Protein AF-0000000068156287 (afdb_homodimer)

Nearest PDB structures (foldseek):
  1msv-assembly1_A  TM=9.168E-01  e=2.913E-38  Homo sapiens
  1msv-assembly1_B  TM=9.126E-01  e=2.913E-38  Homo sapiens
  3epa-assembly1_A  TM=9.261E-01  e=5.631E-27  Homo sapiens
  3epb-assembly1_A  TM=9.148E-01  e=2.536E-26  Homo sapiens
  5tvo-assembly1_A  TM=7.642E-01  e=1.338E-17  Trypanosoma brucei brucei

Secondary structure (DSSP, 8-state):
----------TT---PPPSPPEEEEEEEEPP--TTS--------SS------S--GGGGS-HHHHHHHHHTTT--EEEEEE-SS-EEEEETTEEEEE-SSEEEEEE-TT--TTHHHHHHHHHHHHTT--EEEEEEEEEEPPS-GGGSPTTTTSHHHHHHHHHTT-TTEEEEEEE-TTSSEEEEEEE--GGGSTTPPP-EEEEEEEES--HHHHGGGBGGG-SSHHHHHHHHTGGGTSTTSEEEEEE-SSB-EEEEEEETTEEEEEEEE--GGG-EEEEEE----S-SHHHHHHHHHHH--SEEEEEEEE--SSTHHHHHHHT---TTEEEEEEEEEE-SS-EEEEEEEEE--SHHHHHHHHTS----/----------TT------SPPEEEEEEEEPP--TTS--------SS------S--GGGGS-HHHHHHHHHTTT--EEEEEE-SS-EEEEETTEEEEE-SSEEEEEE-TT--TTHHHHHHHHHHHHTT--EEEEEEEEEEPPS-GGGSPTTTTSHHHHHHHHHTT-TTEEEEEEE-TTSSEEEEEEE--GGGSTTPPP-EEEEEEEES--HHHHGGGBGGG-SSHHHHHHHHTGGGTSTTSEEEEEE-SSB-EEEEEEETTEEEEEEEE--GGG-EEEEEE----S-SHHHHHHHHHHH--SEEEEEEEE--SSTHHHHHHHT---TTEEEEEEEEEE-SS-EEEEEEEEE--HHHHHHHHHTS----

Radius of gyration: 28.73 Å; Cα contacts (8 Å, |Δi|>4): 1532; chains: 2; bounding box: 98×78×65 Å

pLDDT: mean 79.3, std 20.82, range [19.16, 98.31]

Organism: Acanthamoeba castellanii (strain ATCC 30010 / Neff) (NCBI:txid1257118)

Sequence (734 aa):
MGDSFDCVTDDDGHPYFEGPEKLLEVWFKPAASLDGSSSSVTTRGPDATKPDSRWGLRTVDRKVWEEMLDLVHCQILNSVSNDYLDSFVLSESSMFVWNTKLILKTCGTTTLLLALDRLIEIAKSVGLPEIENLFFSRRNFSQPERQLGPHKNFADEVKVLDQHCDDGSAYVLGKLNGEHWYLYMTEKPEKKEGLAPDATLEILMSDLDQEAMKPFYKQHSTDSRAASVNSGIANLFPEAQLDDFLFDPLGYSVNGILDGGYFTIHVTPQSSCSYASFETNILLPSYTELIEKVVNVFKPGRATISVFSNDPVTSIHSRMEGWDLEGYEKQEKTFYQFEVYNLSFMSQVKSDRKAAQKQLTSKPTELMGDSFDCVTDDDGHPYFEGPEKLLEVWFKPAASLDGSSSSVTTRGPDATKPDSRWGLRTVDRKVWEEMLDLVHCQILNSVSNDYLDSFVLSESSMFVWNTKLILKTCGTTTLLLALDRLIEIAKSVGLPEIENLFFSRRNFSQPERQLGPHKNFADEVKVLDQHCDDGSAYVLGKLNGEHWYLYMTEKPEKKEGLAPDATLEILMSDLDQEAMKPFYKQHSTDSRAASVNSGIANLFPEAQLDDFLFDPLGYSVNGILDGGYFTIHVTPQSSCSYASFETNILLPSYTELIEKVVNVFKPGRATISVFSNDPVTSIHSRMEGWDLEGYEKQEKTFYQFEVYNLSFMSQVKSDRKAAQKQLTSKPTEL

InterPro domains:
  IPR001985 S-adenosylmethionine decarboxylase, eukaryotes [PIRSF001355] (14-352)
  IPR001985 S-adenosylmethionine decarboxylase, eukaryotes [TIGR00535] (17-350)
  IPR016067 S-adenosylmethionine decarboxylase, core [SSF56276] (16-347)
  IPR018166 S-adenosylmethionine decarboxylase, conserved site [PS01336] (87-97)
  IPR048283 S-adenosylmethionine decarboxylase-like [PF01536] (16-346)
  IPR048283 S-adenosylmethionine decarboxylase-like [PTHR11570] (16-347)

Foldseek 3Di:
DPQFLPQPQDPVRDRDDFWWKKKKKWFFDFDQPPPPPPVCCLVQALPPPLPVDQAQPSVDDPVLVQVLVVQFPKHFDDWDDDSAWIKTDIPFFIWIGGRGMIMDMGTHQTPVLSSVVSVLVSRVVRRGNAIPKMKMKIKDGSCLVSHDPPSSDVVSVVVSVCVRAVAKDWDWADDPVDIIMIIIIRDDLVPLPPGYKWKKKKKKFKQWDLVLQQLFAVVRHVFFVRSCVVLCVCVLDVPWDKDKHRDPGGWIKIWTDDRNKIKIKTWDNDNVNTIMMIMITDDDLECLVSVQSVCVSTVGQKMKMKMKILPPPCRHVVCVVPDDHPQWDWDDWDWDDDSRMIMIITMIGGDDPPPVVVVVPPPPPPD/DCLDFPQDQDVVGDRGQGWKKKKKKWFFDFDCPPPPPPVCCLVQALPPPLPVDQAQPSVDDPVLVQVLVVQFPKHFDDWDDDSAWIKTDIPAFIWIGGRGMIMDMGGGQTPVLSSVVSVLVSRVVRRGNAIPKMKMKIKDTSCLVSHDPPSSDVVSVVVSVCVRAVAKDWDWADDPVDIIMIIIIRDDLVPLPPGYKWKKKKKKFKQWDLVLQQLFAVVRHVFFVRSCVVLCVCVLDVPWDKDKHRDPGGWIKIWTDDRNKIKIKTWDNDNRRTIMMIMITDDDQECLVSVQSVCVSGVGQKMKMKMKILPPPCRHVVCVVPDDHPQWDWDDWDWDDDSRMIMIITMIGGDDPPPVVVVVPPPPPPD

Solvent-accessible surface area (backbone atoms only — not comparable to full-atom values): 39082 Å² total; per-residue (Å²): 136,87,83,50,74,65,41,58,59,44,97,85,63,55,78,45,52,69,44,43,51,36,39,40,36,42,30,40,35,68,56,74,56,85,85,72,66,67,77,74,69,69,68,54,34,66,67,57,62,80,48,88,66,85,39,42,55,54,63,58,54,68,68,60,54,47,56,46,34,48,75,41,76,37,46,78,74,46,72,51,72,61,82,47,36,40,37,36,36,34,77,52,46,37,37,39,33,25,46,48,35,40,38,41,36,32,38,30,73,45,47,64,73,68,35,48,61,53,49,51,52,53,32,38,74,46,49,26,71,39,76,67,37,42,37,37,37,30,47,58,56,63,55,42,84,73,34,51,80,54,61,50,40,69,68,48,44,47,55,59,50,46,74,77,36,93,59,58,43,30,37,54,44,59,30,70,86,54,75,31,32,41,38,35,33,48,67,67,73,89,46,59,75,86,56,37,63,45,40,38,42,37,38,41,32,29,57,43,35,64,80,51,30,40,38,35,26,45,91,65,22,93,43,34,66,51,20,33,54,74,41,44,59,50,62,75,52,69,84,35,52,75,50,60,42,59,37,88,66,52,18,33,38,34,39,29,40,44,77,66,23,39,34,39,38,43,38,35,53,50,83,94,63,15,34,36,40,40,38,33,44,56,84,60,84,57,59,66,64,56,50,51,53,54,42,65,38,42,48,38,41,30,38,38,40,38,40,37,30,46,50,84,62,63,52,51,57,53,52,54,69,79,53,78,58,87,69,42,38,79,76,43,52,37,38,40,36,49,84,59,40,33,35,40,38,36,33,34,32,50,53,73,66,69,62,64,56,52,64,64,63,63,62,72,79,79,122,128,94,68,76,66,64,28,57,57,46,98,85,63,53,83,36,72,30,49,40,51,36,37,40,35,43,30,40,34,67,58,75,55,85,84,71,67,66,75,75,70,70,66,56,34,66,68,54,61,80,50,89,65,84,39,42,54,54,62,56,54,68,67,58,53,47,56,43,33,46,74,43,76,36,45,80,74,46,72,53,70,64,80,46,35,41,38,32,37,34,76,50,45,39,38,38,32,25,46,47,35,38,37,41,36,32,42,34,72,45,45,62,71,67,34,48,61,53,49,52,52,54,32,37,75,48,49,25,70,38,77,66,35,43,38,35,37,29,47,57,56,82,56,43,83,72,32,52,80,54,62,52,38,69,68,48,43,48,53,59,51,45,74,76,34,93,59,58,42,30,37,52,45,58,30,70,85,56,74,31,31,41,38,35,36,47,67,66,73,89,47,60,75,86,56,36,64,45,41,38,43,38,38,42,32,29,58,44,34,64,80,53,30,40,38,34,26,44,91,64,24,93,43,35,67,50,20,33,54,75,39,44,58,51,63,76,52,68,84,36,52,73,51,61,43,57,36,87,68,52,19,35,38,35,38,30,40,45,77,65,22,40,34,38,37,42,38,38,54,50,83,94,63,15,35,36,38,39,37,32,46,57,81,61,84,57,59,67,64,57,50,51,53,55,43,65,38,42,48,38,41,30,39,37,40,38,39,38,30,46,52,83,64,64,52,49,58,53,52,53,68,80,55,77,58,87,70,42,37,79,75,44,53,37,36,39,36,49,85,57,41,34,35,39,38,37,32,36,31,51,53,74,66,68,62,66,56,50,65,63,64,64,62,72,79,79,125

Structure (mmCIF, N/CA/C/O backbone):
data_AF-0000000068156287-model_v1
#
loop_
_entity.id
_entity.type
_entity.pdbx_description
1 polymer 'S-adenosylmethionine decarboxylase proenzyme'
#
loop_
_atom_site.group_PDB
_atom_site.id
_atom_site.type_symbol
_atom_site.label_atom_id
_atom_site.label_alt_id
_atom_site.label_comp_id
_atom_site.label_asym_id
_atom_site.label_entity_id
_atom_site.label_seq_id
_atom_site.pdbx_PDB_ins_code
_atom_site.Cartn_x
_atom_site.Cartn_y
_atom_site.Cartn_z
_atom_site.occupancy
_atom_site.B_iso_or_equiv
_atom_site.auth_seq_id
_atom_site.auth_comp_id
_atom_site.auth_asym_id
_atom_site.auth_atom_id
_atom_site.pdbx_PDB_model_num
ATOM 1 N N . MET A 1 1 ? -21.688 4.113 -5.934 1 19.16 1 MET A N 1
ATOM 2 C CA . MET A 1 1 ? -21.672 5.414 -6.598 1 19.16 1 MET A CA 1
ATOM 3 C C . MET A 1 1 ? -21 6.465 -5.711 1 19.16 1 MET A C 1
ATOM 5 O O . MET A 1 1 ? -21.688 7.137 -4.926 1 19.16 1 MET A O 1
ATOM 9 N N . GLY A 1 2 ? -19.984 6.199 -4.957 1 22.83 2 GLY A N 1
ATOM 10 C CA . GLY A 1 2 ? -19.406 6.852 -3.791 1 22.83 2 GLY A CA 1
ATOM 11 C C . GLY A 1 2 ? -18.781 8.195 -4.109 1 22.83 2 GLY A C 1
ATOM 12 O O . GLY A 1 2 ? -17.859 8.281 -4.91 1 22.83 2 GLY A O 1
ATOM 13 N N . ASP A 1 3 ? -19.609 9.266 -4.035 1 26.64 3 ASP A N 1
ATOM 14 C CA . ASP A 1 3 ? -19.625 10.688 -4.383 1 26.64 3 ASP A CA 1
ATOM 15 C C . ASP A 1 3 ? -18.422 11.414 -3.773 1 26.64 3 ASP A C 1
ATOM 17 O O . ASP A 1 3 ? -18.141 11.273 -2.58 1 26.64 3 ASP A O 1
ATOM 21 N N . SER A 1 4 ? -17.438 11.664 -4.477 1 30.23 4 SER A N 1
ATOM 22 C CA . SER A 1 4 ? -16.172 12.406 -4.496 1 30.23 4 SER A CA 1
ATOM 23 C C . SER A 1 4 ? -16.375 13.836 -3.99 1 30.23 4 SER A C 1
ATOM 25 O O . SER A 1 4 ? -17.375 14.477 -4.297 1 30.23 4 SER A O 1
ATOM 27 N N . PHE A 1 5 ? -15.727 14.297 -3.012 1 33.28 5 PHE A N 1
ATOM 28 C CA . PHE A 1 5 ? -15.766 15.516 -2.221 1 33.28 5 PHE A CA 1
ATOM 29 C C . PHE A 1 5 ? -15.539 16.734 -3.102 1 33.28 5 PHE A C 1
ATOM 31 O O . PHE A 1 5 ? -14.406 17.078 -3.432 1 33.28 5 PHE A O 1
ATOM 38 N N . ASP A 1 6 ? -16.125 16.938 -4.332 1 35.56 6 ASP A N 1
ATOM 39 C CA . ASP A 1 6 ? -15.93 18.109 -5.188 1 35.56 6 ASP A CA 1
ATOM 40 C C . ASP A 1 6 ? -16.469 19.375 -4.52 1 35.56 6 ASP A C 1
ATOM 42 O O . ASP A 1 6 ? -17.641 19.438 -4.133 1 35.56 6 ASP A O 1
ATOM 46 N N . CYS A 1 7 ? -15.914 20.094 -3.723 1 37.38 7 CYS A N 1
ATOM 47 C CA . CYS A 1 7 ? -16.594 21.344 -3.436 1 37.38 7 CYS A CA 1
ATOM 48 C C . CYS A 1 7 ? -16.812 22.141 -4.711 1 37.38 7 CYS A C 1
ATOM 50 O O . CYS A 1 7 ? -15.875 22.703 -5.285 1 37.38 7 CYS A O 1
ATOM 52 N N . VAL A 1 8 ? -17.562 21.812 -5.844 1 40.88 8 VAL A N 1
ATOM 53 C CA . VAL A 1 8 ? -18.078 22.641 -6.926 1 40.88 8 VAL A CA 1
ATOM 54 C C . VAL A 1 8 ? -18.984 23.719 -6.355 1 40.88 8 VAL A C 1
ATOM 56 O O . VAL A 1 8 ? -19.5 23.578 -5.246 1 40.88 8 VAL A O 1
ATOM 59 N N . THR A 1 9 ? -18.844 25.047 -6.988 1 39.75 9 THR A N 1
ATOM 60 C CA . THR A 1 9 ? -19.766 26.141 -6.699 1 39.75 9 THR A CA 1
ATOM 61 C C . THR A 1 9 ? -21.188 25.625 -6.52 1 39.75 9 THR A C 1
ATOM 63 O O . THR A 1 9 ? -21.625 24.719 -7.23 1 39.75 9 THR A O 1
ATOM 66 N N . ASP A 1 10 ? -21.672 25.75 -5.34 1 37.72 10 ASP A N 1
ATOM 67 C CA . ASP A 1 10 ? -23.094 25.422 -5.215 1 37.72 10 ASP A CA 1
ATOM 68 C C . ASP A 1 10 ? -23.938 26.25 -6.18 1 37.72 10 ASP A C 1
ATOM 70 O O . ASP A 1 10 ? -23.422 27.156 -6.844 1 37.72 10 ASP A O 1
ATOM 74 N N . ASP A 1 11 ? -25.047 25.812 -6.441 1 38.94 11 ASP A N 1
ATOM 75 C CA . ASP A 1 11 ? -25.969 26.531 -7.316 1 38.94 11 ASP A CA 1
ATOM 76 C C . ASP A 1 11 ? -25.922 28.031 -7.047 1 38.94 11 ASP A C 1
ATOM 78 O O . ASP A 1 11 ? -26.266 28.828 -7.918 1 38.94 11 ASP A O 1
ATOM 82 N N . ASP A 1 12 ? -25.672 28.484 -5.734 1 41.41 12 ASP A N 1
ATOM 83 C CA . ASP A 1 12 ? -25.781 29.906 -5.461 1 41.41 12 ASP A CA 1
ATOM 84 C C . ASP A 1 12 ? -24.422 30.594 -5.57 1 41.41 12 ASP A C 1
ATOM 86 O O . ASP A 1 12 ? -24.266 31.766 -5.203 1 41.41 12 ASP A O 1
ATOM 90 N N . GLY A 1 13 ? -23.297 30.109 -6.035 1 42.47 13 GLY A N 1
ATOM 91 C CA . GLY A 1 13 ? -22.031 30.766 -6.34 1 42.47 13 GLY A CA 1
ATOM 92 C C . GLY A 1 13 ? -21 30.594 -5.246 1 42.47 13 GLY A C 1
ATOM 93 O O . GLY A 1 13 ? -19.922 31.219 -5.301 1 42.47 13 GLY A O 1
ATOM 94 N N . HIS A 1 14 ? -21.344 30.312 -4.059 1 40.78 14 HIS A N 1
ATOM 95 C CA . HIS A 1 14 ? -20.344 30.328 -3 1 40.78 14 HIS A CA 1
ATOM 96 C C . HIS A 1 14 ? -19.344 29.203 -3.18 1 40.78 14 HIS A C 1
ATOM 98 O O . HIS A 1 14 ? -19.719 28.078 -3.502 1 40.78 14 HIS A O 1
ATOM 104 N N . PRO A 1 15 ? -18.016 29.672 -3.314 1 41.03 15 PRO A N 1
ATOM 105 C CA . PRO A 1 15 ? -16.891 28.766 -3.531 1 41.03 15 PRO A CA 1
ATOM 106 C C . PRO A 1 15 ? -16.781 27.688 -2.447 1 41.03 15 PRO A C 1
ATOM 108 O O . PRO A 1 15 ? -16.953 27.984 -1.263 1 41.03 15 PRO A O 1
ATOM 111 N N . TYR A 1 16 ? -17.422 26.719 -2.461 1 40.16 16 TYR A N 1
ATOM 112 C CA . TYR A 1 16 ? -17.25 25.625 -1.511 1 40.16 16 TYR A CA 1
ATOM 113 C C . TYR A 1 16 ? -15.844 25.031 -1.591 1 40.16 16 TYR A C 1
ATOM 115 O O . TYR A 1 16 ? -15.141 25.234 -2.582 1 40.16 16 TYR A O 1
ATOM 123 N N . PHE A 1 17 ? -15.609 24.219 -0.481 1 42.94 17 PHE A N 1
ATOM 124 C CA . PHE A 1 17 ? -14.438 23.516 0.039 1 42.94 17 PHE A CA 1
ATOM 125 C C . PHE A 1 17 ? -13.742 22.734 -1.066 1 42.94 17 PHE A C 1
ATOM 127 O O . PHE A 1 17 ? -14.398 22.172 -1.947 1 42.94 17 PHE A O 1
ATOM 134 N N . GLU A 1 18 ? -12.461 22.859 -1.02 1 48.06 18 GLU A N 1
ATOM 135 C CA . GLU A 1 18 ? -11.125 22.578 -1.537 1 48.06 18 GLU A CA 1
ATOM 136 C C . GLU A 1 18 ? -10.859 21.078 -1.568 1 48.06 18 GLU A C 1
ATOM 138 O O . GLU A 1 18 ? -11.406 20.328 -0.76 1 48.06 18 GLU A O 1
ATOM 143 N N . GLY A 1 19 ? -10.125 20.641 -2.516 1 51.06 19 GLY A N 1
ATOM 144 C CA . GLY A 1 19 ? -9.414 19.438 -2.9 1 51.06 19 GLY A CA 1
ATOM 145 C C . GLY A 1 19 ? -8.555 18.875 -1.784 1 51.06 19 GLY A C 1
ATOM 146 O O . GLY A 1 19 ? -8.336 19.531 -0.767 1 51.06 19 GLY A O 1
ATOM 147 N N . PRO A 1 20 ? -8.258 17.688 -1.851 1 57.88 20 PRO A N 1
ATOM 148 C CA . PRO A 1 20 ? -7.441 16.969 -0.877 1 57.88 20 PRO A CA 1
ATOM 149 C C . PRO A 1 20 ? -6.172 17.719 -0.491 1 57.88 20 PRO A C 1
ATOM 151 O O . PRO A 1 20 ? -5.582 18.406 -1.328 1 57.88 20 PRO A O 1
ATOM 154 N N . GLU A 1 21 ? -6.008 17.922 0.93 1 71.19 21 GLU A N 1
ATOM 155 C CA . GLU A 1 21 ? -4.848 18.562 1.535 1 71.19 21 GLU A CA 1
ATOM 156 C C . GLU A 1 21 ? -3.553 17.859 1.137 1 71.19 21 GLU A C 1
ATOM 158 O O . GLU A 1 21 ? -3.535 16.641 0.943 1 71.19 21 GLU A O 1
ATOM 163 N N . LYS A 1 22 ? -2.662 18.766 0.715 1 82.56 22 LYS A N 1
ATOM 164 C CA . LYS A 1 22 ? -1.305 18.297 0.439 1 82.56 22 LYS A CA 1
ATOM 165 C C . LYS A 1 22 ? -0.351 18.688 1.564 1 82.56 22 LYS A C 1
ATOM 167 O O . LYS A 1 22 ? -0.46 19.781 2.123 1 82.56 22 LYS A O 1
ATOM 172 N N . LEU A 1 23 ? 0.485 17.781 1.887 1 89 23 LEU A N 1
ATOM 173 C CA . LEU A 1 23 ? 1.481 18.047 2.92 1 89 23 LEU A CA 1
ATOM 174 C C . LEU A 1 23 ? 2.893 17.859 2.373 1 89 23 LEU A C 1
ATOM 176 O O . LEU A 1 23 ? 3.197 16.844 1.757 1 89 23 LEU A O 1
ATOM 180 N N . LEU A 1 24 ? 3.658 18.875 2.51 1 92.38 24 LEU A N 1
ATOM 181 C CA . LEU A 1 24 ? 5.07 18.828 2.158 1 92.38 24 LEU A CA 1
ATOM 182 C C . LEU A 1 24 ? 5.949 19.094 3.375 1 92.38 24 LEU A C 1
ATOM 184 O O . LEU A 1 24 ? 5.801 20.125 4.031 1 92.38 24 LEU A O 1
ATOM 188 N N . GLU A 1 25 ? 6.758 18.203 3.703 1 94.19 25 GLU A N 1
ATOM 189 C CA . GLU A 1 25 ? 7.738 18.344 4.777 1 94.19 25 GLU A CA 1
ATOM 190 C C . GLU A 1 25 ? 9.156 18.172 4.254 1 94.19 25 GLU A C 1
ATOM 192 O O . GLU A 1 25 ? 9.492 17.141 3.658 1 94.19 25 GLU A O 1
ATOM 197 N N . VAL A 1 26 ? 9.977 19.172 4.523 1 94.56 26 VAL A N 1
ATOM 198 C CA . VAL A 1 26 ? 11.352 19.109 4.035 1 94.56 26 VAL A CA 1
ATOM 199 C C . VAL A 1 26 ? 12.32 19.344 5.191 1 94.56 26 VAL A C 1
ATOM 201 O O . VAL A 1 26 ? 12.18 20.312 5.945 1 94.56 26 VAL A O 1
ATOM 204 N N . TRP A 1 27 ? 13.25 18.469 5.32 1 91.81 27 TRP A N 1
ATOM 205 C CA . TRP A 1 27 ? 14.352 18.578 6.273 1 91.81 27 TRP A CA 1
ATOM 206 C C . TRP A 1 27 ? 15.664 18.875 5.559 1 91.81 27 TRP A C 1
ATOM 208 O O . TRP A 1 27 ? 16 18.234 4.566 1 91.81 27 TRP A O 1
ATOM 218 N N . PHE A 1 28 ? 16.422 19.828 6.105 1 93 28 PHE A N 1
ATOM 219 C CA . PHE A 1 28 ? 17.688 20.219 5.504 1 93 28 PHE A CA 1
ATOM 220 C C . PHE A 1 28 ? 18.844 19.891 6.438 1 93 28 PHE A C 1
ATOM 222 O O . PHE A 1 28 ? 18.688 19.906 7.66 1 93 28 PHE A O 1
ATOM 229 N N . LYS A 1 29 ? 19.938 19.594 5.824 1 88.62 29 LYS A N 1
ATOM 230 C CA . LYS A 1 29 ? 21.188 19.375 6.555 1 88.62 29 LYS A CA 1
ATOM 231 C C . LYS A 1 29 ? 22.078 20.609 6.52 1 88.62 29 LYS A C 1
ATOM 233 O O . LYS A 1 29 ? 22.266 21.203 5.461 1 88.62 29 LYS A O 1
ATOM 238 N N . PRO A 1 30 ? 22.594 20.938 7.711 1 87.44 30 PRO A N 1
ATOM 239 C CA . PRO A 1 30 ? 23.516 22.078 7.703 1 87.44 30 PRO A CA 1
ATOM 240 C C . PRO A 1 30 ? 24.828 21.75 6.988 1 87.44 30 PRO A C 1
ATOM 242 O O . PRO A 1 30 ? 25.266 20.594 6.965 1 87.44 30 PRO A O 1
ATOM 245 N N . ALA A 1 31 ? 25.297 22.688 6.27 1 76.81 31 ALA A N 1
ATOM 246 C CA . ALA A 1 31 ? 26.609 22.516 5.633 1 76.81 31 ALA A CA 1
ATOM 247 C C . ALA A 1 31 ? 27.688 22.188 6.664 1 76.81 31 ALA A C 1
ATOM 249 O O . ALA A 1 31 ? 27.625 22.656 7.801 1 76.81 31 ALA A O 1
ATOM 250 N N . ALA A 1 32 ? 28.391 21.031 6.512 1 59.19 32 ALA A N 1
ATOM 251 C CA . ALA A 1 32 ? 29.516 20.703 7.395 1 59.19 32 ALA A CA 1
ATOM 252 C C . ALA A 1 32 ? 30.359 21.922 7.703 1 59.19 32 ALA A C 1
ATOM 254 O O . ALA A 1 32 ? 30.672 22.719 6.809 1 59.19 32 ALA A O 1
ATOM 255 N N . SER A 1 33 ? 30.141 22.656 8.75 1 49.38 33 SER A N 1
ATOM 256 C CA . SER A 1 33 ? 31.141 23.688 9.031 1 49.38 33 SER A CA 1
ATOM 257 C C . SER A 1 33 ? 32.531 23.188 8.734 1 49.38 33 SER A C 1
ATOM 259 O O . SER A 1 33 ? 32.812 21.984 8.867 1 49.38 33 SER A O 1
ATOM 261 N N . LEU A 1 34 ? 33.375 23.875 7.875 1 39.56 34 LEU A N 1
ATOM 262 C CA . LEU A 1 34 ? 34.781 23.656 7.652 1 39.56 34 LEU A CA 1
ATOM 263 C C . LEU A 1 34 ? 35.5 23.234 8.945 1 39.56 34 LEU A C 1
ATOM 265 O O . LEU A 1 34 ? 36.594 22.703 8.906 1 39.56 34 LEU A O 1
ATOM 269 N N . ASP A 1 35 ? 35.438 24.062 10.078 1 39.56 35 ASP A N 1
ATOM 270 C CA . ASP A 1 35 ? 36.375 23.859 11.18 1 39.56 35 ASP A CA 1
ATOM 271 C C . ASP A 1 35 ? 36.094 22.547 11.898 1 39.56 35 ASP A C 1
ATOM 273 O O . ASP A 1 35 ? 36.688 22.25 12.938 1 39.56 35 ASP A O 1
ATOM 277 N N . GLY A 1 36 ? 35.844 21.375 11.539 1 39.84 36 GLY A N 1
ATOM 278 C CA . GLY A 1 36 ? 35.844 20.047 12.156 1 39.84 36 GLY A CA 1
ATOM 279 C C . GLY A 1 36 ? 34.656 19.828 13.07 1 39.84 36 GLY A C 1
ATOM 280 O O . GLY A 1 36 ? 34.531 18.766 13.695 1 39.84 36 GLY A O 1
ATOM 281 N N . SER A 1 37 ? 34.094 20.75 13.828 1 34.78 37 SER A N 1
ATOM 282 C CA . SER A 1 37 ? 33.062 20.484 14.82 1 34.78 37 SER A CA 1
ATOM 283 C C . SER A 1 37 ? 31.75 20.109 14.156 1 34.78 37 SER A C 1
ATOM 285 O O . SER A 1 37 ? 31.125 20.938 13.484 1 34.78 37 SER A O 1
ATOM 287 N N . SER A 1 38 ? 31.609 19.109 13.438 1 37.28 38 SER A N 1
ATOM 288 C CA . SER A 1 38 ? 30.359 18.438 13.047 1 37.28 38 SER A CA 1
ATOM 289 C C . SER A 1 38 ? 29.344 18.484 14.172 1 37.28 38 SER A C 1
ATOM 291 O O . SER A 1 38 ? 29.453 17.734 15.148 1 37.28 38 SER A O 1
ATOM 293 N N . SER A 1 39 ? 28.969 19.547 14.805 1 34.91 39 SER A N 1
ATOM 294 C CA . SER A 1 39 ? 27.859 19.391 15.742 1 34.91 39 SER A CA 1
ATOM 295 C C . SER A 1 39 ? 26.703 18.609 15.109 1 34.91 39 SER A C 1
ATOM 297 O O . SER A 1 39 ? 26.047 19.094 14.188 1 34.91 39 SER A O 1
ATOM 299 N N . SER A 1 40 ? 26.828 17.375 14.844 1 36.78 40 SER A N 1
ATOM 300 C CA . SER A 1 40 ? 25.781 16.391 14.609 1 36.78 40 SER A CA 1
ATOM 301 C C . SER A 1 40 ? 24.531 16.719 15.422 1 36.78 40 SER A C 1
ATOM 303 O O . SER A 1 40 ? 24.328 16.172 16.516 1 36.78 40 SER A O 1
ATOM 305 N N . VAL A 1 41 ? 24.203 17.953 15.727 1 35.28 41 VAL A N 1
ATOM 306 C CA . VAL A 1 41 ? 22.906 18.062 16.359 1 35.28 41 VAL A CA 1
ATOM 307 C C . VAL A 1 41 ? 21.844 17.359 15.516 1 35.28 41 VAL A C 1
ATOM 309 O O . VAL A 1 41 ? 21.516 17.828 14.422 1 35.28 41 VAL A O 1
ATOM 312 N N . THR A 1 42 ? 21.922 16.172 15.281 1 38.06 42 THR A N 1
ATOM 313 C CA . THR A 1 42 ? 20.828 15.375 14.734 1 38.06 42 THR A CA 1
ATOM 314 C C . THR A 1 42 ? 19.484 15.805 15.352 1 38.06 42 THR A C 1
ATOM 316 O O . THR A 1 42 ? 19.266 15.609 16.547 1 38.06 42 THR A O 1
ATOM 319 N N . THR A 1 43 ? 19.031 16.969 15.117 1 36.59 43 THR A N 1
ATOM 320 C CA . THR A 1 43 ? 17.797 17.547 15.625 1 36.59 43 THR A CA 1
ATOM 321 C C . THR A 1 43 ? 16.609 16.672 15.258 1 36.59 43 THR A C 1
ATOM 323 O O . THR A 1 43 ? 15.781 17.062 14.422 1 36.59 43 THR A O 1
ATOM 326 N N . ARG A 1 44 ? 16.812 15.477 14.773 1 37.03 44 ARG A N 1
ATOM 327 C CA . ARG A 1 44 ? 15.609 14.664 14.609 1 37.03 44 ARG A CA 1
ATOM 328 C C . ARG A 1 44 ? 15.031 14.25 15.953 1 37.03 44 ARG A C 1
ATOM 330 O O . ARG A 1 44 ? 15.758 13.789 16.828 1 37.03 44 ARG A O 1
ATOM 337 N N . GLY A 1 45 ? 14.062 14.82 16.656 1 37.5 45 GLY A N 1
ATOM 338 C CA . GLY A 1 45 ? 13.195 14.641 17.812 1 37.5 45 GLY A CA 1
ATOM 339 C C . GLY A 1 45 ? 12.633 15.945 18.344 1 37.5 45 GLY A C 1
ATOM 340 O O . GLY A 1 45 ? 13.047 17.031 17.922 1 37.5 45 GLY A O 1
ATOM 341 N N . PRO A 1 46 ? 11.539 15.797 19.156 1 38.31 46 PRO A N 1
ATOM 342 C CA . PRO A 1 46 ? 11.031 17 19.828 1 38.31 46 PRO A CA 1
ATOM 343 C C . PRO A 1 46 ? 12.133 17.766 20.562 1 38.31 46 PRO A C 1
ATOM 345 O O . PRO A 1 46 ? 11.867 18.828 21.141 1 38.31 46 PRO A O 1
ATOM 348 N N . ASP A 1 47 ? 13.102 16.969 20.953 1 36.72 47 ASP A N 1
ATOM 349 C CA . ASP A 1 47 ? 13.992 17.625 21.891 1 36.72 47 ASP A CA 1
ATOM 350 C C . ASP A 1 47 ? 14.859 18.672 21.203 1 36.72 47 ASP A C 1
ATOM 352 O O . ASP A 1 47 ? 15.961 18.375 20.75 1 36.72 47 ASP A O 1
ATOM 356 N N . ALA A 1 48 ? 14.312 19.375 20.391 1 39.84 48 ALA A N 1
ATOM 357 C CA . ALA A 1 48 ? 15.008 20.641 20.172 1 39.84 48 ALA A CA 1
ATOM 358 C C . ALA A 1 48 ? 15.609 21.172 21.469 1 39.84 48 ALA A C 1
ATOM 360 O O . ALA A 1 48 ? 14.891 21.406 22.438 1 39.84 48 ALA A O 1
ATOM 361 N N . THR A 1 49 ? 16.703 20.703 21.875 1 39.72 49 THR A N 1
ATOM 362 C CA . THR A 1 49 ? 17.359 21.484 22.906 1 39.72 49 THR A CA 1
ATOM 363 C C . THR A 1 49 ? 16.953 22.953 22.828 1 39.72 49 THR A C 1
ATOM 365 O O . THR A 1 49 ? 16.594 23.438 21.75 1 39.72 49 THR A O 1
ATOM 368 N N . LYS A 1 50 ? 16.5 23.484 23.891 1 46.91 50 LYS A N 1
ATOM 369 C CA . LYS A 1 50 ? 16.281 24.906 24.094 1 46.91 50 LYS A CA 1
ATOM 370 C C . LYS A 1 50 ? 17.094 25.734 23.094 1 46.91 50 LYS A C 1
ATOM 372 O O . LYS A 1 50 ? 18.25 26.062 23.359 1 46.91 50 LYS A O 1
ATOM 377 N N . PRO A 1 51 ? 16.891 25.484 21.734 1 48.22 51 PRO A N 1
ATOM 378 C CA . PRO A 1 51 ? 17.906 26.312 21.094 1 48.22 51 PRO A CA 1
ATOM 379 C C . PRO A 1 51 ? 17.781 27.797 21.453 1 48.22 51 PRO A C 1
ATOM 381 O O . PRO A 1 51 ? 16.703 28.375 21.297 1 48.22 51 PRO A O 1
ATOM 384 N N . ASP A 1 52 ? 18.25 28.203 22.5 1 51.81 52 ASP A N 1
ATOM 385 C CA . ASP A 1 52 ? 18.391 29.625 22.797 1 51.81 52 ASP A CA 1
ATOM 386 C C . ASP A 1 52 ? 18.5 30.453 21.516 1 51.81 52 ASP A C 1
ATOM 388 O O . ASP A 1 52 ? 18.438 31.688 21.562 1 51.81 52 ASP A O 1
ATOM 392 N N . SER A 1 53 ? 18.891 29.828 20.125 1 72.06 53 SER A N 1
ATOM 393 C CA . SER A 1 53 ? 19.328 30.75 19.062 1 72.06 53 SER A CA 1
ATOM 394 C C . SER A 1 53 ? 18.609 30.469 17.75 1 72.06 53 SER A C 1
ATOM 396 O O . SER A 1 53 ? 18.406 29.312 17.391 1 72.06 53 SER A O 1
ATOM 398 N N . ARG A 1 54 ? 17.547 31.406 17.25 1 87.62 54 ARG A N 1
ATOM 399 C CA . ARG A 1 54 ? 17.031 31.5 15.883 1 87.62 54 ARG A CA 1
ATOM 400 C C . ARG A 1 54 ? 18.156 31.406 14.859 1 87.62 54 ARG A C 1
ATOM 402 O O . ARG A 1 54 ? 19.062 32.25 14.852 1 87.62 54 ARG A O 1
ATOM 409 N N . TRP A 1 55 ? 18.188 30.297 14.188 1 90.88 55 TRP A N 1
ATOM 410 C CA . TRP A 1 55 ? 19.141 30.156 13.086 1 90.88 55 TRP A CA 1
ATOM 411 C C . TRP A 1 55 ? 18.5 29.406 11.914 1 90.88 55 TRP A C 1
ATOM 413 O O . TRP A 1 55 ? 17.328 29.016 11.984 1 90.88 55 TRP A O 1
ATOM 423 N N . GLY A 1 56 ? 19.203 29.297 10.805 1 94.5 56 GLY A N 1
ATOM 424 C CA . GLY A 1 56 ? 18.703 28.578 9.641 1 94.5 56 GLY A CA 1
ATOM 425 C C . GLY A 1 56 ? 17.422 29.188 9.07 1 94.5 56 GLY A C 1
ATOM 426 O O . GLY A 1 56 ? 17.375 30.391 8.82 1 94.5 56 GLY A O 1
ATOM 427 N N . LEU A 1 57 ? 16.406 28.344 8.891 1 96.81 57 LEU A N 1
ATOM 428 C CA . LEU A 1 57 ? 15.18 28.766 8.227 1 96.81 57 LEU A CA 1
ATOM 429 C C . LEU A 1 57 ? 14.445 29.812 9.055 1 96.81 57 LEU A C 1
ATOM 431 O O . LEU A 1 57 ? 13.703 30.625 8.508 1 96.81 57 LEU A O 1
ATOM 435 N N . ARG A 1 58 ? 14.695 29.859 10.312 1 96.44 58 ARG A N 1
ATOM 436 C CA . ARG A 1 58 ? 13.961 30.781 11.188 1 96.44 58 ARG A CA 1
ATOM 437 C C . ARG A 1 58 ? 14.539 32.188 11.117 1 96.44 58 ARG A C 1
ATOM 439 O O . ARG A 1 58 ? 13.977 33.125 11.695 1 96.44 58 ARG A O 1
ATOM 446 N N . THR A 1 59 ? 15.648 32.344 10.406 1 95.81 59 THR A N 1
ATOM 447 C CA . THR A 1 59 ? 16.219 33.688 10.211 1 95.81 59 THR A CA 1
ATOM 448 C C . THR A 1 59 ? 15.664 34.344 8.953 1 95.81 59 THR A C 1
ATOM 450 O O . THR A 1 59 ? 15.906 35.531 8.703 1 95.81 59 THR A O 1
ATOM 453 N N . VAL A 1 60 ? 14.914 33.625 8.18 1 97 60 VAL A N 1
ATOM 454 C CA . VAL A 1 60 ? 14.398 34.125 6.91 1 97 60 VAL A CA 1
ATOM 455 C C . VAL A 1 60 ? 13.328 35.188 7.16 1 97 60 VAL A C 1
ATOM 457 O O . VAL A 1 60 ? 12.43 34.969 7.988 1 97 60 VAL A O 1
ATOM 460 N N . ASP A 1 61 ? 13.406 36.219 6.402 1 96.25 61 ASP A N 1
ATOM 461 C CA . ASP A 1 61 ? 12.445 37.281 6.547 1 96.25 61 ASP A CA 1
ATOM 462 C C . ASP A 1 61 ? 11.055 36.875 6.09 1 96.25 61 ASP A C 1
ATOM 464 O O . ASP A 1 61 ? 10.914 36.156 5.09 1 96.25 61 ASP A O 1
ATOM 468 N N . ARG A 1 62 ? 10.102 37.375 6.766 1 95.69 62 ARG A N 1
ATOM 469 C CA . ARG A 1 62 ? 8.711 37.062 6.453 1 95.69 62 ARG A CA 1
ATOM 470 C C . ARG A 1 62 ? 8.406 37.344 4.984 1 95.69 62 ARG A C 1
ATOM 472 O O . ARG A 1 62 ? 7.664 36.594 4.344 1 95.69 62 ARG A O 1
ATOM 479 N N . LYS A 1 63 ? 8.914 38.438 4.453 1 96.38 63 LYS A N 1
ATOM 480 C CA . LYS A 1 63 ? 8.664 38.844 3.078 1 96.38 63 LYS A CA 1
ATOM 481 C C . LYS A 1 63 ? 9.109 37.781 2.092 1 96.38 63 LYS A C 1
ATOM 483 O O . LYS A 1 63 ? 8.477 37.594 1.051 1 96.38 63 LYS A O 1
ATOM 488 N N . VAL A 1 64 ? 10.172 37.156 2.412 1 97.31 64 VAL A N 1
ATOM 489 C CA . VAL A 1 64 ? 10.68 36.094 1.545 1 97.31 64 VAL A CA 1
ATOM 490 C C . VAL A 1 64 ? 9.703 34.906 1.519 1 97.31 64 VAL A C 1
ATOM 492 O O . VAL A 1 64 ? 9.438 34.344 0.458 1 97.31 64 VAL A O 1
ATOM 495 N N . TRP A 1 65 ? 9.18 34.562 2.695 1 96.94 65 TRP A N 1
ATOM 496 C CA . TRP A 1 65 ? 8.172 33.531 2.762 1 96.94 65 TRP A CA 1
ATOM 497 C C . TRP A 1 65 ? 6.93 33.906 1.959 1 96.94 65 TRP A C 1
ATOM 499 O O . TRP A 1 65 ? 6.363 33.062 1.245 1 96.94 65 TRP A O 1
ATOM 509 N N . GLU A 1 66 ? 6.555 35.156 2.061 1 96.06 66 GLU A N 1
ATOM 510 C CA . GLU A 1 66 ? 5.387 35.625 1.331 1 96.06 66 GLU A CA 1
ATOM 511 C C . GLU A 1 66 ? 5.582 35.5 -0.176 1 96.06 66 GLU A C 1
ATOM 513 O O . GLU A 1 66 ? 4.664 35.094 -0.896 1 96.06 66 GLU A O 1
ATOM 518 N N . GLU A 1 67 ? 6.695 35.812 -0.583 1 95.12 67 GLU A N 1
ATOM 519 C CA . GLU A 1 67 ? 7.004 35.688 -2.006 1 95.12 67 GLU A CA 1
ATOM 520 C C . GLU A 1 67 ? 6.922 34.219 -2.465 1 95.12 67 GLU A C 1
ATOM 522 O O . GLU A 1 67 ? 6.402 33.938 -3.547 1 95.12 67 GLU A O 1
ATOM 527 N N . MET A 1 68 ? 7.48 33.344 -1.677 1 94.75 68 MET A N 1
ATOM 528 C CA . MET A 1 68 ? 7.418 31.906 -2.012 1 94.75 68 MET A CA 1
ATOM 529 C C . MET A 1 68 ? 5.973 31.422 -2.053 1 94.75 68 MET A C 1
ATOM 531 O O . MET A 1 68 ? 5.574 30.719 -2.984 1 94.75 68 MET A O 1
ATOM 535 N N . LEU A 1 69 ? 5.211 31.828 -1.062 1 92.94 69 LEU A N 1
ATOM 536 C CA . LEU A 1 69 ? 3.826 31.391 -0.939 1 92.94 69 LEU A CA 1
ATOM 537 C C . LEU A 1 69 ? 2.971 31.969 -2.062 1 92.94 69 LEU A C 1
ATOM 539 O O . LEU A 1 69 ? 1.983 31.359 -2.473 1 92.94 69 LEU A O 1
ATOM 543 N N . ASP A 1 70 ? 3.361 33.094 -2.588 1 90.25 70 ASP A N 1
ATOM 544 C CA . ASP A 1 70 ? 2.66 33.688 -3.717 1 90.25 70 ASP A CA 1
ATOM 545 C C . ASP A 1 70 ? 2.717 32.781 -4.949 1 90.25 70 ASP A C 1
ATOM 547 O O . ASP A 1 70 ? 1.788 32.781 -5.758 1 90.25 70 ASP A O 1
ATOM 551 N N . LEU A 1 71 ? 3.736 32.062 -5.055 1 86.44 71 LEU A N 1
ATOM 552 C CA . LEU A 1 71 ? 3.906 31.141 -6.188 1 86.44 71 LEU A CA 1
ATOM 553 C C . LEU A 1 71 ? 2.801 30.094 -6.219 1 86.44 71 LEU A C 1
ATOM 555 O O . LEU A 1 71 ? 2.48 29.562 -7.281 1 86.44 71 LEU A O 1
ATOM 559 N N . VAL A 1 72 ? 2.262 29.828 -5 1 81.12 72 VAL A N 1
ATOM 560 C CA . VAL A 1 72 ? 1.234 28.797 -4.926 1 81.12 72 VAL A CA 1
ATOM 561 C C . VAL A 1 72 ? -0.099 29.422 -4.52 1 81.12 72 VAL A C 1
ATOM 563 O O . VAL A 1 72 ? -0.985 28.734 -4.012 1 81.12 72 VAL A O 1
ATOM 566 N N . HIS A 1 73 ? -0.231 30.719 -4.594 1 80.88 73 HIS A N 1
ATOM 567 C CA . HIS A 1 73 ? -1.454 31.5 -4.395 1 80.88 73 HIS A CA 1
ATOM 568 C C . HIS A 1 73 ? -1.942 31.391 -2.953 1 80.88 73 HIS A C 1
ATOM 570 O O . HIS A 1 73 ? -3.129 31.141 -2.711 1 80.88 73 HIS A O 1
ATOM 576 N N . CYS A 1 74 ? -0.957 31.469 -2.062 1 84 74 CYS A N 1
ATOM 577 C CA . CYS A 1 74 ? -1.266 31.516 -0.638 1 84 74 CYS A CA 1
ATOM 578 C C . CYS A 1 74 ? -0.771 32.812 -0.007 1 84 74 CYS A C 1
ATOM 580 O O . CYS A 1 74 ? 0.221 33.375 -0.457 1 84 74 CYS A O 1
ATOM 582 N N . GLN A 1 75 ? -1.569 33.188 0.971 1 90.06 75 GLN A N 1
ATOM 583 C CA . GLN A 1 75 ? -1.202 34.406 1.705 1 90.06 75 GLN A CA 1
ATOM 584 C C . GLN A 1 75 ? -1.113 34.125 3.203 1 90.06 75 GLN A C 1
ATOM 586 O O . GLN A 1 75 ? -1.923 33.375 3.752 1 90.06 75 GLN A O 1
ATOM 591 N N . ILE A 1 76 ? -0.169 34.812 3.814 1 93.81 76 ILE A N 1
ATOM 592 C CA . ILE A 1 76 ? -0.054 34.719 5.266 1 93.81 76 ILE A CA 1
ATOM 593 C C . ILE A 1 76 ? -1.115 35.594 5.93 1 93.81 76 ILE A C 1
ATOM 595 O O . ILE A 1 76 ? -1.17 36.781 5.695 1 93.81 76 ILE A O 1
ATOM 599 N N . LEU A 1 77 ? -1.903 35 6.754 1 92.44 77 LEU A N 1
ATOM 600 C CA . LEU A 1 77 ? -2.955 35.719 7.465 1 92.44 77 LEU A CA 1
ATOM 601 C C . LEU A 1 77 ? -2.494 36.125 8.859 1 92.44 77 LEU A C 1
ATOM 603 O O . LEU A 1 77 ? -2.793 37.219 9.336 1 92.44 77 LEU A O 1
ATOM 607 N N . ASN A 1 78 ? -1.865 35.219 9.523 1 93.38 78 ASN A N 1
ATOM 608 C CA . ASN A 1 78 ? -1.366 35.406 10.883 1 93.38 78 ASN A CA 1
ATOM 609 C C . ASN A 1 78 ? -0.127 34.562 11.156 1 93.38 78 ASN A C 1
ATOM 611 O O . ASN A 1 78 ? 0.17 33.625 10.406 1 93.38 78 ASN A O 1
ATOM 615 N N . SER A 1 79 ? 0.649 34.969 12.148 1 95.56 79 SER A N 1
ATOM 616 C CA . SER A 1 79 ? 1.828 34.219 12.523 1 95.56 79 SER A CA 1
ATOM 617 C C . SER A 1 79 ? 2.088 34.281 14.023 1 95.56 79 SER A C 1
ATOM 619 O O . SER A 1 79 ? 1.805 35.281 14.664 1 95.56 79 SER A O 1
ATOM 621 N N . VAL A 1 80 ? 2.498 33.219 14.609 1 96.19 80 VAL A N 1
ATOM 622 C CA . VAL A 1 80 ? 2.977 33.156 15.984 1 96.19 80 VAL A CA 1
ATOM 623 C C . VAL A 1 80 ? 4.27 32.344 16.047 1 96.19 80 VAL A C 1
ATOM 625 O O . VAL A 1 80 ? 4.539 31.547 15.164 1 96.19 80 VAL A O 1
ATOM 628 N N . SER A 1 81 ? 5.078 32.688 17 1 95.88 81 SER A N 1
ATOM 629 C CA . SER A 1 81 ? 6.352 31.984 17.141 1 95.88 81 SER A CA 1
ATOM 630 C C . SER A 1 81 ? 6.625 31.625 18.594 1 95.88 81 SER A C 1
ATOM 632 O O . SER A 1 81 ? 6.078 32.25 19.516 1 95.88 81 SER A O 1
ATOM 634 N N . ASN A 1 82 ? 7.348 30.594 18.781 1 94.62 82 ASN A N 1
ATOM 635 C CA . ASN A 1 82 ? 7.938 30.281 20.078 1 94.62 82 ASN A CA 1
ATOM 636 C C . ASN A 1 82 ? 9.422 29.953 19.953 1 94.62 82 ASN A C 1
ATOM 638 O O . ASN A 1 82 ? 10.062 30.328 18.969 1 94.62 82 ASN A O 1
ATOM 642 N N . ASP A 1 83 ? 10.016 29.328 20.969 1 93.31 83 ASP A N 1
ATOM 643 C CA . ASP A 1 83 ? 11.461 29.125 20.969 1 93.31 83 ASP A CA 1
ATOM 644 C C . ASP A 1 83 ? 11.867 28.062 19.938 1 93.31 83 ASP A C 1
ATOM 646 O O . ASP A 1 83 ? 13.031 27.984 19.547 1 93.31 83 ASP A O 1
ATOM 650 N N . TYR A 1 84 ? 10.852 27.391 19.438 1 93.56 84 TYR A N 1
ATOM 651 C CA . TYR A 1 84 ? 11.211 26.219 18.656 1 93.56 84 TYR A CA 1
ATOM 652 C C . TYR A 1 84 ? 10.812 26.406 17.188 1 93.56 84 TYR A C 1
ATOM 654 O O . TYR A 1 84 ? 11.461 25.875 16.297 1 93.56 84 TYR A O 1
ATOM 662 N N . LEU A 1 85 ? 9.727 27.078 16.938 1 95.81 85 LEU A N 1
ATOM 663 C CA . LEU A 1 85 ? 9.25 27.141 15.555 1 95.81 85 LEU A CA 1
ATOM 664 C C . LEU A 1 85 ? 8.453 28.406 15.312 1 95.81 85 LEU A C 1
ATOM 666 O O . LEU A 1 85 ? 8.039 29.078 16.25 1 95.81 85 LEU A O 1
ATOM 670 N N . ASP A 1 86 ? 8.352 28.812 14.047 1 97.25 86 ASP A N 1
ATOM 671 C CA . ASP A 1 86 ? 7.449 29.844 13.547 1 97.25 86 ASP A CA 1
ATOM 672 C C . ASP A 1 86 ? 6.23 29.234 12.859 1 97.25 86 ASP A C 1
ATOM 674 O O . ASP A 1 86 ? 6.371 28.344 12.023 1 97.25 86 ASP A O 1
ATOM 678 N N . SER A 1 87 ? 5.094 29.656 13.273 1 97.56 87 SER A N 1
ATOM 679 C CA . SER A 1 87 ? 3.84 29.156 12.719 1 97.56 87 SER A CA 1
ATOM 680 C C . SER A 1 87 ? 3.121 30.234 11.906 1 97.56 87 SER A C 1
ATOM 682 O O . SER A 1 87 ? 2.992 31.375 12.352 1 97.56 87 SER A O 1
ATOM 684 N N . PHE A 1 88 ? 2.697 29.922 10.734 1 97 88 PHE A N 1
ATOM 685 C CA . PHE A 1 88 ? 1.987 30.844 9.852 1 97 88 PHE A CA 1
ATOM 686 C C . PHE A 1 88 ? 0.631 30.266 9.453 1 97 88 PHE A C 1
ATOM 688 O O . PHE A 1 88 ? 0.556 29.203 8.836 1 97 88 PHE A O 1
ATOM 695 N N . VAL A 1 89 ? -0.436 30.891 9.812 1 94.56 89 VAL A N 1
ATOM 696 C CA . VAL A 1 89 ? -1.758 30.578 9.281 1 94.56 89 VAL A CA 1
ATOM 697 C C . VAL A 1 89 ? -1.913 31.188 7.887 1 94.56 89 VAL A C 1
ATOM 699 O O . VAL A 1 89 ? -1.717 32.375 7.695 1 94.56 89 VAL A O 1
ATOM 702 N N . LEU A 1 90 ? -2.289 30.312 6.977 1 90.81 90 LEU A N 1
ATOM 703 C CA . LEU A 1 90 ? -2.391 30.781 5.594 1 90.81 90 LEU A CA 1
ATOM 704 C C . LEU A 1 90 ? -3.848 30.859 5.156 1 90.81 90 LEU A C 1
ATOM 706 O O . LEU A 1 90 ? -4.742 30.375 5.855 1 90.81 90 LEU A O 1
ATOM 710 N N . SER A 1 91 ? -4.117 31.516 4.004 1 82.25 91 SER A N 1
ATOM 711 C CA . SER A 1 91 ? -5.465 31.625 3.451 1 82.25 91 SER A CA 1
ATOM 712 C C . SER A 1 91 ? -6.035 30.25 3.131 1 82.25 91 SER A C 1
ATOM 714 O O . SER A 1 91 ? -7.25 30.031 3.207 1 82.25 91 SER A O 1
ATOM 716 N N . GLU A 1 92 ? -5.121 29.359 2.705 1 71.5 92 GLU A N 1
ATOM 717 C CA . GLU A 1 92 ? -5.492 27.984 2.414 1 71.5 92 GLU A CA 1
ATOM 718 C C . GLU A 1 92 ? -4.504 27 3.043 1 71.5 92 GLU A C 1
ATOM 720 O O . GLU A 1 92 ? -3.848 26.234 2.336 1 71.5 92 GLU A O 1
ATOM 725 N N . SER A 1 93 ? -4.508 27.062 4.328 1 79.12 93 SER A N 1
ATOM 726 C CA . SER A 1 93 ? -3.746 26.016 5.004 1 79.12 93 SER A CA 1
ATOM 727 C C . SER A 1 93 ? -2.752 26.609 5.996 1 79.12 93 SER A C 1
ATOM 729 O O . SER A 1 93 ? -3.092 27.516 6.758 1 79.12 93 SER A O 1
ATOM 731 N N . SER A 1 94 ? -1.59 25.922 6.297 1 93.38 94 SER A N 1
ATOM 732 C CA . SER A 1 94 ? -0.662 26.281 7.363 1 93.38 94 SER A CA 1
ATOM 733 C C . SER A 1 94 ? 0.78 25.984 6.965 1 93.38 94 SER A C 1
ATOM 735 O O . SER A 1 94 ? 1.031 25.156 6.086 1 93.38 94 SER A O 1
ATOM 737 N N . MET A 1 95 ? 1.673 26.766 7.523 1 96.19 95 MET A N 1
ATOM 738 C CA . MET A 1 95 ? 3.107 26.531 7.359 1 96.19 95 MET A CA 1
ATOM 739 C C . MET A 1 95 ? 3.828 26.609 8.703 1 96.19 95 MET A C 1
ATOM 741 O O . MET A 1 95 ? 3.531 27.484 9.523 1 96.19 95 MET A O 1
ATOM 745 N N . PHE A 1 96 ? 4.715 25.734 8.93 1 97.5 96 PHE A N 1
ATOM 746 C CA . PHE A 1 96 ? 5.527 25.703 10.141 1 97.5 96 PHE A CA 1
ATOM 747 C C . PHE A 1 96 ? 7.012 25.656 9.797 1 97.5 96 PHE A C 1
ATOM 749 O O . PHE A 1 96 ? 7.426 24.875 8.93 1 97.5 96 PHE A O 1
ATOM 756 N N . VAL A 1 97 ? 7.762 26.484 10.484 1 97.5 97 VAL A N 1
ATOM 757 C CA . VAL A 1 97 ? 9.18 26.594 10.156 1 97.5 97 VAL A CA 1
ATOM 758 C C . VAL A 1 97 ? 10.023 26.375 11.414 1 97.5 97 VAL A C 1
ATOM 760 O O . VAL A 1 97 ? 9.875 27.094 12.398 1 97.5 97 VAL A O 1
ATOM 763 N N . TRP A 1 98 ? 10.859 25.375 11.383 1 95.94 98 TRP A N 1
ATOM 764 C CA . TRP A 1 98 ? 11.914 25.172 12.367 1 95.94 98 TRP A CA 1
ATOM 765 C C . TRP A 1 98 ? 13.266 25.641 11.82 1 95.94 98 TRP A C 1
ATOM 767 O O . TRP A 1 98 ? 13.344 26.172 10.719 1 95.94 98 TRP A O 1
ATOM 777 N N . ASN A 1 99 ? 14.289 25.391 12.617 1 95.06 99 ASN A N 1
ATOM 778 C CA . ASN A 1 99 ? 15.609 25.844 12.164 1 95.06 99 ASN A CA 1
ATOM 779 C C . ASN A 1 99 ? 16.031 25.109 10.898 1 95.06 99 ASN A C 1
ATOM 781 O O . ASN A 1 99 ? 16.641 25.719 10.008 1 95.06 99 ASN A O 1
ATOM 785 N N . THR A 1 100 ? 15.648 23.812 10.75 1 94.44 100 THR A N 1
ATOM 786 C CA . THR A 1 100 ? 16.141 23.031 9.633 1 94.44 100 THR A CA 1
ATOM 787 C C . THR A 1 100 ? 15.008 22.297 8.938 1 94.44 100 THR A C 1
ATOM 789 O O . THR A 1 100 ? 15.25 21.406 8.125 1 94.44 100 THR A O 1
ATOM 792 N N . LYS A 1 101 ? 13.828 22.656 9.344 1 94.88 101 LYS A N 1
ATOM 793 C CA . LYS A 1 101 ? 12.68 21.906 8.844 1 94.88 101 LYS A CA 1
ATOM 794 C C . LYS A 1 101 ? 11.516 22.844 8.516 1 94.88 101 LYS A C 1
ATOM 796 O O . LYS A 1 101 ? 11.312 23.859 9.195 1 94.88 101 LYS A O 1
ATOM 801 N N . LEU A 1 102 ? 10.836 22.516 7.469 1 96.81 102 LEU A N 1
ATOM 802 C CA . LEU A 1 102 ? 9.648 23.281 7.102 1 96.81 102 LEU A CA 1
ATOM 803 C C . LEU A 1 102 ? 8.508 22.344 6.703 1 96.81 102 LEU A C 1
ATOM 805 O O . LEU A 1 102 ? 8.727 21.359 5.988 1 96.81 102 LEU A O 1
ATOM 809 N N . ILE A 1 103 ? 7.312 22.609 7.215 1 95.75 103 ILE A N 1
ATOM 810 C CA . ILE A 1 103 ? 6.105 21.891 6.824 1 95.75 103 ILE A CA 1
ATOM 811 C C . ILE A 1 103 ? 5.117 22.844 6.172 1 95.75 103 ILE A C 1
ATOM 813 O O . ILE A 1 103 ? 4.785 23.891 6.742 1 95.75 103 ILE A O 1
ATOM 817 N N . LEU A 1 104 ? 4.75 22.531 5.02 1 93.38 104 LEU A N 1
ATOM 818 C CA . LEU A 1 104 ? 3.758 23.297 4.285 1 93.38 104 LEU A CA 1
ATOM 819 C C . LEU A 1 104 ? 2.525 22.453 3.975 1 93.38 104 LEU A C 1
ATOM 821 O O . LEU A 1 104 ? 2.631 21.406 3.33 1 93.38 104 LEU A O 1
ATOM 825 N N . LYS A 1 105 ? 1.429 22.859 4.5 1 89.56 105 LYS A N 1
ATOM 826 C CA . LYS A 1 105 ? 0.151 22.188 4.246 1 89.56 105 LYS A CA 1
ATOM 827 C C . LYS A 1 105 ? -0.776 23.094 3.432 1 89.56 105 LYS A C 1
ATOM 829 O O . LYS A 1 105 ? -0.993 24.25 3.785 1 89.56 105 LYS A O 1
ATOM 834 N N . THR A 1 106 ? -1.238 22.562 2.332 1 81.94 106 THR A N 1
ATOM 835 C CA . THR A 1 106 ? -2.119 23.375 1.503 1 81.94 106 THR A CA 1
ATOM 836 C C . THR A 1 106 ? -3.342 22.578 1.063 1 81.94 106 THR A C 1
ATOM 838 O O . THR A 1 106 ? -3.359 21.344 1.175 1 81.94 106 THR A O 1
ATOM 841 N N . CYS A 1 107 ? -4.246 23.25 0.691 1 71.38 107 CYS A N 1
ATOM 842 C CA . CYS A 1 107 ? -5.449 22.594 0.187 1 71.38 107 CYS A CA 1
ATOM 843 C C . CYS A 1 107 ? -5.34 22.328 -1.31 1 71.38 107 CYS A C 1
ATOM 845 O O . CYS A 1 107 ? -4.301 22.594 -1.915 1 71.38 107 CYS A O 1
ATOM 847 N N . GLY A 1 108 ? -6.27 21.734 -2.055 1 60.47 108 GLY A N 1
ATOM 848 C CA . GLY A 1 108 ? -6.332 20.891 -3.236 1 60.47 108 GLY A CA 1
ATOM 849 C C . GLY A 1 108 ? -5.836 21.578 -4.492 1 60.47 108 GLY A C 1
ATOM 850 O O . GLY A 1 108 ? -5.09 20.984 -5.277 1 60.47 108 GLY A O 1
ATOM 851 N N . THR A 1 109 ? -6.086 22.797 -4.723 1 57.03 109 THR A N 1
ATOM 852 C CA . THR A 1 109 ? -5.789 23.25 -6.074 1 57.03 109 THR A CA 1
ATOM 853 C C . THR A 1 109 ? -4.379 23.844 -6.148 1 57.03 109 THR A C 1
ATOM 855 O O . THR A 1 109 ? -3.896 24.172 -7.234 1 57.03 109 THR A O 1
ATOM 858 N N . THR A 1 110 ? -3.779 23.828 -5.02 1 57.31 110 THR A N 1
ATOM 859 C CA . THR A 1 110 ? -2.473 24.469 -4.961 1 57.31 110 THR A CA 1
ATOM 860 C C . THR A 1 110 ? -1.39 23.531 -5.508 1 57.31 110 THR A C 1
ATOM 862 O O . THR A 1 110 ? -1.409 22.328 -5.25 1 57.31 110 THR A O 1
ATOM 865 N N . THR A 1 111 ? -0.578 24.188 -6.398 1 69.44 111 THR A N 1
ATOM 866 C CA . THR A 1 111 ? 0.569 23.469 -6.941 1 69.44 111 THR A CA 1
ATOM 867 C C . THR A 1 111 ? 1.752 23.531 -5.98 1 69.44 111 THR A C 1
ATOM 869 O O . THR A 1 111 ? 2.779 24.141 -6.289 1 69.44 111 THR A O 1
ATOM 872 N N . LEU A 1 112 ? 1.669 22.859 -4.914 1 77.56 112 LEU A N 1
ATOM 873 C CA . LEU A 1 112 ? 2.596 22.891 -3.789 1 77.56 112 LEU A CA 1
ATOM 874 C C . LEU A 1 112 ? 4.027 22.641 -4.258 1 77.56 112 LEU A C 1
ATOM 876 O O . LEU A 1 112 ? 4.965 23.266 -3.768 1 77.56 112 LEU A O 1
ATOM 880 N N . LEU A 1 113 ? 4.199 21.875 -5.305 1 81.44 113 LEU A N 1
ATOM 881 C CA . LEU A 1 113 ? 5.539 21.469 -5.699 1 81.44 113 LEU A CA 1
ATOM 882 C C . LEU A 1 113 ? 6.246 22.578 -6.473 1 81.44 113 LEU A C 1
ATOM 884 O O . LEU A 1 113 ? 7.465 22.531 -6.648 1 81.44 113 LEU A O 1
ATOM 888 N N . LEU A 1 114 ? 5.496 23.578 -6.77 1 80.25 114 LEU A N 1
ATOM 889 C CA . LEU A 1 114 ? 6.109 24.734 -7.41 1 80.25 114 LEU A CA 1
ATOM 890 C C . LEU A 1 114 ? 6.91 25.547 -6.398 1 80.25 114 LEU A C 1
ATOM 892 O O . LEU A 1 114 ? 7.809 26.312 -6.781 1 80.25 114 LEU A O 1
ATOM 896 N N . ALA A 1 115 ? 6.562 25.406 -5.191 1 87.69 115 ALA A N 1
ATOM 897 C CA . ALA A 1 115 ? 7.254 26.156 -4.137 1 87.69 115 ALA A CA 1
ATOM 898 C C . ALA A 1 115 ? 8.547 25.438 -3.73 1 87.69 115 ALA A C 1
ATOM 900 O O . ALA A 1 115 ? 9.398 26.031 -3.061 1 87.69 115 ALA A O 1
ATOM 901 N N . LEU A 1 116 ? 8.625 24.219 -4.145 1 91.06 116 LEU A N 1
ATOM 902 C CA . LEU A 1 116 ? 9.727 23.406 -3.656 1 91.06 116 LEU A CA 1
ATOM 903 C C . LEU A 1 116 ? 11.07 23.969 -4.121 1 91.06 116 LEU A C 1
ATOM 905 O O . LEU A 1 116 ? 12.008 24.078 -3.328 1 91.06 116 LEU A O 1
ATOM 909 N N . ASP A 1 117 ? 11.133 24.375 -5.328 1 90.62 117 ASP A N 1
ATOM 910 C CA . ASP A 1 117 ? 12.375 24.938 -5.855 1 90.62 117 ASP A CA 1
ATOM 911 C C . ASP A 1 117 ? 12.781 26.203 -5.098 1 90.62 117 ASP A C 1
ATOM 913 O O . ASP A 1 117 ? 13.945 26.359 -4.719 1 90.62 117 ASP A O 1
ATOM 917 N N . ARG A 1 118 ? 11.844 27.031 -4.941 1 94.56 118 ARG A N 1
ATOM 918 C CA . ARG A 1 118 ? 12.102 28.266 -4.223 1 94.56 118 ARG A CA 1
ATOM 919 C C . ARG A 1 118 ? 12.492 28 -2.773 1 94.56 118 ARG A C 1
ATOM 921 O O . ARG A 1 118 ? 13.383 28.656 -2.225 1 94.56 118 ARG A O 1
ATOM 928 N N . LEU A 1 119 ? 11.883 27.047 -2.164 1 96.44 119 LEU A N 1
ATOM 929 C CA . LEU A 1 119 ? 12.203 26.672 -0.793 1 96.44 119 LEU A CA 1
ATOM 930 C C . LEU A 1 119 ? 13.648 26.203 -0.685 1 96.44 119 LEU A C 1
ATOM 932 O O . LEU A 1 119 ? 14.359 26.562 0.26 1 96.44 119 LEU A O 1
ATOM 936 N N . ILE A 1 120 ? 14.023 25.453 -1.652 1 95.56 120 ILE A N 1
ATOM 937 C CA . ILE A 1 120 ? 15.391 24.938 -1.668 1 95.56 120 ILE A CA 1
ATOM 938 C C . ILE A 1 120 ? 16.375 26.094 -1.811 1 95.56 120 ILE A C 1
ATOM 940 O O . ILE A 1 120 ? 17.422 26.109 -1.145 1 95.56 120 ILE A O 1
ATOM 944 N N . GLU A 1 121 ? 16.047 27.031 -2.619 1 96.06 121 GLU A N 1
ATOM 945 C CA . GLU A 1 121 ? 16.875 28.219 -2.783 1 96.06 121 GLU A CA 1
ATOM 946 C C . GLU A 1 121 ? 16.984 29 -1.478 1 96.06 121 GLU A C 1
ATOM 948 O O . GLU A 1 121 ? 18.078 29.453 -1.115 1 96.06 121 GLU A O 1
ATOM 953 N N . ILE A 1 122 ? 15.914 29.172 -0.819 1 97.69 122 ILE A N 1
ATOM 954 C CA . ILE A 1 122 ? 15.891 29.891 0.452 1 97.69 122 ILE A CA 1
ATOM 955 C C . ILE A 1 122 ? 16.766 29.156 1.473 1 97.69 122 ILE A C 1
ATOM 957 O O . ILE A 1 122 ? 17.578 29.781 2.164 1 97.69 122 ILE A O 1
ATOM 961 N N . ALA A 1 123 ? 16.609 27.875 1.532 1 97.12 123 ALA A N 1
ATOM 962 C CA . ALA A 1 123 ? 17.391 27.078 2.477 1 97.12 123 ALA A CA 1
ATOM 963 C C . ALA A 1 123 ? 18.875 27.234 2.221 1 97.12 123 ALA A C 1
ATOM 965 O O . ALA A 1 123 ? 19.656 27.422 3.156 1 97.12 123 ALA A O 1
ATOM 966 N N . LYS A 1 124 ? 19.25 27.172 0.985 1 95.5 124 LYS A N 1
ATOM 967 C CA . LYS A 1 124 ? 20.656 27.344 0.609 1 95.5 124 LYS A CA 1
ATOM 968 C C . LYS A 1 124 ? 21.188 28.688 1.074 1 95.5 124 LYS A C 1
ATOM 970 O O . LYS A 1 124 ? 22.328 28.781 1.557 1 95.5 124 LYS A O 1
ATOM 975 N N . SER A 1 125 ? 20.422 29.672 1 1 96.12 125 SER A N 1
ATOM 976 C CA . SER A 1 125 ? 20.828 31.031 1.319 1 96.12 125 SER A CA 1
ATOM 977 C C . SER A 1 125 ? 21.094 31.188 2.812 1 96.12 125 SER A C 1
ATOM 979 O O . SER A 1 125 ? 21.781 32.125 3.229 1 96.12 125 SER A O 1
ATOM 981 N N . VAL A 1 126 ? 20.578 30.312 3.584 1 95.44 126 VAL A N 1
ATOM 982 C CA . VAL A 1 126 ? 20.766 30.453 5.027 1 95.44 126 VAL A CA 1
ATOM 983 C C . VAL A 1 126 ? 21.625 29.312 5.555 1 95.44 126 VAL A C 1
ATOM 985 O O . VAL A 1 126 ? 21.5 28.922 6.719 1 95.44 126 VAL A O 1
ATOM 988 N N . GLY A 1 127 ? 22.312 28.625 4.672 1 93.5 127 GLY A N 1
ATOM 989 C CA . GLY A 1 127 ? 23.328 27.656 5.062 1 93.5 127 GLY A CA 1
ATOM 990 C C . GLY A 1 127 ? 22.812 26.234 5.121 1 93.5 127 GLY A C 1
ATOM 991 O O . GLY A 1 127 ? 23.375 25.391 5.812 1 93.5 127 GLY A O 1
ATOM 992 N N . LEU A 1 128 ? 21.719 25.938 4.48 1 95 128 LEU A N 1
ATOM 993 C CA . LEU A 1 128 ? 21.125 24.609 4.438 1 95 128 LEU A CA 1
ATOM 994 C C . LEU A 1 128 ? 21 24.109 3.002 1 95 128 LEU A C 1
ATOM 996 O O . LEU A 1 128 ? 19.906 23.938 2.488 1 95 128 LEU A O 1
ATOM 1000 N N . PRO A 1 129 ? 22.125 23.641 2.434 1 91.69 129 PRO A N 1
ATOM 1001 C CA . PRO A 1 129 ? 22.125 23.422 0.985 1 91.69 129 PRO A CA 1
ATOM 1002 C C . PRO A 1 129 ? 21.562 22.062 0.591 1 91.69 129 PRO A C 1
ATOM 1004 O O . PRO A 1 129 ? 21.203 21.859 -0.569 1 91.69 129 PRO A O 1
ATOM 1007 N N . GLU A 1 130 ? 21.469 21.172 1.546 1 90.38 130 GLU A N 1
ATOM 1008 C CA . GLU A 1 130 ? 21.125 19.812 1.144 1 90.38 130 GLU A CA 1
ATOM 1009 C C . GLU A 1 130 ? 19.859 19.328 1.85 1 90.38 130 GLU A C 1
ATOM 1011 O O . GLU A 1 130 ? 19.688 19.547 3.053 1 90.38 130 GLU A O 1
ATOM 1016 N N . ILE A 1 131 ? 19.031 18.688 1.055 1 91.69 131 ILE A N 1
ATOM 1017 C CA . ILE A 1 131 ? 17.844 18.062 1.629 1 91.69 131 ILE A CA 1
ATOM 1018 C C . ILE A 1 131 ? 18.25 16.781 2.355 1 91.69 131 ILE A C 1
ATOM 1020 O O . ILE A 1 131 ? 18.922 15.922 1.787 1 91.69 131 ILE A O 1
ATOM 1024 N N . GLU A 1 132 ? 17.891 16.734 3.547 1 87.62 132 GLU A N 1
ATOM 1025 C CA . GLU A 1 132 ? 18.125 15.531 4.336 1 87.62 132 GLU A CA 1
ATOM 1026 C C . GLU A 1 132 ? 17 14.523 4.164 1 87.62 132 GLU A C 1
ATOM 1028 O O . GLU A 1 132 ? 17.25 13.328 3.979 1 87.62 132 GLU A O 1
ATOM 1033 N N . ASN A 1 133 ? 15.82 15.039 4.352 1 87.5 133 ASN A N 1
ATOM 1034 C CA . ASN A 1 133 ? 14.625 14.219 4.199 1 87.5 133 ASN A CA 1
ATOM 1035 C C . ASN A 1 133 ? 13.477 15.016 3.594 1 87.5 133 ASN A C 1
ATOM 1037 O O . ASN A 1 133 ? 13.375 16.234 3.801 1 87.5 133 ASN A O 1
ATOM 1041 N N . LEU A 1 134 ? 12.68 14.312 2.908 1 92 134 LEU A N 1
ATOM 1042 C CA . LEU A 1 134 ? 11.508 14.938 2.299 1 92 134 LEU A CA 1
ATOM 1043 C C . LEU A 1 134 ? 10.305 14.008 2.377 1 92 134 LEU A C 1
ATOM 1045 O O . LEU A 1 134 ? 10.422 12.805 2.141 1 92 134 LEU A O 1
ATOM 1049 N N . PHE A 1 135 ? 9.227 14.594 2.816 1 91.25 135 PHE A N 1
ATOM 1050 C CA . PHE A 1 135 ? 7.957 13.883 2.906 1 91.25 135 PHE A CA 1
ATOM 1051 C C . PHE A 1 135 ? 6.859 14.656 2.184 1 91.25 135 PHE A C 1
ATOM 1053 O O . PHE A 1 135 ? 6.723 15.867 2.359 1 91.25 135 PHE A O 1
ATOM 1060 N N . PHE A 1 136 ? 6.23 13.961 1.347 1 91.12 136 PHE A N 1
ATOM 1061 C CA . PHE A 1 136 ? 5.094 14.531 0.636 1 91.12 136 PHE A CA 1
ATOM 1062 C C . PHE A 1 136 ? 3.906 13.578 0.657 1 91.12 136 PHE A C 1
ATOM 1064 O O . PHE A 1 136 ? 4.062 12.375 0.421 1 91.12 136 PHE A O 1
ATOM 1071 N N . SER A 1 137 ? 2.777 14.055 0.991 1 88.62 137 SER A N 1
ATOM 1072 C CA . SER A 1 137 ? 1.601 13.195 1.026 1 88.62 137 SER A CA 1
ATOM 1073 C C . SER A 1 137 ? 0.338 13.961 0.655 1 88.62 137 SER A C 1
ATOM 1075 O O . SER A 1 137 ? 0.231 15.156 0.934 1 88.62 137 SER A O 1
ATOM 1077 N N . ARG A 1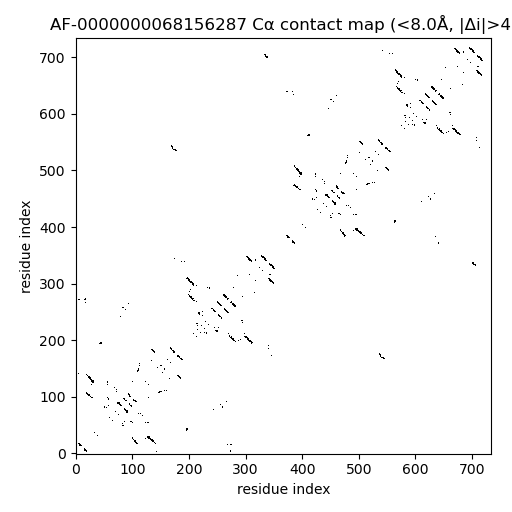 138 ? -0.539 13.211 0.027 1 83.06 138 ARG A N 1
ATOM 1078 C CA . ARG A 1 138 ? -1.857 13.781 -0.236 1 83.06 138 ARG A CA 1
ATOM 1079 C C . ARG A 1 138 ? -2.9 12.688 -0.413 1 83.06 138 ARG A C 1
ATOM 1081 O O . ARG A 1 138 ? -2.57 11.562 -0.807 1 83.06 138 ARG A O 1
ATOM 1088 N N . ARG A 1 139 ? -4.074 13.109 -0.174 1 76.31 139 ARG A N 1
ATOM 1089 C CA . ARG A 1 139 ? -5.207 12.227 -0.424 1 76.31 139 ARG A CA 1
ATOM 1090 C C . ARG A 1 139 ? -5.551 12.18 -1.909 1 76.31 139 ARG A C 1
ATOM 1092 O O . ARG A 1 139 ? -5.109 13.031 -2.68 1 76.31 139 ARG A O 1
ATOM 1099 N N . ASN A 1 140 ? -6.191 10.945 -2.262 1 69.06 140 ASN A N 1
ATOM 1100 C CA . ASN A 1 140 ? -6.629 10.875 -3.652 1 69.06 140 ASN A CA 1
ATOM 1101 C C . ASN A 1 140 ? -7.699 11.922 -3.953 1 69.06 140 ASN A C 1
ATOM 1103 O O . ASN A 1 140 ? -8.453 12.32 -3.064 1 69.06 140 ASN A O 1
ATOM 1107 N N . PHE A 1 141 ? -7.512 12.367 -5.238 1 55 141 PHE A N 1
ATOM 1108 C CA . PHE A 1 141 ? -8.461 13.391 -5.645 1 55 141 PHE A CA 1
ATOM 1109 C C . PHE A 1 141 ? -9.789 12.766 -6.059 1 55 141 PHE A C 1
ATOM 1111 O O . PHE A 1 141 ? -9.82 11.789 -6.805 1 55 141 PHE A O 1
ATOM 1118 N N . SER A 1 142 ? -10.68 13.164 -5.414 1 50.28 142 SER A N 1
ATOM 1119 C CA . SER A 1 142 ? -12 12.742 -5.875 1 50.28 142 SER A CA 1
ATOM 1120 C C . SER A 1 142 ? -12.242 13.156 -7.32 1 50.28 142 SER A C 1
ATOM 1122 O O . SER A 1 142 ? -12.922 12.453 -8.07 1 50.28 142 SER A O 1
ATOM 1124 N N . GLN A 1 143 ? -11.609 14.273 -7.676 1 47.88 143 GLN A N 1
ATOM 1125 C CA . GLN A 1 143 ? -11.766 14.828 -9.016 1 47.88 143 GLN A CA 1
ATOM 1126 C C . GLN A 1 143 ? -10.414 15.211 -9.617 1 47.88 143 GLN A C 1
ATOM 1128 O O . GLN A 1 143 ? -10.086 16.391 -9.711 1 47.88 143 GLN A O 1
ATOM 1133 N N . PRO A 1 144 ? -9.672 14.266 -10.141 1 50.22 144 PRO A N 1
ATOM 1134 C CA . PRO A 1 144 ? -8.32 14.523 -10.633 1 50.22 144 PRO A CA 1
ATOM 1135 C C . PRO A 1 144 ? -8.281 15.523 -11.781 1 50.22 144 PRO A C 1
ATOM 1137 O O . PRO A 1 144 ? -7.293 16.234 -11.961 1 50.22 144 PRO A O 1
ATOM 1140 N N . GLU A 1 145 ? -9.328 15.562 -12.469 1 47.19 145 GLU A N 1
ATOM 1141 C CA . GLU A 1 145 ? -9.352 16.422 -13.656 1 47.19 145 GLU A CA 1
ATOM 1142 C C . GLU A 1 145 ? -9.289 17.891 -13.273 1 47.19 145 GLU A C 1
ATOM 1144 O O . GLU A 1 145 ? -8.914 18.734 -14.094 1 47.19 145 GLU A O 1
ATOM 1149 N N . ARG A 1 146 ? -9.625 18.234 -12.039 1 45.31 146 ARG A N 1
ATOM 1150 C CA . ARG A 1 146 ? -9.641 19.641 -11.633 1 45.31 146 ARG A CA 1
ATOM 1151 C C . ARG A 1 146 ? -8.266 20.078 -11.125 1 45.31 146 ARG A C 1
ATOM 1153 O O . ARG A 1 146 ? -8.055 21.25 -10.828 1 45.31 146 ARG A O 1
ATOM 1160 N N . GLN A 1 147 ? -7.504 19.047 -11.086 1 46.03 147 GLN A N 1
ATOM 1161 C CA . GLN A 1 147 ? -6.168 19.406 -10.617 1 46.03 147 GLN A CA 1
ATOM 1162 C C . GLN A 1 147 ? -5.328 20 -11.734 1 46.03 147 GLN A C 1
ATOM 1164 O O . GLN A 1 147 ? -5.566 19.719 -12.914 1 46.03 147 GLN A O 1
ATOM 1169 N N . LEU A 1 148 ? -4.586 21.094 -11.469 1 48.28 148 LEU A N 1
ATOM 1170 C CA . LEU A 1 148 ? -3.637 21.656 -12.422 1 48.28 148 LEU A CA 1
ATOM 1171 C C . LEU A 1 148 ? -2.32 20.891 -12.398 1 48.28 148 LEU A C 1
ATOM 1173 O O . LEU A 1 148 ? -2.01 20.219 -11.414 1 48.28 148 LEU A O 1
ATOM 1177 N N . GLY A 1 149 ? -1.55 20.812 -13.625 1 51.53 149 GLY A N 1
ATOM 1178 C CA . GLY A 1 149 ? -0.224 20.203 -13.656 1 51.53 149 GLY A CA 1
ATOM 1179 C C . GLY A 1 149 ? 0.69 20.734 -12.562 1 51.53 149 GLY A C 1
ATOM 1180 O O . GLY A 1 149 ? 0.563 21.891 -12.141 1 51.53 149 GLY A O 1
ATOM 1181 N N . PRO A 1 150 ? 1.545 19.859 -12.023 1 51.56 150 PRO A N 1
ATOM 1182 C CA . PRO A 1 150 ? 1.874 18.453 -12.234 1 51.56 150 PRO A CA 1
ATOM 1183 C C . PRO A 1 150 ? 1.014 17.516 -11.391 1 51.56 150 PRO A C 1
ATOM 1185 O O . PRO A 1 150 ? 1.215 16.297 -11.414 1 51.56 150 PRO A O 1
ATOM 1188 N N . HIS A 1 151 ? 0.005 18.125 -10.688 1 47.78 151 HIS A N 1
ATOM 1189 C CA . HIS A 1 151 ? -0.713 17.297 -9.719 1 47.78 151 HIS A CA 1
ATOM 1190 C C . HIS A 1 151 ? -1.855 16.531 -10.383 1 47.78 151 HIS A C 1
ATOM 1192 O O . HIS A 1 151 ? -2.785 16.094 -9.703 1 47.78 151 HIS A O 1
ATOM 1198 N N . LYS A 1 152 ? -1.709 16.344 -11.594 1 57.88 152 LYS A N 1
ATOM 1199 C CA . LYS A 1 152 ? -2.762 15.625 -12.305 1 57.88 152 LYS A CA 1
ATOM 1200 C C . LYS A 1 152 ? -2.678 14.125 -12.039 1 57.88 152 LYS A C 1
ATOM 1202 O O . LYS A 1 152 ? -3.701 13.445 -11.984 1 57.88 152 LYS A O 1
ATOM 1207 N N . ASN A 1 153 ? -1.396 13.859 -11.953 1 73.56 153 ASN A N 1
ATOM 1208 C CA . ASN A 1 153 ? -1.21 12.461 -11.57 1 73.56 153 ASN A CA 1
ATOM 1209 C C . ASN A 1 153 ? 0.009 12.289 -10.664 1 73.56 153 ASN A C 1
ATOM 1211 O O . ASN A 1 153 ? 0.951 13.078 -10.727 1 73.56 153 ASN A O 1
ATOM 1215 N N . PHE A 1 154 ? -0.102 11.445 -9.812 1 80.56 154 PHE A N 1
ATOM 1216 C CA . PHE A 1 154 ? 0.924 11.227 -8.805 1 80.56 154 PHE A CA 1
ATOM 1217 C C . PHE A 1 154 ? 2.262 10.891 -9.445 1 80.56 154 PHE A C 1
ATOM 1219 O O . PHE A 1 154 ? 3.318 11.25 -8.922 1 80.56 154 PHE A O 1
ATOM 1226 N N . ALA A 1 155 ? 2.207 10.352 -10.586 1 77.75 155 ALA A N 1
ATOM 1227 C CA . ALA A 1 155 ? 3.439 10.016 -11.289 1 77.75 155 ALA A CA 1
ATOM 1228 C C . ALA A 1 155 ? 4.23 11.266 -11.641 1 77.75 155 ALA A C 1
ATOM 1230 O O . ALA A 1 155 ? 5.457 11.297 -11.516 1 77.75 155 ALA A O 1
ATOM 1231 N N . ASP A 1 156 ? 3.557 12.234 -12.023 1 81.19 156 ASP A N 1
ATOM 1232 C CA . ASP A 1 156 ? 4.203 13.508 -12.344 1 81.19 156 ASP A CA 1
ATOM 1233 C C . ASP A 1 156 ? 4.777 14.164 -11.094 1 81.19 156 ASP A C 1
ATOM 1235 O O . ASP A 1 156 ? 5.855 14.758 -11.141 1 81.19 156 ASP A O 1
ATOM 1239 N N . GLU A 1 157 ? 4.055 14.094 -10.039 1 85.44 157 GLU A N 1
ATOM 1240 C CA . GLU A 1 157 ? 4.551 14.641 -8.781 1 85.44 157 GLU A CA 1
ATOM 1241 C C . GLU A 1 157 ? 5.832 13.938 -8.344 1 85.44 157 GLU A C 1
ATOM 1243 O O . GLU A 1 157 ? 6.785 14.586 -7.906 1 85.44 157 GLU A O 1
ATOM 1248 N N . VAL A 1 158 ? 5.816 12.695 -8.555 1 87.44 158 VAL A N 1
ATOM 1249 C CA . VAL A 1 158 ? 6.969 11.891 -8.172 1 87.44 158 VAL A CA 1
ATOM 1250 C C . VAL A 1 158 ? 8.18 12.281 -9.016 1 87.44 158 VAL A C 1
ATOM 1252 O O . VAL A 1 158 ? 9.297 12.391 -8.5 1 87.44 158 VAL A O 1
ATOM 1255 N N . LYS A 1 159 ? 7.969 12.531 -10.234 1 84.12 159 LYS A N 1
ATOM 1256 C CA . LYS A 1 159 ? 9.055 12.945 -11.117 1 84.12 159 LYS A CA 1
ATOM 1257 C C . LYS A 1 159 ? 9.695 14.242 -10.633 1 84.12 159 LYS A C 1
ATOM 1259 O O . LYS A 1 159 ? 10.914 14.375 -10.633 1 84.12 159 LYS A O 1
ATOM 1264 N N . VAL A 1 160 ? 8.867 15.133 -10.258 1 85.56 160 VAL A N 1
ATOM 1265 C CA . VAL A 1 160 ? 9.359 16.406 -9.75 1 85.56 160 VAL A CA 1
ATOM 1266 C C . VAL A 1 160 ? 10.156 16.188 -8.469 1 85.56 160 VAL A C 1
ATOM 1268 O O . VAL A 1 160 ? 11.25 16.734 -8.312 1 85.56 160 VAL A O 1
ATOM 1271 N N . LEU A 1 161 ? 9.633 15.383 -7.625 1 90.69 161 LEU A N 1
ATOM 1272 C CA . LEU A 1 161 ? 10.273 15.125 -6.34 1 90.69 161 LEU A CA 1
ATOM 1273 C C . LEU A 1 161 ? 11.586 14.375 -6.527 1 90.69 161 LEU A C 1
ATOM 1275 O O . LEU A 1 161 ? 12.57 14.656 -5.836 1 90.69 161 LEU A O 1
ATOM 1279 N N . ASP A 1 162 ? 11.609 13.516 -7.492 1 88.5 162 ASP A N 1
ATOM 1280 C CA . ASP A 1 162 ? 12.797 12.711 -7.762 1 88.5 162 ASP A CA 1
ATOM 1281 C C . ASP A 1 162 ? 13.945 13.586 -8.258 1 88.5 162 ASP A C 1
ATOM 1283 O O . ASP A 1 162 ? 15.109 13.18 -8.18 1 88.5 162 ASP A O 1
ATOM 1287 N N . GLN A 1 163 ? 13.648 14.664 -8.773 1 87.5 163 GLN A N 1
ATOM 1288 C CA . GLN A 1 163 ? 14.695 15.57 -9.227 1 87.5 163 GLN A CA 1
ATOM 1289 C C . GLN A 1 163 ? 15.484 16.141 -8.055 1 87.5 163 GLN A C 1
ATOM 1291 O O . GLN A 1 163 ? 16.625 16.562 -8.211 1 87.5 163 GLN A O 1
ATOM 1296 N N . HIS A 1 164 ? 14.891 16.109 -6.945 1 88.62 164 HIS A N 1
ATOM 1297 C CA . HIS A 1 164 ? 15.516 16.75 -5.797 1 88.62 164 HIS A CA 1
ATOM 1298 C C . HIS A 1 164 ? 16.016 15.727 -4.785 1 88.62 164 HIS A C 1
ATOM 1300 O O . HIS A 1 164 ? 16.766 16.062 -3.869 1 88.62 164 HIS A O 1
ATOM 1306 N N . CYS A 1 165 ? 15.516 14.5 -4.93 1 87.5 165 CYS A N 1
ATOM 1307 C CA . CYS A 1 165 ? 15.875 13.445 -3.98 1 87.5 165 CYS A CA 1
ATOM 1308 C C . CYS A 1 165 ? 16.375 12.211 -4.707 1 87.5 165 CYS A C 1
ATOM 1310 O O . CYS A 1 165 ? 15.742 11.727 -5.641 1 87.5 165 CYS A O 1
ATOM 1312 N N . ASP A 1 166 ? 17.453 11.602 -4.34 1 78.62 166 ASP A N 1
ATOM 1313 C CA . ASP A 1 166 ? 18.062 10.453 -5.004 1 78.62 166 ASP A CA 1
ATOM 1314 C C . ASP A 1 166 ? 17.391 9.156 -4.559 1 78.62 166 ASP A C 1
ATOM 1316 O O . ASP A 1 166 ? 17.359 8.18 -5.312 1 78.62 166 ASP A O 1
ATOM 1320 N N . ASP A 1 167 ? 16.859 9.07 -3.43 1 79.19 167 ASP A N 1
ATOM 1321 C CA . ASP A 1 167 ? 16.375 7.801 -2.908 1 79.19 167 ASP A CA 1
ATOM 1322 C C . ASP A 1 167 ? 14.938 7.934 -2.406 1 79.19 167 ASP A C 1
ATOM 1324 O O . ASP A 1 167 ? 14.594 7.426 -1.336 1 79.19 167 ASP A O 1
ATOM 1328 N N . GLY A 1 168 ? 14.18 8.555 -3.258 1 87.69 168 GLY A N 1
ATOM 1329 C CA . GLY A 1 168 ? 12.789 8.719 -2.859 1 87.69 168 GLY A CA 1
ATOM 1330 C C . GLY A 1 168 ? 11.922 7.523 -3.201 1 87.69 168 GLY A C 1
ATOM 1331 O O . GLY A 1 168 ? 12.18 6.824 -4.184 1 87.69 168 GLY A O 1
ATOM 1332 N N . SER A 1 169 ? 10.953 7.246 -2.371 1 88 169 SER A N 1
ATOM 1333 C CA . SER A 1 169 ? 9.992 6.164 -2.576 1 88 169 SER A CA 1
ATOM 1334 C C . SER A 1 169 ? 8.562 6.691 -2.598 1 88 169 SER A C 1
ATOM 1336 O O . SER A 1 169 ? 8.188 7.52 -1.767 1 88 169 SER A O 1
ATOM 1338 N N . ALA A 1 170 ? 7.875 6.227 -3.539 1 89.5 170 ALA A N 1
ATOM 1339 C CA . ALA A 1 170 ? 6.477 6.617 -3.674 1 89.5 170 ALA A CA 1
ATOM 1340 C C . ALA A 1 170 ? 5.547 5.434 -3.414 1 89.5 170 ALA A C 1
ATOM 1342 O O . ALA A 1 170 ? 5.781 4.332 -3.916 1 89.5 170 ALA A O 1
ATOM 1343 N N . TYR A 1 171 ? 4.496 5.645 -2.631 1 86.31 171 TYR A N 1
ATOM 1344 C CA . TYR A 1 171 ? 3.57 4.582 -2.254 1 86.31 171 TYR A CA 1
ATOM 1345 C C . TYR A 1 171 ? 2.123 5.047 -2.385 1 86.31 171 TYR A C 1
ATOM 1347 O O . TYR A 1 171 ? 1.846 6.25 -2.355 1 86.31 171 TYR A O 1
ATOM 1355 N N . VAL A 1 172 ? 1.315 4.094 -2.537 1 85.31 172 VAL A N 1
ATOM 1356 C CA . VAL A 1 172 ? -0.118 4.305 -2.373 1 85.31 172 VAL A CA 1
ATOM 1357 C C . VAL A 1 172 ? -0.62 3.535 -1.154 1 85.31 172 VAL A C 1
ATOM 1359 O O . VAL A 1 172 ? -0.361 2.338 -1.02 1 85.31 172 VAL A O 1
ATOM 1362 N N . LEU A 1 173 ? -1.306 4.285 -0.375 1 82.06 173 LEU A N 1
ATOM 1363 C CA . LEU A 1 173 ? -1.822 3.676 0.847 1 82.06 173 LEU A CA 1
ATOM 1364 C C . LEU A 1 173 ? -3.344 3.582 0.805 1 82.06 173 LEU A C 1
ATOM 1366 O O . LEU A 1 173 ? -4.023 4.562 0.487 1 82.06 173 LEU A O 1
ATOM 1370 N N . GLY A 1 174 ? -3.85 2.385 1.103 1 80.06 174 GLY A N 1
ATOM 1371 C CA . GLY A 1 174 ? -5.289 2.184 1.061 1 80.06 174 GLY A CA 1
ATOM 1372 C C . GLY A 1 174 ? -5.766 1.561 -0.238 1 80.06 174 GLY A C 1
ATOM 1373 O O . GLY A 1 174 ? -4.957 1.195 -1.093 1 80.06 174 GLY A O 1
ATOM 1374 N N . LYS A 1 175 ? -7.121 1.55 -0.366 1 80.81 175 LYS A N 1
ATOM 1375 C CA . LYS A 1 175 ? -7.73 0.921 -1.533 1 80.81 175 LYS A CA 1
ATOM 1376 C C . LYS A 1 175 ? -7.754 1.875 -2.723 1 80.81 175 LYS A C 1
ATOM 1378 O O . LYS A 1 175 ? -8.227 3.01 -2.609 1 80.81 175 LYS A O 1
ATOM 1383 N N . LEU A 1 176 ? -7.309 1.371 -3.812 1 80.44 176 LEU A N 1
ATOM 1384 C CA . LEU A 1 176 ? -7.32 2.18 -5.023 1 80.44 176 LEU A CA 1
ATOM 1385 C C . LEU A 1 176 ? -8.75 2.502 -5.453 1 80.44 176 LEU A C 1
ATOM 1387 O O . LEU A 1 176 ? -9 3.545 -6.059 1 80.44 176 LEU A O 1
ATOM 1391 N N . ASN A 1 177 ? -9.641 1.575 -5.27 1 78.5 177 ASN A N 1
ATOM 1392 C CA . ASN A 1 177 ? -11.031 1.803 -5.629 1 78.5 177 ASN A CA 1
ATOM 1393 C C . ASN A 1 177 ? -11.828 2.379 -4.461 1 78.5 177 ASN A C 1
ATOM 1395 O O . ASN A 1 177 ? -13.047 2.229 -4.402 1 78.5 177 ASN A O 1
ATOM 1399 N N . GLY A 1 178 ? -11.133 2.93 -3.514 1 73.56 178 GLY A N 1
ATOM 1400 C CA . GLY A 1 178 ? -11.664 3.652 -2.371 1 73.56 178 GLY A CA 1
ATOM 1401 C C . GLY A 1 178 ? -10.828 4.855 -1.979 1 73.56 178 GLY A C 1
ATOM 1402 O O . GLY A 1 178 ? -10.219 5.5 -2.836 1 73.56 178 GLY A O 1
ATOM 1403 N N . GLU A 1 179 ? -10.922 5.176 -0.696 1 72 179 GLU A N 1
ATOM 1404 C CA . GLU A 1 179 ? -10.086 6.258 -0.193 1 72 179 GLU A CA 1
ATOM 1405 C C . GLU A 1 179 ? -8.633 5.809 -0.04 1 72 179 GLU A C 1
ATOM 1407 O O . GLU A 1 179 ? -8.367 4.715 0.465 1 72 179 GLU A O 1
ATOM 1412 N N . HIS A 1 180 ? -7.758 6.605 -0.65 1 78.88 180 HIS A N 1
ATOM 1413 C CA . HIS A 1 180 ? -6.352 6.262 -0.507 1 78.88 180 HIS A CA 1
ATOM 1414 C C . HIS A 1 180 ? -5.477 7.512 -0.486 1 78.88 180 HIS A C 1
ATOM 1416 O O . HIS A 1 180 ? -5.969 8.625 -0.691 1 78.88 180 HIS A O 1
ATOM 1422 N N . TRP A 1 181 ? -4.168 7.27 -0.134 1 80.94 181 TRP A N 1
ATOM 1423 C CA . TRP A 1 181 ? -3.184 8.336 0.002 1 80.94 181 TRP A CA 1
ATOM 1424 C C . TRP A 1 181 ? -1.953 8.055 -0.855 1 80.94 181 TRP A C 1
ATOM 1426 O O . TRP A 1 181 ? -1.521 6.902 -0.972 1 80.94 181 TRP A O 1
ATOM 1436 N N . TYR A 1 182 ? -1.592 9.125 -1.37 1 86.12 182 TYR A N 1
ATOM 1437 C CA . TYR A 1 182 ? -0.293 9.062 -2.029 1 86.12 182 TYR A CA 1
ATOM 1438 C C . TYR A 1 182 ? 0.812 9.562 -1.104 1 86.12 182 TYR A C 1
ATOM 1440 O O . TYR A 1 182 ? 0.656 10.586 -0.432 1 86.12 182 TYR A O 1
ATOM 1448 N N . LEU A 1 183 ? 1.836 8.781 -1.076 1 89.31 183 LEU A N 1
ATOM 1449 C CA . LEU A 1 183 ? 2.93 9.102 -0.163 1 89.31 183 LEU A CA 1
ATOM 1450 C C . LEU A 1 183 ? 4.273 9.031 -0.88 1 89.31 183 LEU A C 1
ATOM 1452 O O . LEU A 1 183 ? 4.531 8.102 -1.642 1 89.31 183 LEU A O 1
ATOM 1456 N N . TYR A 1 184 ? 5.008 10.102 -0.735 1 90.69 184 TYR A N 1
ATOM 1457 C CA . TYR A 1 184 ? 6.402 10.125 -1.157 1 90.69 184 TYR A CA 1
ATOM 1458 C C . TYR A 1 184 ? 7.324 10.391 0.025 1 90.69 184 TYR A C 1
ATOM 1460 O O . TYR A 1 184 ? 7.094 11.32 0.801 1 90.69 184 TYR A O 1
ATOM 1468 N N . MET A 1 185 ? 8.422 9.57 0.189 1 90 185 MET A N 1
ATOM 1469 C CA . MET A 1 185 ? 9.336 9.797 1.307 1 90 185 MET A CA 1
ATOM 1470 C C . MET A 1 185 ? 10.758 9.383 0.941 1 90 185 MET A C 1
ATOM 1472 O O . MET A 1 185 ? 10.953 8.453 0.153 1 90 185 MET A O 1
ATOM 1476 N N . THR A 1 186 ? 11.617 10.102 1.502 1 86.5 186 THR A N 1
ATOM 1477 C CA . THR A 1 186 ? 13.016 9.695 1.409 1 86.5 186 THR A CA 1
ATOM 1478 C C . THR A 1 186 ? 13.43 8.898 2.641 1 86.5 186 THR A C 1
ATOM 1480 O O . THR A 1 186 ? 13.062 9.242 3.766 1 86.5 186 THR A O 1
ATOM 1483 N N . GLU A 1 187 ? 13.602 7.469 2.465 1 68 187 GLU A N 1
ATOM 1484 C CA . GLU A 1 187 ? 14.023 6.664 3.604 1 68 187 GLU A CA 1
ATOM 1485 C C . GLU A 1 187 ? 15.492 6.254 3.475 1 68 187 GLU A C 1
ATOM 1487 O O . GLU A 1 187 ? 15.898 5.715 2.443 1 68 187 GLU A O 1
ATOM 1492 N N . LYS A 1 188 ? 16.328 6.816 4.254 1 62.19 188 LYS A N 1
ATOM 1493 C CA . LYS A 1 188 ? 17.703 6.305 4.27 1 62.19 188 LYS A CA 1
ATOM 1494 C C . LYS A 1 188 ? 17.875 5.242 5.348 1 62.19 188 LYS A C 1
ATOM 1496 O O . LYS A 1 188 ? 17.812 5.539 6.543 1 62.19 188 LYS A O 1
ATOM 1501 N N . PRO A 1 189 ? 17.797 3.889 4.969 1 56.56 189 PRO A N 1
ATOM 1502 C CA . PRO A 1 189 ? 17.859 2.768 5.91 1 56.56 189 PRO A CA 1
ATOM 1503 C C . PRO A 1 189 ? 18.953 2.938 6.961 1 56.56 189 PRO A C 1
ATOM 1505 O O . PRO A 1 189 ? 18.797 2.494 8.102 1 56.56 189 PRO A O 1
ATOM 1508 N N . GLU A 1 190 ? 20.203 3.434 6.566 1 52.03 190 GLU A N 1
ATOM 1509 C CA . GLU A 1 190 ? 21.359 3.521 7.457 1 52.03 190 GLU A CA 1
ATOM 1510 C C . GLU A 1 190 ? 21.016 4.312 8.719 1 52.03 190 GLU A C 1
ATOM 1512 O O . GLU A 1 190 ? 21.719 4.227 9.719 1 52.03 190 GLU A O 1
ATOM 1517 N N . LYS A 1 191 ? 19.875 4.93 8.727 1 54.84 191 LYS A N 1
ATOM 1518 C CA . LYS A 1 191 ? 19.703 5.934 9.766 1 54.84 191 LYS A CA 1
ATOM 1519 C C . LYS A 1 191 ? 18.672 5.484 10.805 1 54.84 191 LYS A C 1
ATOM 1521 O O . LYS A 1 191 ? 18.172 6.297 11.586 1 54.84 191 LYS A O 1
ATOM 1526 N N . LYS A 1 192 ? 18.25 4.16 10.727 1 58.88 192 LYS A N 1
ATOM 1527 C CA . LYS A 1 192 ? 17.234 3.768 11.703 1 58.88 192 LYS A CA 1
ATOM 1528 C C . LYS A 1 192 ? 17.734 3.967 13.125 1 58.88 192 LYS A C 1
ATOM 1530 O O . LYS A 1 192 ? 17 4.441 13.992 1 58.88 192 LYS A O 1
ATOM 1535 N N . GLU A 1 193 ? 19.062 3.648 13.227 1 57.12 193 GLU A N 1
ATOM 1536 C CA . GLU A 1 193 ? 19.609 3.768 14.578 1 57.12 193 GLU A CA 1
ATOM 1537 C C . GLU A 1 193 ? 19.859 5.227 14.938 1 57.12 193 GLU A C 1
ATOM 1539 O O . GLU A 1 193 ? 20.438 5.977 14.148 1 57.12 193 GLU A O 1
ATOM 1544 N N . GLY A 1 194 ? 19.219 5.742 15.977 1 61.28 194 GLY A N 1
ATOM 1545 C CA . GLY A 1 194 ? 19.5 7.051 16.531 1 61.28 194 GLY A CA 1
ATOM 1546 C C . GLY A 1 194 ? 18.531 8.125 16.078 1 61.28 194 GLY A C 1
ATOM 1547 O O . GLY A 1 194 ? 18.719 9.305 16.359 1 61.28 194 GLY A O 1
ATOM 1548 N N . LEU A 1 195 ? 17.516 7.605 15.414 1 70.56 195 LEU A N 1
ATOM 1549 C CA . LEU A 1 195 ? 16.562 8.617 14.961 1 70.56 195 LEU A CA 1
ATOM 1550 C C . LEU A 1 195 ? 15.664 9.07 16.109 1 70.56 195 LEU A C 1
ATOM 1552 O O . LEU A 1 195 ? 15.219 8.25 16.906 1 70.56 195 LEU A O 1
ATOM 1556 N N . ALA A 1 196 ? 15.516 10.391 16.141 1 75.81 196 ALA A N 1
ATOM 1557 C CA . ALA A 1 196 ? 14.57 10.938 17.109 1 75.81 196 ALA A CA 1
ATOM 1558 C C . ALA A 1 196 ? 13.148 10.477 16.797 1 75.81 196 ALA A C 1
ATOM 1560 O O . ALA A 1 196 ? 12.773 10.32 15.633 1 75.81 196 ALA A O 1
ATOM 1561 N N . PRO A 1 197 ? 12.406 10.234 17.891 1 82.44 197 PRO A N 1
ATOM 1562 C CA . PRO A 1 197 ? 11.016 9.844 17.672 1 82.44 197 PRO A CA 1
ATOM 1563 C C . PRO A 1 197 ? 10.227 10.867 16.859 1 82.44 197 PRO A C 1
ATOM 1565 O O . PRO A 1 197 ? 10.406 12.078 17.047 1 82.44 197 PRO A O 1
ATOM 1568 N N . ASP A 1 198 ? 9.516 10.398 15.969 1 85.94 198 ASP A N 1
ATOM 1569 C CA . ASP A 1 198 ? 8.695 11.227 15.094 1 85.94 198 ASP A CA 1
ATOM 1570 C C . ASP A 1 198 ? 7.352 10.562 14.805 1 85.94 198 ASP A C 1
ATOM 1572 O O . ASP A 1 198 ? 7.27 9.344 14.656 1 85.94 198 ASP A O 1
ATOM 1576 N N . ALA A 1 199 ? 6.316 11.391 14.922 1 90.19 199 ALA A N 1
ATOM 1577 C CA . ALA A 1 199 ? 4.988 10.875 14.609 1 90.19 199 ALA A CA 1
ATOM 1578 C C . ALA A 1 199 ? 4.082 11.977 14.078 1 90.19 199 ALA A C 1
ATOM 1580 O O . ALA A 1 199 ? 4.25 13.148 14.43 1 90.19 199 ALA A O 1
ATOM 1581 N N . THR A 1 200 ? 3.234 11.648 13.211 1 91.69 200 THR A N 1
ATOM 1582 C CA . THR A 1 200 ? 2.203 12.562 12.727 1 91.69 200 THR A CA 1
ATOM 1583 C C . THR A 1 200 ? 0.838 11.883 12.727 1 91.69 200 THR A C 1
ATOM 1585 O O . THR A 1 200 ? 0.684 10.789 12.164 1 91.69 200 THR A O 1
ATOM 1588 N N . LEU A 1 201 ? -0.052 12.492 13.391 1 94.31 201 LEU A N 1
ATOM 1589 C CA . LEU A 1 201 ? -1.445 12.062 13.359 1 94.31 201 LEU A CA 1
ATOM 1590 C C . LEU A 1 201 ? -2.273 12.961 12.445 1 94.31 201 LEU A C 1
ATOM 1592 O O . LEU A 1 201 ? -2.191 14.188 12.531 1 94.31 201 LEU A O 1
ATOM 1596 N N . GLU A 1 202 ? -2.98 12.328 11.609 1 92.75 202 GLU A N 1
ATOM 1597 C CA . GLU A 1 202 ? -3.91 13.062 10.75 1 92.75 202 GLU A CA 1
ATOM 1598 C C . GLU A 1 202 ? -5.312 12.461 10.82 1 92.75 202 GLU A C 1
ATOM 1600 O O . GLU A 1 202 ? -5.477 11.242 10.789 1 92.75 202 GLU A O 1
ATOM 1605 N N . ILE A 1 203 ? -6.273 13.328 10.961 1 94.12 203 ILE A N 1
ATOM 1606 C CA . ILE A 1 203 ? -7.676 12.93 10.953 1 94.12 203 ILE A CA 1
ATOM 1607 C C . ILE A 1 203 ? -8.438 13.758 9.922 1 94.12 203 ILE A C 1
ATOM 1609 O O . ILE A 1 203 ? -8.516 14.984 10.039 1 94.12 203 ILE A O 1
ATOM 1613 N N . LEU A 1 204 ? -8.969 13.102 8.992 1 89.25 204 LEU A N 1
ATOM 1614 C CA . LEU A 1 204 ? -9.836 13.734 8.008 1 89.25 204 LEU A CA 1
ATOM 1615 C C . LEU A 1 204 ? -11.297 13.398 8.281 1 89.25 204 LEU A C 1
ATOM 1617 O O . LEU A 1 204 ? -11.664 12.227 8.391 1 89.25 204 LEU A O 1
ATOM 1621 N N . MET A 1 205 ? -12.109 14.398 8.32 1 92 205 MET A N 1
ATOM 1622 C CA . MET A 1 205 ? -13.484 14.195 8.773 1 92 205 MET A CA 1
ATOM 1623 C C . MET A 1 205 ? -14.477 14.812 7.789 1 92 205 MET A C 1
ATOM 1625 O O . MET A 1 205 ? -14.25 15.914 7.285 1 92 205 MET A O 1
ATOM 1629 N N . SER A 1 206 ? -15.523 14.078 7.527 1 88.19 206 SER A N 1
ATOM 1630 C CA . SER A 1 206 ? -16.578 14.562 6.652 1 88.19 206 SER A CA 1
ATOM 1631 C C . SER A 1 206 ? -17.953 14.297 7.254 1 88.19 206 SER A C 1
ATOM 1633 O O . SER A 1 206 ? -18.078 13.531 8.211 1 88.19 206 SER A O 1
ATOM 1635 N N . ASP A 1 207 ? -18.969 14.969 6.574 1 91.12 207 ASP A N 1
ATOM 1636 C CA . ASP A 1 207 ? -20.344 14.844 7.074 1 91.12 207 ASP A CA 1
ATOM 1637 C C . ASP A 1 207 ? -20.422 15.242 8.547 1 91.12 207 ASP A C 1
ATOM 1639 O O . ASP A 1 207 ? -20.922 14.477 9.375 1 91.12 207 ASP A O 1
ATOM 1643 N N . LEU A 1 208 ? -20.031 16.422 8.719 1 95.12 208 LEU A N 1
ATOM 1644 C CA . LEU A 1 208 ? -19.906 16.906 10.086 1 95.12 208 LEU A CA 1
ATOM 1645 C C . LEU A 1 208 ? -21.266 17.234 10.672 1 95.12 208 LEU A C 1
ATOM 1647 O O . LEU A 1 208 ? -22.188 17.609 9.938 1 95.12 208 LEU A O 1
ATOM 1651 N N . ASP A 1 209 ? -21.344 17.062 11.938 1 96.44 209 ASP A N 1
ATOM 1652 C CA . ASP A 1 209 ? -22.578 17.422 12.648 1 96.44 209 ASP A CA 1
ATOM 1653 C C . ASP A 1 209 ? -22.859 18.906 12.555 1 96.44 209 ASP A C 1
ATOM 1655 O O . ASP A 1 209 ? -22.031 19.734 12.953 1 96.44 209 ASP A O 1
ATOM 1659 N N . GLN A 1 210 ? -24.016 19.266 12.242 1 95.06 210 GLN A N 1
ATOM 1660 C CA . GLN A 1 210 ? -24.297 20.656 11.93 1 95.06 210 GLN A CA 1
ATOM 1661 C C . GLN A 1 210 ? -24.438 21.484 13.203 1 95.06 210 GLN A C 1
ATOM 1663 O O . GLN A 1 210 ? -24.141 22.688 13.203 1 95.06 210 GLN A O 1
ATOM 1668 N N . GLU A 1 211 ? -24.875 20.906 14.25 1 96.44 211 GLU A N 1
ATOM 1669 C CA . GLU A 1 211 ? -24.906 21.641 15.516 1 96.44 211 GLU A CA 1
ATOM 1670 C C . GLU A 1 211 ? -23.484 21.969 15.984 1 96.44 211 GLU A C 1
ATOM 1672 O O . GLU A 1 211 ? -23.234 23.062 16.484 1 96.44 211 GLU A O 1
ATOM 1677 N N . ALA A 1 212 ? -22.625 21.078 15.797 1 96.81 212 ALA A N 1
ATOM 1678 C CA . ALA A 1 212 ? -21.219 21.266 16.203 1 96.81 212 ALA A CA 1
ATOM 1679 C C . ALA A 1 212 ? -20.516 22.266 15.297 1 96.81 212 ALA A C 1
ATOM 1681 O O . ALA A 1 212 ? -19.469 22.812 15.656 1 96.81 212 ALA A O 1
ATOM 1682 N N . MET A 1 213 ? -21.062 22.531 14.125 1 96.12 213 MET A N 1
ATOM 1683 C CA . MET A 1 213 ? -20.406 23.391 13.133 1 96.12 213 MET A CA 1
ATOM 1684 C C . MET A 1 213 ? -20.781 24.859 13.352 1 96.12 213 MET A C 1
ATOM 1686 O O . MET A 1 213 ? -20.156 25.75 12.773 1 96.12 213 MET A O 1
ATOM 1690 N N . LYS A 1 214 ? -21.656 25.125 14.211 1 95.94 214 LYS A N 1
ATOM 1691 C CA . LYS A 1 214 ? -22.188 26.453 14.406 1 95.94 214 LYS A CA 1
ATOM 1692 C C . LYS A 1 214 ? -21.078 27.453 14.773 1 95.94 214 LYS A C 1
ATOM 1694 O O . LYS A 1 214 ? -21.031 28.547 14.234 1 95.94 214 LYS A O 1
ATOM 1699 N N . PRO A 1 215 ? -20.156 27.078 15.602 1 96.44 215 PRO A N 1
ATOM 1700 C CA . PRO A 1 215 ? -19.125 28.031 16.016 1 96.44 215 PRO A CA 1
ATOM 1701 C C . PRO A 1 215 ? -18.266 28.516 14.844 1 96.44 215 PRO A C 1
ATOM 1703 O O . PRO A 1 215 ? -17.531 29.5 14.969 1 96.44 215 PRO A O 1
ATOM 1706 N N . PHE A 1 216 ? -18.359 27.922 13.719 1 95.31 216 PHE A N 1
ATOM 1707 C CA . PHE A 1 216 ? -17.422 28.203 12.633 1 95.31 216 PHE A CA 1
ATOM 1708 C C . PHE A 1 216 ? -18.078 29.094 11.578 1 95.31 216 PHE A C 1
ATOM 1710 O O . PHE A 1 216 ? -17.531 29.266 10.484 1 95.31 216 PHE A O 1
ATOM 1717 N N . TYR A 1 217 ? -19.25 29.469 11.953 1 92.75 217 TYR A N 1
ATOM 1718 C CA . TYR A 1 217 ? -19.922 30.531 11.203 1 92.75 217 TYR A CA 1
ATOM 1719 C C . TYR A 1 217 ? -19.734 31.891 11.883 1 92.75 217 TYR A C 1
ATOM 1721 O O . TYR A 1 217 ? -19.875 32 13.109 1 92.75 217 TYR A O 1
ATOM 1729 N N . LYS A 1 218 ? -19.422 32.844 11.008 1 91.12 218 LYS A N 1
ATOM 1730 C CA . LYS A 1 218 ? -19.203 34.156 11.57 1 91.12 218 LYS A CA 1
ATOM 1731 C C . LYS A 1 218 ? -20.438 34.656 12.305 1 91.12 218 LYS A C 1
ATOM 1733 O O . LYS A 1 218 ? -20.344 35.375 13.297 1 91.12 218 LYS A O 1
ATOM 1738 N N . GLN A 1 219 ? -21.5 34.25 11.883 1 90.69 219 GLN A N 1
ATOM 1739 C CA . GLN A 1 219 ? -22.766 34.688 12.461 1 90.69 219 GLN A CA 1
ATOM 1740 C C . GLN A 1 219 ? -22.953 34.125 13.875 1 90.69 219 GLN A C 1
ATOM 1742 O O . GLN A 1 219 ? -23.688 34.719 14.68 1 90.69 219 GLN A O 1
ATOM 1747 N N . HIS A 1 220 ? -22.266 33.094 14.18 1 91.44 220 HIS A N 1
ATOM 1748 C CA . HIS A 1 220 ? -22.531 32.406 15.453 1 91.44 220 HIS A CA 1
ATOM 1749 C C . HIS A 1 220 ? -21.375 32.594 16.422 1 91.44 220 HIS A C 1
ATOM 1751 O O . HIS A 1 220 ? -21.422 32.094 17.547 1 91.44 220 HIS A O 1
ATOM 1757 N N . SER A 1 221 ? -20.328 33.188 15.992 1 90.12 221 SER A N 1
ATOM 1758 C CA . SER A 1 221 ? -19.172 33.406 16.859 1 90.12 221 SER A CA 1
ATOM 1759 C C . SER A 1 221 ? -18.719 34.875 16.797 1 90.12 221 SER A C 1
ATOM 1761 O O . SER A 1 221 ? -18.609 35.438 15.719 1 90.12 221 SER A O 1
ATOM 1763 N N . THR A 1 222 ? -18.391 35.375 17.953 1 88.75 222 THR A N 1
ATOM 1764 C CA . THR A 1 222 ? -17.969 36.781 18.031 1 88.75 222 THR A CA 1
ATOM 1765 C C . THR A 1 222 ? -16.594 36.969 17.375 1 88.75 222 THR A C 1
ATOM 1767 O O . THR A 1 222 ? -16.344 38 16.734 1 88.75 222 THR A O 1
ATOM 1770 N N . ASP A 1 223 ? -15.742 36.062 17.641 1 92 223 ASP A N 1
ATOM 1771 C CA . ASP A 1 223 ? -14.414 36.062 17.031 1 92 223 ASP A CA 1
ATOM 1772 C C . ASP A 1 223 ? -13.82 34.656 16.984 1 92 223 ASP A C 1
ATOM 1774 O O . ASP A 1 223 ? -14.492 33.688 17.344 1 92 223 ASP A O 1
ATOM 1778 N N . SER A 1 224 ? -12.641 34.594 16.469 1 93.75 224 SER A N 1
ATOM 1779 C CA . SER A 1 224 ? -11.992 33.312 16.266 1 93.75 224 SER A CA 1
ATOM 1780 C C . SER A 1 224 ? -11.719 32.625 17.609 1 93.75 224 SER A C 1
ATOM 1782 O O . SER A 1 224 ? -11.828 31.391 17.703 1 93.75 224 SER A O 1
ATOM 1784 N N . ARG A 1 225 ? -11.367 33.344 18.609 1 94.44 225 ARG A N 1
ATOM 1785 C CA . ARG A 1 225 ? -11.117 32.781 19.938 1 94.44 225 ARG A CA 1
ATOM 1786 C C . ARG A 1 225 ? -12.383 32.125 20.5 1 94.44 225 ARG A C 1
ATOM 1788 O O . ARG A 1 225 ? -12.328 31.062 21.094 1 94.44 225 ARG A O 1
ATOM 1795 N N . ALA A 1 226 ? -13.43 32.844 20.359 1 95.69 226 ALA A N 1
ATOM 1796 C CA . ALA A 1 226 ? -14.711 32.281 20.797 1 95.69 226 ALA A CA 1
ATOM 1797 C C . ALA A 1 226 ? -15.031 30.969 20.094 1 95.69 226 ALA A C 1
ATOM 1799 O O . ALA A 1 226 ? -15.531 30.031 20.703 1 95.69 226 ALA A O 1
ATOM 1800 N N . ALA A 1 227 ? -14.742 30.953 18.828 1 96.31 227 ALA A N 1
ATOM 1801 C CA . ALA A 1 227 ? -14.969 29.719 18.062 1 96.31 227 ALA A CA 1
ATOM 1802 C C . ALA A 1 227 ? -14.133 28.578 18.625 1 96.31 227 ALA A C 1
ATOM 1804 O O . ALA A 1 227 ? -14.641 27.453 18.781 1 96.31 227 ALA A O 1
ATOM 1805 N N . SER A 1 228 ? -12.875 28.812 18.922 1 97 228 SER A N 1
ATOM 1806 C CA . SER A 1 228 ? -11.977 27.797 19.469 1 97 228 SER A CA 1
ATOM 1807 C C . SER A 1 228 ? -12.469 27.281 20.812 1 97 228 SER A C 1
ATOM 1809 O O . SER A 1 228 ? -12.43 26.078 21.062 1 97 228 SER A O 1
ATOM 1811 N N . VAL A 1 229 ? -12.891 28.156 21.609 1 96.5 229 VAL A N 1
ATOM 1812 C CA . VAL A 1 229 ? -13.328 27.797 22.953 1 96.5 229 VAL A CA 1
ATOM 1813 C C . VAL A 1 229 ? -14.672 27.062 22.891 1 96.5 229 VAL A C 1
ATOM 1815 O O . VAL A 1 229 ? -14.828 26 23.469 1 96.5 229 VAL A O 1
ATOM 1818 N N . ASN A 1 230 ? -15.602 27.594 22.156 1 96.12 230 ASN A N 1
ATOM 1819 C CA . ASN A 1 230 ? -16.953 27.062 22.109 1 96.12 230 ASN A CA 1
ATOM 1820 C C . ASN A 1 230 ? -17 25.719 21.406 1 96.12 230 ASN A C 1
ATOM 1822 O O . ASN A 1 230 ? -17.875 24.891 21.688 1 96.12 230 ASN A O 1
ATOM 1826 N N . SER A 1 231 ? -16.172 25.484 20.469 1 96.88 231 SER A N 1
ATOM 1827 C CA . SER A 1 231 ? -16.141 24.219 19.75 1 96.88 231 SER A CA 1
ATOM 1828 C C . SER A 1 231 ? -15.445 23.141 20.578 1 96.88 231 SER A C 1
ATOM 1830 O O . SER A 1 231 ? -15.609 21.938 20.312 1 96.88 231 SER A O 1
ATOM 1832 N N . GLY A 1 232 ? -14.594 23.562 21.531 1 97.06 232 GLY A N 1
ATOM 1833 C CA . GLY A 1 232 ? -13.82 22.625 22.312 1 97.06 232 GLY A CA 1
ATOM 1834 C C . GLY A 1 232 ? -12.406 22.422 21.797 1 97.06 232 GLY A C 1
ATOM 1835 O O . GLY A 1 232 ? -11.609 21.719 22.406 1 97.06 232 GLY A O 1
ATOM 1836 N N . ILE A 1 233 ? -12.062 23.109 20.75 1 97.81 233 ILE A N 1
ATOM 1837 C CA . ILE A 1 233 ? -10.75 22.969 20.125 1 97.81 233 ILE A CA 1
ATOM 1838 C C . ILE A 1 233 ? -9.672 23.453 21.109 1 97.81 233 ILE A C 1
ATOM 1840 O O . ILE A 1 233 ? -8.594 22.859 21.172 1 97.81 233 ILE A O 1
ATOM 1844 N N . ALA A 1 234 ? -9.992 24.453 21.859 1 96.94 234 ALA A N 1
ATOM 1845 C CA . ALA A 1 234 ? -9.047 25.031 22.812 1 96.94 234 ALA A CA 1
ATOM 1846 C C . ALA A 1 234 ? -8.648 24.016 23.875 1 96.94 234 ALA A C 1
ATOM 1848 O O . ALA A 1 234 ? -7.613 24.156 24.531 1 96.94 234 ALA A O 1
ATOM 1849 N N . ASN A 1 235 ? -9.398 22.938 24 1 96.81 235 ASN A N 1
ATOM 1850 C CA . ASN A 1 235 ? -9.164 21.953 25.047 1 96.81 235 ASN A CA 1
ATOM 1851 C C . ASN A 1 235 ? -8.328 20.781 24.531 1 96.81 235 ASN A C 1
ATOM 1853 O O . ASN A 1 235 ? -7.914 19.922 25.312 1 96.81 235 ASN A O 1
ATOM 1857 N N . LEU A 1 236 ? -8.055 20.719 23.297 1 97.44 236 LEU A N 1
ATOM 1858 C CA . LEU A 1 236 ? -7.32 19.594 22.75 1 97.44 236 LEU A CA 1
ATOM 1859 C C . LEU A 1 236 ? -5.895 19.547 23.281 1 97.44 236 LEU A C 1
ATOM 1861 O O . LEU A 1 236 ? -5.406 18.5 23.688 1 97.44 236 LEU A O 1
ATOM 1865 N N . PHE A 1 237 ? -5.246 20.672 23.266 1 97.5 237 PHE A N 1
ATOM 1866 C CA . PHE A 1 237 ? -3.951 20.922 23.891 1 97.5 237 PHE A CA 1
ATOM 1867 C C . PHE A 1 237 ? -3.979 22.219 24.688 1 97.5 237 PHE A C 1
ATOM 1869 O O . PHE A 1 237 ? -3.525 23.266 24.203 1 97.5 237 PHE A O 1
ATOM 1876 N N . PRO A 1 238 ? -4.352 22.125 25.891 1 95.94 238 PRO A N 1
ATOM 1877 C CA . PRO A 1 238 ? -4.59 23.328 26.688 1 95.94 238 PRO A CA 1
ATOM 1878 C C . PRO A 1 238 ? -3.338 24.188 26.844 1 95.94 238 PRO A C 1
ATOM 1880 O O . PRO A 1 238 ? -3.439 25.406 27 1 95.94 238 PRO A O 1
ATOM 1883 N N . GLU A 1 239 ? -2.189 23.641 26.781 1 96.44 239 GLU A N 1
ATOM 1884 C CA . GLU A 1 239 ? -0.951 24.375 27 1 96.44 239 GLU A CA 1
ATOM 1885 C C . GLU A 1 239 ? -0.421 24.969 25.688 1 96.44 239 GLU A C 1
ATOM 1887 O O . GLU A 1 239 ? 0.564 25.703 25.688 1 96.44 239 GLU A O 1
ATOM 1892 N N . ALA A 1 240 ? -1.106 24.719 24.625 1 97.19 240 ALA A N 1
ATOM 1893 C CA . ALA A 1 240 ? -0.619 25.172 23.328 1 97.19 240 ALA A CA 1
ATOM 1894 C C . ALA A 1 240 ? -0.957 26.641 23.094 1 97.19 240 ALA A C 1
ATOM 1896 O O . ALA A 1 240 ? -1.992 27.125 23.562 1 97.19 240 ALA A O 1
ATOM 1897 N N . GLN A 1 241 ? -0.034 27.344 22.453 1 97.19 241 GLN A N 1
ATOM 1898 C CA . GLN A 1 241 ? -0.333 28.672 21.938 1 97.19 241 GLN A CA 1
ATOM 1899 C C . GLN A 1 241 ? -1.145 28.594 20.641 1 97.19 241 GLN A C 1
ATOM 1901 O O . GLN A 1 241 ? -0.686 28.031 19.656 1 97.19 241 GLN A O 1
ATOM 1906 N N . LEU A 1 242 ? -2.371 29.203 20.672 1 97.06 242 LEU A N 1
ATOM 1907 C CA . LEU A 1 242 ? -3.264 29.094 19.516 1 97.06 242 LEU A CA 1
ATOM 1908 C C . LEU A 1 242 ? -3.189 30.344 18.656 1 97.06 242 LEU A C 1
ATOM 1910 O O . LEU A 1 242 ? -3.08 31.453 19.172 1 97.06 242 LEU A O 1
ATOM 1914 N N . ASP A 1 243 ? -3.174 30.141 17.422 1 96.94 243 ASP A N 1
ATOM 1915 C CA . ASP A 1 243 ? -3.363 31.156 16.406 1 96.94 243 ASP A CA 1
ATOM 1916 C C . ASP A 1 243 ? -4.547 30.828 15.5 1 96.94 243 ASP A C 1
ATOM 1918 O O . ASP A 1 243 ? -4.387 30.125 14.492 1 96.94 243 ASP A O 1
ATOM 1922 N N . ASP A 1 244 ? -5.707 31.328 15.883 1 94.69 244 ASP A N 1
ATOM 1923 C CA . ASP A 1 244 ? -6.945 30.938 15.203 1 94.69 244 ASP A CA 1
ATOM 1924 C C . ASP A 1 244 ? -7.426 32.062 14.273 1 94.69 244 ASP A C 1
ATOM 1926 O O . ASP A 1 244 ? -7.098 33.219 14.477 1 94.69 244 ASP A O 1
ATOM 1930 N N . PHE A 1 245 ? -8.133 31.703 13.281 1 92.38 245 PHE A N 1
ATOM 1931 C CA . PHE A 1 245 ? -8.68 32.625 12.289 1 92.38 245 PHE A CA 1
ATOM 1932 C C . PHE A 1 245 ? -10.078 32.188 11.859 1 92.38 245 PHE A C 1
ATOM 1934 O O . PHE A 1 245 ? -10.273 31.062 11.414 1 92.38 245 PHE A O 1
ATOM 1941 N N . LEU A 1 246 ? -11.031 33.062 12.016 1 92 246 LEU A N 1
ATOM 1942 C CA . LEU A 1 246 ? -12.398 32.844 11.562 1 92 246 LEU A CA 1
ATOM 1943 C C . LEU A 1 246 ? -12.664 33.562 10.242 1 92 246 LEU A C 1
ATOM 1945 O O . LEU A 1 246 ? -12.609 34.812 10.195 1 92 246 LEU A O 1
ATOM 1949 N N . PHE A 1 247 ? -12.977 32.844 9.234 1 87.88 247 PHE A N 1
ATOM 1950 C CA . PHE A 1 247 ? -13.195 33.438 7.914 1 87.88 247 PHE A CA 1
ATOM 1951 C C . PHE A 1 247 ? -14.602 34 7.801 1 87.88 247 PHE A C 1
ATOM 1953 O O . PHE A 1 247 ? -15.5 33.625 8.562 1 87.88 247 PHE A O 1
ATOM 1960 N N . ASP A 1 248 ? -14.68 34.906 6.906 1 86.38 248 ASP A N 1
ATOM 1961 C CA . ASP A 1 248 ? -15.961 35.531 6.609 1 86.38 248 ASP A CA 1
ATOM 1962 C C . ASP A 1 248 ? -16.5 35.062 5.262 1 86.38 248 ASP A C 1
ATOM 1964 O O . ASP A 1 248 ? -15.844 35.219 4.234 1 86.38 248 ASP A O 1
ATOM 1968 N N . PRO A 1 249 ? -17.75 34.438 5.199 1 88.94 249 PRO A N 1
ATOM 1969 C CA . PRO A 1 249 ? -18.766 34.312 6.246 1 88.94 249 PRO A CA 1
ATOM 1970 C C . PRO A 1 249 ? -18.641 33.031 7.055 1 88.94 249 PRO A C 1
ATOM 1972 O O . PRO A 1 249 ? -19.297 32.875 8.086 1 88.94 249 PRO A O 1
ATOM 1975 N N . LEU A 1 250 ? -17.875 32.094 6.586 1 88.94 250 LEU A N 1
ATOM 1976 C CA . LEU A 1 250 ? -17.75 30.797 7.25 1 88.94 250 LEU A CA 1
ATOM 1977 C C . LEU A 1 250 ? -16.344 30.219 7.047 1 88.94 250 LEU A C 1
ATOM 1979 O O . LEU A 1 250 ? -15.641 30.609 6.117 1 88.94 250 LEU A O 1
ATOM 1983 N N . GLY A 1 251 ? -15.977 29.391 7.973 1 90.19 251 GLY A N 1
ATOM 1984 C CA . GLY A 1 251 ? -14.688 28.719 7.914 1 90.19 251 GLY A CA 1
ATOM 1985 C C . GLY A 1 251 ? -13.773 29.078 9.07 1 90.19 251 GLY A C 1
ATOM 1986 O O . GLY A 1 251 ? -13.875 30.172 9.633 1 90.19 251 GLY A O 1
ATOM 1987 N N . TYR A 1 252 ? -12.953 28.234 9.375 1 92 252 TYR A N 1
ATOM 1988 C CA . TYR A 1 252 ? -12.109 28.406 10.547 1 92 252 TYR A CA 1
ATOM 1989 C C . TYR A 1 252 ? -10.781 27.672 10.375 1 92 252 TYR A C 1
ATOM 1991 O O . TYR A 1 252 ? -10.742 26.594 9.797 1 92 252 TYR A O 1
ATOM 1999 N N . SER A 1 253 ? -9.711 28.297 10.742 1 92.62 253 SER A N 1
ATOM 2000 C CA . SER A 1 253 ? -8.391 27.688 10.766 1 92.62 253 SER A CA 1
ATOM 2001 C C . SER A 1 253 ? -7.656 28.016 12.062 1 92.62 253 SER A C 1
ATOM 2003 O O . SER A 1 253 ? -7.781 29.125 12.586 1 92.62 253 SER A O 1
ATOM 2005 N N . VAL A 1 254 ? -6.926 27.016 12.523 1 96 254 VAL A N 1
ATOM 2006 C CA . VAL A 1 254 ? -6.148 27.312 13.727 1 96 254 VAL A CA 1
ATOM 2007 C C . VAL A 1 254 ? -4.836 26.531 13.695 1 96 254 VAL A C 1
ATOM 2009 O O . VAL A 1 254 ? -4.797 25.391 13.242 1 96 254 VAL A O 1
ATOM 2012 N N . ASN A 1 255 ? -3.801 27.188 14.086 1 97.31 255 ASN A N 1
ATOM 2013 C CA . ASN A 1 255 ? -2.533 26.562 14.438 1 97.31 255 ASN A CA 1
ATOM 2014 C C . ASN A 1 255 ? -2.291 26.594 15.945 1 97.31 255 ASN A C 1
ATOM 2016 O O . ASN A 1 255 ? -2.5 27.625 16.594 1 97.31 255 ASN A O 1
ATOM 2020 N N . GLY A 1 256 ? -1.966 25.484 16.484 1 97.75 256 GLY A N 1
ATOM 2021 C CA . GLY A 1 256 ? -1.452 25.422 17.844 1 97.75 256 GLY A CA 1
ATOM 2022 C C . GLY A 1 256 ? -0.005 24.969 17.906 1 97.75 256 GLY A C 1
ATOM 2023 O O . GLY A 1 256 ? 0.394 24.031 17.219 1 97.75 256 GLY A O 1
ATOM 2024 N N . ILE A 1 257 ? 0.795 25.703 18.688 1 97.69 257 ILE A N 1
ATOM 2025 C CA . ILE A 1 257 ? 2.188 25.297 18.828 1 97.69 257 ILE A CA 1
ATOM 2026 C C . ILE A 1 257 ? 2.494 25.031 20.297 1 97.69 257 ILE A C 1
ATOM 2028 O O . ILE A 1 257 ? 1.993 25.719 21.188 1 97.69 257 ILE A O 1
ATOM 2032 N N . LEU A 1 258 ? 3.15 24.016 20.578 1 96.62 258 LEU A N 1
ATOM 2033 C CA . LEU A 1 258 ? 3.572 23.547 21.891 1 96.62 258 LEU A CA 1
ATOM 2034 C C . LEU A 1 258 ? 4.977 22.953 21.844 1 96.62 258 LEU A C 1
ATOM 2036 O O . LEU A 1 258 ? 5.176 21.875 21.297 1 96.62 258 LEU A O 1
ATOM 2040 N N . ASP A 1 259 ? 5.969 23.672 22.484 1 92.75 259 ASP A N 1
ATOM 2041 C CA . ASP A 1 259 ? 7.375 23.297 22.359 1 92.75 259 ASP A CA 1
ATOM 2042 C C . ASP A 1 259 ? 7.777 23.109 20.906 1 92.75 259 ASP A C 1
ATOM 2044 O O . ASP A 1 259 ? 7.539 23.984 20.078 1 92.75 259 ASP A O 1
ATOM 2048 N N . GLY A 1 260 ? 8.188 22.016 20.547 1 92.94 260 GLY A N 1
ATOM 2049 C CA . GLY A 1 260 ? 8.625 21.781 19.188 1 92.94 260 GLY A CA 1
ATOM 2050 C C . GLY A 1 260 ? 7.555 21.141 18.312 1 92.94 260 GLY A C 1
ATOM 2051 O O . GLY A 1 260 ? 7.812 20.797 17.156 1 92.94 260 GLY A O 1
ATOM 2052 N N . GLY A 1 261 ? 6.379 21.094 18.844 1 95.81 261 GLY A N 1
ATOM 2053 C CA . GLY A 1 261 ? 5.301 20.453 18.109 1 95.81 261 GLY A CA 1
ATOM 2054 C C . GLY A 1 261 ? 4.203 21.422 17.703 1 95.81 261 GLY A C 1
ATOM 2055 O O . GLY A 1 261 ? 4.172 22.562 18.156 1 95.81 261 GLY A O 1
ATOM 2056 N N . TYR A 1 262 ? 3.365 20.953 16.812 1 97.38 262 TYR A N 1
ATOM 2057 C CA . TYR A 1 262 ? 2.244 21.766 16.344 1 97.38 262 TYR A CA 1
ATOM 2058 C C . TYR A 1 262 ? 0.986 20.922 16.188 1 97.38 262 TYR A C 1
ATOM 2060 O O . TYR A 1 262 ? 1.057 19.688 16.172 1 97.38 262 TYR A O 1
ATOM 2068 N N . PHE A 1 263 ? -0.111 21.531 16.172 1 97.31 263 PHE A N 1
ATOM 2069 C CA . PHE A 1 263 ? -1.312 20.969 15.562 1 97.31 263 PHE A CA 1
ATOM 2070 C C . PHE A 1 263 ? -2.029 22.016 14.711 1 97.31 263 PHE A C 1
ATOM 2072 O O . PHE A 1 263 ? -1.848 23.219 14.906 1 97.31 263 PHE A O 1
ATOM 2079 N N . THR A 1 264 ? -2.764 21.562 13.719 1 96.19 264 THR A N 1
ATOM 2080 C CA . THR A 1 264 ? -3.514 22.469 12.859 1 96.19 264 THR A CA 1
ATOM 2081 C C . THR A 1 264 ? -4.867 21.875 12.492 1 96.19 264 THR A C 1
ATOM 2083 O O . THR A 1 264 ? -5.012 20.656 12.406 1 96.19 264 THR A O 1
ATOM 2086 N N . ILE A 1 265 ? -5.824 22.734 12.414 1 95.12 265 ILE A N 1
ATOM 2087 C CA . ILE A 1 265 ? -7.184 22.328 12.062 1 95.12 265 ILE A CA 1
ATOM 2088 C C . ILE A 1 265 ? -7.73 23.266 10.984 1 95.12 265 ILE A C 1
ATOM 2090 O O . ILE A 1 265 ? -7.543 24.484 11.055 1 95.12 265 ILE A O 1
ATOM 2094 N N . HIS A 1 266 ? -8.266 22.719 10.039 1 91 266 HIS A N 1
ATOM 2095 C CA . HIS A 1 266 ? -9.031 23.453 9.031 1 91 266 HIS A CA 1
ATOM 2096 C C . HIS A 1 266 ? -10.477 22.953 8.969 1 91 266 HIS A C 1
ATOM 2098 O O . HIS A 1 266 ? -10.711 21.734 8.93 1 91 266 HIS A O 1
ATOM 2104 N N . VAL A 1 267 ? -11.492 23.938 8.945 1 92 267 VAL A N 1
ATOM 2105 C CA . VAL A 1 267 ? -12.898 23.531 9 1 92 267 VAL A CA 1
ATOM 2106 C C . VAL A 1 267 ? -13.68 24.25 7.895 1 92 267 VAL A C 1
ATOM 2108 O O . VAL A 1 267 ? -13.617 25.469 7.766 1 92 267 VAL A O 1
ATOM 2111 N N . THR A 1 268 ? -14.328 23.469 7.18 1 88.5 268 THR A N 1
ATOM 2112 C CA . THR A 1 268 ? -15.406 23.922 6.305 1 88.5 268 THR A CA 1
ATOM 2113 C C . THR A 1 268 ? -16.75 23.422 6.82 1 88.5 268 THR A C 1
ATOM 2115 O O . THR A 1 268 ? -17.125 22.266 6.613 1 88.5 268 THR A O 1
ATOM 2118 N N . PRO A 1 269 ? -17.625 24.328 7.336 1 91.56 269 PRO A N 1
ATOM 2119 C CA . PRO A 1 269 ? -18.766 23.891 8.133 1 91.56 269 PRO A CA 1
ATOM 2120 C C . PRO A 1 269 ? -20.016 23.688 7.289 1 91.56 269 PRO A C 1
ATOM 2122 O O . PRO A 1 269 ? -21.016 23.125 7.781 1 91.56 269 PRO A O 1
ATOM 2125 N N . GLN A 1 270 ? -20 23.969 6.047 1 86.62 270 GLN A N 1
ATOM 2126 C CA . GLN A 1 270 ? -21.219 23.938 5.242 1 86.62 270 GLN A CA 1
ATOM 2127 C C . GLN A 1 270 ? -21.812 22.531 5.191 1 86.62 270 GLN A C 1
ATOM 2129 O O . GLN A 1 270 ? -21.094 21.562 4.945 1 86.62 270 GLN A O 1
ATOM 2134 N N . SER A 1 271 ? -23.078 22.453 5.215 1 83.44 271 SER A N 1
ATOM 2135 C CA . SER A 1 271 ? -23.781 21.188 5.344 1 83.44 271 SER A CA 1
ATOM 2136 C C . SER A 1 271 ? -23.609 20.328 4.094 1 83.44 271 SER A C 1
ATOM 2138 O O . SER A 1 271 ? -23.469 19.109 4.184 1 83.44 271 SER A O 1
ATOM 2140 N N . SER A 1 272 ? -23.578 20.875 2.967 1 77.62 272 SER A N 1
ATOM 2141 C CA . SER A 1 272 ? -23.547 20.125 1.712 1 77.62 272 SER A CA 1
ATOM 2142 C C . SER A 1 272 ? -22.188 19.469 1.503 1 77.62 272 SER A C 1
ATOM 2144 O O . SER A 1 272 ? -22.078 18.469 0.778 1 77.62 272 SER A O 1
ATOM 2146 N N . CYS A 1 273 ? -21.141 20.047 2.199 1 81.06 273 CYS A N 1
ATOM 2147 C CA . CYS A 1 273 ? -19.797 19.531 1.997 1 81.06 273 CYS A CA 1
ATOM 2148 C C . CYS A 1 273 ? -18.922 19.797 3.211 1 81.06 273 CYS A C 1
ATOM 2150 O O . CYS A 1 273 ? -17.781 20.25 3.068 1 81.06 273 CYS A O 1
ATOM 2152 N N . SER A 1 274 ? -19.469 19.578 4.324 1 88.31 274 SER A N 1
ATOM 2153 C CA . SER A 1 274 ? -18.703 19.891 5.531 1 88.31 274 SER A CA 1
ATOM 2154 C C . SER A 1 274 ? -17.469 19.016 5.641 1 88.31 274 SER A C 1
ATOM 2156 O O . SER A 1 274 ? -17.5 17.828 5.297 1 88.31 274 SER A O 1
ATOM 2158 N N . TYR A 1 275 ? -16.391 19.656 6.098 1 87.81 275 TYR A N 1
ATOM 2159 C CA . TYR A 1 275 ? -15.102 19 6.164 1 87.81 275 TYR A CA 1
ATOM 2160 C C . TYR A 1 275 ? -14.227 19.609 7.25 1 87.81 275 TYR A C 1
ATOM 2162 O O . TYR A 1 275 ? -14.242 20.828 7.457 1 87.81 275 TYR A O 1
ATOM 2170 N N . ALA A 1 276 ? -13.484 18.766 7.91 1 92.25 276 ALA A N 1
ATOM 2171 C CA . ALA A 1 276 ? -12.477 19.234 8.859 1 92.25 276 ALA A CA 1
ATOM 2172 C C . ALA A 1 276 ? -11.242 18.328 8.828 1 92.25 276 ALA A C 1
ATOM 2174 O O . ALA A 1 276 ? -11.352 17.109 8.68 1 92.25 276 ALA A O 1
ATOM 2175 N N . SER A 1 277 ? -10.133 18.969 8.898 1 92 277 SER A N 1
ATOM 2176 C CA . SER A 1 277 ? -8.875 18.234 8.992 1 92 277 SER A CA 1
ATOM 2177 C C . SER A 1 277 ? -8.109 18.594 10.266 1 92 277 SER A C 1
ATOM 2179 O O . SER A 1 277 ? -8.094 19.75 10.68 1 92 277 SER A O 1
ATOM 2181 N N . PHE A 1 278 ? -7.613 17.609 10.969 1 95.44 278 PHE A N 1
ATOM 2182 C CA . PHE A 1 278 ? -6.754 17.75 12.133 1 95.44 278 PHE A CA 1
ATOM 2183 C C . PHE A 1 278 ? -5.41 17.062 11.914 1 95.44 278 PHE A C 1
ATOM 2185 O O . PHE A 1 278 ? -5.363 15.93 11.445 1 95.44 278 PHE A O 1
ATOM 2192 N N . GLU A 1 279 ? -4.371 17.734 12.242 1 94.94 279 GLU A N 1
ATOM 2193 C CA . GLU A 1 279 ? -3.037 17.156 12.125 1 94.94 279 GLU A CA 1
ATOM 2194 C C . GLU A 1 279 ? -2.139 17.594 13.273 1 94.94 279 GLU A C 1
ATOM 2196 O O . GLU A 1 279 ? -2.166 18.766 13.68 1 94.94 279 GLU A O 1
ATOM 2201 N N . THR A 1 280 ? -1.285 16.703 13.797 1 96.69 280 THR A N 1
ATOM 2202 C CA . THR A 1 280 ? -0.337 17.078 14.844 1 96.69 280 THR A CA 1
ATOM 2203 C C . THR A 1 280 ? 0.92 16.219 14.766 1 96.69 280 THR A C 1
ATOM 2205 O O . THR A 1 280 ? 0.865 15.07 14.32 1 96.69 280 THR A O 1
ATOM 2208 N N . ASN A 1 281 ? 1.99 16.812 15.086 1 93.94 281 ASN A N 1
ATOM 2209 C CA . ASN A 1 281 ? 3.215 16.047 15.242 1 93.94 281 ASN A CA 1
ATOM 2210 C C . ASN A 1 281 ? 3.656 15.977 16.703 1 93.94 281 ASN A C 1
ATOM 2212 O O . ASN A 1 281 ? 4.789 15.594 16.984 1 93.94 281 ASN A O 1
ATOM 2216 N N . ILE A 1 282 ? 2.773 16.438 17.594 1 94.5 282 ILE A N 1
ATOM 2217 C CA . ILE A 1 282 ? 3.086 16.359 19.016 1 94.5 282 ILE A CA 1
ATOM 2218 C C . ILE A 1 282 ? 3.107 14.906 19.453 1 94.5 282 ILE A C 1
ATOM 2220 O O . ILE A 1 282 ? 2.121 14.188 19.297 1 94.5 282 ILE A O 1
ATOM 2224 N N . LEU A 1 283 ? 4.18 14.516 20.031 1 90.69 283 LEU A N 1
ATOM 2225 C CA . LEU A 1 283 ? 4.359 13.117 20.406 1 90.69 283 LEU A CA 1
ATOM 2226 C C . LEU A 1 283 ? 3.566 12.781 21.672 1 90.69 283 LEU A C 1
ATOM 2228 O O . LEU A 1 283 ? 3.662 13.492 22.672 1 90.69 283 LEU A O 1
ATOM 2232 N N . LEU A 1 284 ? 2.793 11.781 21.531 1 90.06 284 LEU A N 1
ATOM 2233 C CA . LEU A 1 284 ? 2.029 11.234 22.641 1 90.06 284 LEU A CA 1
ATOM 2234 C C . LEU A 1 284 ? 2.25 9.727 22.781 1 90.06 284 LEU A C 1
ATOM 2236 O O . LEU A 1 284 ? 2.566 9.062 21.781 1 90.06 284 LEU A O 1
ATOM 2240 N N . PRO A 1 285 ? 2.117 9.234 23.969 1 84.44 285 PRO A N 1
ATOM 2241 C CA . PRO A 1 285 ? 2.232 7.781 24.109 1 84.44 285 PRO A CA 1
ATOM 2242 C C . PRO A 1 285 ? 1.165 7.027 23.312 1 84.44 285 PRO A C 1
ATOM 2244 O O . PRO A 1 285 ? 1.415 5.918 22.844 1 84.44 285 PRO A O 1
ATOM 2247 N N . SER A 1 286 ? 0.04 7.594 23.328 1 88.81 286 SER A N 1
ATOM 2248 C CA . SER A 1 286 ? -1.072 7.074 22.531 1 88.81 286 SER A CA 1
ATOM 2249 C C . SER A 1 286 ? -1.925 8.211 21.969 1 88.81 286 SER A C 1
ATOM 2251 O O . SER A 1 286 ? -2.113 9.234 22.625 1 88.81 286 SER A O 1
ATOM 2253 N N . TYR A 1 287 ? -2.396 7.938 20.797 1 93.5 287 TYR A N 1
ATOM 2254 C CA . TYR A 1 287 ? -3.193 8.992 20.172 1 93.5 287 TYR A CA 1
ATOM 2255 C C . TYR A 1 287 ? -4.684 8.695 20.297 1 93.5 287 TYR A C 1
ATOM 2257 O O . TYR A 1 287 ? -5.52 9.492 19.891 1 93.5 287 TYR A O 1
ATOM 2265 N N . THR A 1 288 ? -5.047 7.543 20.875 1 93.5 288 THR A N 1
ATOM 2266 C CA . THR A 1 288 ? -6.438 7.105 20.891 1 93.5 288 THR A CA 1
ATOM 2267 C C . THR A 1 288 ? -7.316 8.117 21.609 1 93.5 288 THR A C 1
ATOM 2269 O O . THR A 1 288 ? -8.398 8.477 21.125 1 93.5 288 THR A O 1
ATOM 2272 N N . GLU A 1 289 ? -6.836 8.617 22.703 1 94.38 289 GLU A N 1
ATOM 2273 C CA . GLU A 1 289 ? -7.613 9.602 23.453 1 94.38 289 GLU A CA 1
ATOM 2274 C C . GLU A 1 289 ? -7.762 10.898 22.672 1 94.38 289 GLU A C 1
ATOM 2276 O O . GLU A 1 289 ? -8.828 11.516 22.672 1 94.38 289 GLU A O 1
ATOM 2281 N N . LEU A 1 290 ? -6.684 11.352 22.125 1 96.5 290 LEU A N 1
ATOM 2282 C CA . LEU A 1 290 ? -6.727 12.578 21.328 1 96.5 290 LEU A CA 1
ATOM 2283 C C . LEU A 1 290 ? -7.699 12.438 20.172 1 96.5 290 LEU A C 1
ATOM 2285 O O . LEU A 1 290 ? -8.461 13.359 19.875 1 96.5 290 LEU A O 1
ATOM 2289 N N . ILE A 1 291 ? -7.633 11.289 19.516 1 97.25 291 ILE A N 1
ATOM 2290 C CA . ILE A 1 291 ? -8.539 11.031 18.406 1 97.25 291 ILE A CA 1
ATOM 2291 C C . ILE A 1 291 ? -9.984 11.148 18.875 1 97.25 291 ILE A C 1
ATOM 2293 O O . ILE A 1 291 ? -10.812 11.773 18.219 1 97.25 291 ILE A O 1
ATOM 2297 N N . GLU A 1 292 ? -10.258 10.57 19.984 1 97.06 292 GLU A N 1
ATOM 2298 C CA . GLU A 1 292 ? -11.609 10.633 20.531 1 97.06 292 GLU A CA 1
ATOM 2299 C C . GLU A 1 292 ? -12.031 12.078 20.797 1 97.06 292 GLU A C 1
ATOM 2301 O O . GLU A 1 292 ? -13.156 12.469 20.5 1 97.06 292 GLU A O 1
ATOM 2306 N N . LYS A 1 293 ? -11.172 12.82 21.344 1 97.38 293 LYS A N 1
ATOM 2307 C CA . LYS A 1 293 ? -11.469 14.219 21.625 1 97.38 293 LYS A CA 1
ATOM 2308 C C . LYS A 1 293 ? -11.758 14.992 20.344 1 97.38 293 LYS A C 1
ATOM 2310 O O . LYS A 1 293 ? -12.711 15.773 20.281 1 97.38 293 LYS A O 1
ATOM 2315 N N . VAL A 1 294 ? -10.914 14.805 19.359 1 98.31 294 VAL A N 1
ATOM 2316 C CA . VAL A 1 294 ? -11.07 15.516 18.094 1 98.31 294 VAL A CA 1
ATOM 2317 C C . VAL A 1 294 ? -12.398 15.133 17.453 1 98.31 294 VAL A C 1
ATOM 2319 O O . VAL A 1 294 ? -13.141 16 16.984 1 98.31 294 VAL A O 1
ATOM 2322 N N . VAL A 1 295 ? -12.68 13.852 17.438 1 97.56 295 VAL A N 1
ATOM 2323 C CA . VAL A 1 295 ? -13.906 13.367 16.828 1 97.56 295 VAL A CA 1
ATOM 2324 C C . VAL A 1 295 ? -15.117 13.914 17.578 1 97.56 295 VAL A C 1
ATOM 2326 O O . VAL A 1 295 ? -16.141 14.219 16.984 1 97.56 295 VAL A O 1
ATOM 2329 N N . ASN A 1 296 ? -15 14.086 18.812 1 96.94 296 ASN A N 1
ATOM 2330 C CA . ASN A 1 296 ? -16.094 14.602 19.625 1 96.94 296 ASN A CA 1
ATOM 2331 C C . ASN A 1 296 ? -16.344 16.078 19.344 1 96.94 296 ASN A C 1
ATOM 2333 O O . ASN A 1 296 ? -17.453 16.578 19.578 1 96.94 296 ASN A O 1
ATOM 2337 N N . VAL A 1 297 ? -15.375 16.75 18.938 1 97.88 297 VAL A N 1
ATOM 2338 C CA . VAL A 1 297 ? -15.516 18.172 18.609 1 97.88 297 VAL A CA 1
ATOM 2339 C C . VAL A 1 297 ? -16.375 18.312 17.344 1 97.88 297 VAL A C 1
ATOM 2341 O O . VAL A 1 297 ? -17.25 19.172 17.281 1 97.88 297 VAL A O 1
ATOM 2344 N N . PHE A 1 298 ? -16.141 17.422 16.391 1 97.62 298 PHE A N 1
ATOM 2345 C CA . PHE A 1 298 ? -16.734 17.641 15.078 1 97.62 298 PHE A CA 1
ATOM 2346 C C . PHE A 1 298 ? -17.859 16.641 14.812 1 97.62 298 PHE A C 1
ATOM 2348 O O . PHE A 1 298 ? -18.688 16.844 13.922 1 97.62 298 PHE A O 1
ATOM 2355 N N . LYS A 1 299 ? -17.859 15.508 15.5 1 97.38 299 LYS A N 1
ATOM 2356 C CA . LYS A 1 299 ? -18.844 14.445 15.398 1 97.38 299 LYS A CA 1
ATOM 2357 C C . LYS A 1 299 ? -19.125 14.094 13.938 1 97.38 299 LYS A C 1
ATOM 2359 O O . LYS A 1 299 ? -20.281 14.094 13.5 1 97.38 299 LYS A O 1
ATOM 2364 N N . PRO A 1 300 ? -18.109 13.68 13.242 1 96.38 300 PRO A N 1
ATOM 2365 C CA . PRO A 1 300 ? -18.234 13.422 11.805 1 96.38 300 PRO A CA 1
ATOM 2366 C C . PRO A 1 300 ? -19.016 12.148 11.5 1 96.38 300 PRO A C 1
ATOM 2368 O O . PRO A 1 300 ? -19.078 11.242 12.336 1 96.38 300 PRO A O 1
ATOM 2371 N N . GLY A 1 301 ? -19.609 12.133 10.359 1 94.38 301 GLY A N 1
ATOM 2372 C CA . GLY A 1 301 ? -20.188 10.883 9.875 1 94.38 301 GLY A CA 1
ATOM 2373 C C . GLY A 1 301 ? -19.141 9.891 9.414 1 94.38 301 GLY A C 1
ATOM 2374 O O . GLY A 1 301 ? -19.344 8.68 9.523 1 94.38 301 GLY A O 1
ATOM 2375 N N . ARG A 1 302 ? -18.141 10.438 8.93 1 90.81 302 ARG A N 1
ATOM 2376 C CA . ARG A 1 302 ? -17.016 9.633 8.469 1 90.81 302 ARG A CA 1
ATOM 2377 C C . ARG A 1 302 ? -15.68 10.242 8.906 1 90.81 302 ARG A C 1
ATOM 2379 O O . ARG A 1 302 ? -15.516 11.461 8.883 1 90.81 302 ARG A O 1
ATOM 2386 N N . ALA A 1 303 ? -14.781 9.383 9.273 1 92.62 303 ALA A N 1
ATOM 2387 C CA . ALA A 1 303 ? -13.445 9.836 9.68 1 92.62 303 ALA A CA 1
ATOM 2388 C C . ALA A 1 303 ? -12.367 8.883 9.18 1 92.62 303 ALA A C 1
ATOM 2390 O O . ALA A 1 303 ? -12.523 7.66 9.266 1 92.62 303 ALA A O 1
ATOM 2391 N N . THR A 1 304 ? -11.383 9.477 8.625 1 88.81 304 THR A N 1
ATOM 2392 C CA . THR A 1 304 ? -10.195 8.727 8.242 1 88.81 304 THR A CA 1
ATOM 2393 C C . THR A 1 304 ? -9.008 9.117 9.117 1 88.81 304 THR A C 1
ATOM 2395 O O . THR A 1 304 ? -8.656 10.289 9.211 1 88.81 304 THR A O 1
ATOM 2398 N N . ILE A 1 305 ? -8.383 8.109 9.711 1 92.56 305 ILE A N 1
ATOM 2399 C CA . ILE A 1 305 ? -7.309 8.344 10.672 1 92.56 305 ILE A CA 1
ATOM 2400 C C . ILE A 1 305 ? -6.02 7.703 10.172 1 92.56 305 ILE A C 1
ATOM 2402 O O . ILE A 1 305 ? -6.004 6.527 9.805 1 92.56 305 ILE A O 1
ATOM 2406 N N . SER A 1 306 ? -4.984 8.477 10.141 1 89.94 306 SER A N 1
ATOM 2407 C CA . SER A 1 306 ? -3.668 7.965 9.773 1 89.94 306 SER A CA 1
ATOM 2408 C C . SER A 1 306 ? -2.613 8.367 10.797 1 89.94 306 SER A C 1
ATOM 2410 O O . SER A 1 306 ? -2.533 9.531 11.195 1 89.94 306 SER A O 1
ATOM 2412 N N . VAL A 1 307 ? -1.846 7.43 11.211 1 91.69 307 VAL A N 1
ATOM 2413 C CA . VAL A 1 307 ? -0.727 7.691 12.109 1 91.69 307 VAL A CA 1
ATOM 2414 C C . VAL A 1 307 ? 0.575 7.219 11.469 1 91.69 307 VAL A C 1
ATOM 2416 O O . VAL A 1 307 ? 0.721 6.039 11.141 1 91.69 307 VAL A O 1
ATOM 2419 N N . PHE A 1 308 ? 1.402 8.148 11.289 1 89 308 PHE A N 1
ATOM 2420 C CA . PHE A 1 308 ? 2.736 7.875 10.766 1 89 308 PHE A CA 1
ATOM 2421 C C . PHE A 1 308 ? 3.787 8.016 11.859 1 89 308 PHE A C 1
ATOM 2423 O O . PHE A 1 308 ? 3.848 9.039 12.539 1 89 308 PHE A O 1
ATOM 2430 N N . SER A 1 309 ? 4.652 6.992 12.047 1 89.31 309 SER A N 1
ATOM 2431 C CA . SER A 1 309 ? 5.652 7.105 13.109 1 89.31 309 SER A CA 1
ATOM 2432 C C . SER A 1 309 ? 6.879 6.254 12.805 1 89.31 309 SER A C 1
ATOM 2434 O O . SER A 1 309 ? 6.793 5.266 12.078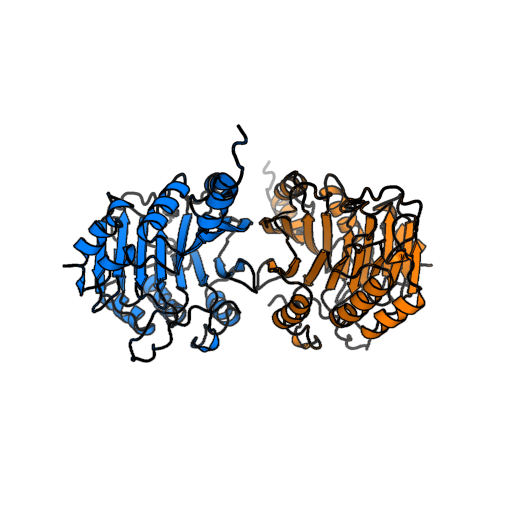 1 89.31 309 SER A O 1
ATOM 2436 N N . ASN A 1 310 ? 8.047 6.742 13.25 1 79.62 310 ASN A N 1
ATOM 2437 C CA . ASN A 1 310 ? 9.258 5.934 13.148 1 79.62 310 ASN A CA 1
ATOM 2438 C C . ASN A 1 310 ? 9.547 5.191 14.453 1 79.62 310 ASN A C 1
ATOM 2440 O O . ASN A 1 310 ? 10.68 4.797 14.703 1 79.62 310 ASN A O 1
ATOM 2444 N N . ASP A 1 311 ? 8.43 5.262 15.414 1 63.97 311 ASP A N 1
ATOM 2445 C CA . ASP A 1 311 ? 8.57 4.742 16.766 1 63.97 311 ASP A CA 1
ATOM 2446 C C . ASP A 1 311 ? 9.133 3.32 16.75 1 63.97 311 ASP A C 1
ATOM 2448 O O . ASP A 1 311 ? 8.547 2.422 16.141 1 63.97 311 ASP A O 1
ATOM 2452 N N . PRO A 1 312 ? 10.492 3.309 17.109 1 56 312 PRO A N 1
ATOM 2453 C CA . PRO A 1 312 ? 10.922 1.94 17.406 1 56 312 PRO A CA 1
ATOM 2454 C C . PRO A 1 312 ? 9.891 1.161 18.219 1 56 312 PRO A C 1
ATOM 2456 O O . PRO A 1 312 ? 9.914 -0.072 18.234 1 56 312 PRO A O 1
ATOM 2459 N N . VAL A 1 313 ? 9.266 1.931 19.141 1 50.31 313 VAL A N 1
ATOM 2460 C CA . VAL A 1 313 ? 8.414 1.221 20.094 1 50.31 313 VAL A CA 1
ATOM 2461 C C . VAL A 1 313 ? 7.051 0.947 19.453 1 50.31 313 VAL A C 1
ATOM 2463 O O . VAL A 1 313 ? 6.355 1.877 19.047 1 50.31 313 VAL A O 1
ATOM 2466 N N . THR A 1 314 ? 6.746 -0.079 18.719 1 55.41 314 THR A N 1
ATOM 2467 C CA . THR A 1 314 ? 5.609 -0.833 18.203 1 55.41 314 THR A CA 1
ATOM 2468 C C . THR A 1 314 ? 4.336 -0.484 18.969 1 55.41 314 THR A C 1
ATOM 2470 O O . THR A 1 314 ? 3.227 -0.724 18.484 1 55.41 314 THR A O 1
ATOM 2473 N N . SER A 1 315 ? 4.477 0.64 19.891 1 69.56 315 SER A N 1
ATOM 2474 C CA . SER A 1 315 ? 3.375 0.704 20.844 1 69.56 315 SER A CA 1
ATOM 2475 C C . SER A 1 315 ? 2.213 1.521 20.297 1 69.56 315 SER A C 1
ATOM 2477 O O . SER A 1 315 ? 1.051 1.133 20.438 1 69.56 315 SER A O 1
ATOM 2479 N N . ILE A 1 316 ? 2.521 2.607 19.5 1 80.5 316 ILE A N 1
ATOM 2480 C CA . ILE A 1 316 ? 1.439 3.451 19 1 80.5 316 ILE A CA 1
ATOM 2481 C C . ILE A 1 316 ? 0.546 2.645 18.062 1 80.5 316 ILE A C 1
ATOM 2483 O O . ILE A 1 316 ? -0.679 2.652 18.203 1 80.5 316 ILE A O 1
ATOM 2487 N N . HIS A 1 317 ? 1.195 1.923 17.312 1 82.44 317 HIS A N 1
ATOM 2488 C CA . HIS A 1 317 ? 0.455 1.196 16.281 1 82.44 317 HIS A CA 1
ATOM 2489 C C . HIS A 1 317 ? -0.244 -0.026 16.875 1 82.44 317 HIS A C 1
ATOM 2491 O O . HIS A 1 317 ? -1.349 -0.376 16.453 1 82.44 317 HIS A O 1
ATOM 2497 N N . SER A 1 318 ? 0.4 -0.65 17.781 1 78.56 318 SER A N 1
ATOM 2498 C CA . SER A 1 318 ? -0.235 -1.785 18.453 1 78.56 318 SER A CA 1
ATOM 2499 C C . SER A 1 318 ? -1.492 -1.354 19.203 1 78.56 318 SER A C 1
ATOM 2501 O O . SER A 1 318 ? -2.494 -2.074 19.203 1 78.56 318 SER A O 1
ATOM 2503 N N . ARG A 1 319 ? -1.446 -0.22 19.781 1 80.69 319 ARG A N 1
ATOM 2504 C CA . ARG A 1 319 ? -2.604 0.299 20.516 1 80.69 319 ARG A CA 1
ATOM 2505 C C . ARG A 1 319 ? -3.74 0.639 19.547 1 80.69 319 ARG A C 1
ATOM 2507 O O . ARG A 1 319 ? -4.914 0.451 19.875 1 80.69 319 ARG A O 1
ATOM 2514 N N . MET A 1 320 ? -3.34 1.099 18.453 1 83.12 320 MET A N 1
ATOM 2515 C CA . MET A 1 320 ? -4.344 1.438 17.453 1 83.12 320 MET A CA 1
ATOM 2516 C C . MET A 1 320 ? -5.027 0.181 16.922 1 83.12 320 MET A C 1
ATOM 2518 O O . MET A 1 320 ? -6.227 0.198 16.625 1 83.12 320 MET A O 1
ATOM 2522 N N . GLU A 1 321 ? -4.273 -0.864 16.828 1 76.12 321 GLU A N 1
ATOM 2523 C CA . GLU A 1 321 ? -4.777 -2.115 16.266 1 76.12 321 GLU A CA 1
ATOM 2524 C C . GLU A 1 321 ? -5.93 -2.666 17.094 1 76.12 321 GLU A C 1
ATOM 2526 O O . GLU A 1 321 ? -6.938 -3.119 16.562 1 76.12 321 GLU A O 1
ATOM 2531 N N . GLY A 1 322 ? -5.895 -2.652 18.375 1 76.19 322 GLY A N 1
ATOM 2532 C CA . GLY A 1 322 ? -6.922 -3.209 19.234 1 76.19 322 GLY A CA 1
ATOM 2533 C C . GLY A 1 322 ? -7.941 -2.18 19.703 1 76.19 322 GLY A C 1
ATOM 2534 O O . GLY A 1 322 ? -8.836 -2.492 20.484 1 76.19 322 GLY A O 1
ATOM 2535 N N . TRP A 1 323 ? -7.855 -1.029 19.094 1 86.56 323 TRP A N 1
ATOM 2536 C CA . TRP A 1 323 ? -8.664 0.087 19.578 1 86.56 323 TRP A CA 1
ATOM 2537 C C . TRP A 1 323 ? -9.898 0.28 18.688 1 86.56 323 TRP A C 1
ATOM 2539 O O . TRP A 1 323 ? -9.828 0.103 17.469 1 86.56 323 TRP A O 1
ATOM 2549 N N . ASP A 1 324 ? -11.055 0.599 19.422 1 88.75 324 ASP A N 1
ATOM 2550 C CA . ASP A 1 324 ? -12.273 0.966 18.703 1 88.75 324 ASP A CA 1
ATOM 2551 C C . ASP A 1 324 ? -12.742 2.367 19.094 1 88.75 324 ASP A C 1
ATOM 2553 O O . ASP A 1 324 ? -12.688 2.734 20.281 1 88.75 324 ASP A O 1
ATOM 2557 N N . LEU A 1 325 ? -13.109 3.057 18.141 1 92.25 325 LEU A N 1
ATOM 2558 C CA . LEU A 1 325 ? -13.664 4.383 18.391 1 92.25 325 LEU A CA 1
ATOM 2559 C C . LEU A 1 325 ? -15.141 4.297 18.75 1 92.25 325 LEU A C 1
ATOM 2561 O O . LEU A 1 325 ? -15.953 3.832 17.953 1 92.25 325 LEU A O 1
ATOM 2565 N N . GLU A 1 326 ? -15.453 4.734 19.906 1 91.38 326 GLU A N 1
ATOM 2566 C CA . GLU A 1 326 ? -16.828 4.656 20.375 1 91.38 326 GLU A CA 1
ATOM 2567 C C . GLU A 1 326 ? -17.781 5.402 19.438 1 91.38 326 GLU A C 1
ATOM 2569 O O . GLU A 1 326 ? -17.5 6.539 19.047 1 91.38 326 GLU A O 1
ATOM 2574 N N . GLY A 1 327 ? -18.891 4.727 19.094 1 93.88 327 GLY A N 1
ATOM 2575 C CA . GLY A 1 327 ? -19.906 5.352 18.25 1 93.88 327 GLY A CA 1
ATOM 2576 C C . GLY A 1 327 ? -19.625 5.207 16.766 1 93.88 327 GLY A C 1
ATOM 2577 O O . GLY A 1 327 ? -20.406 5.684 15.938 1 93.88 327 GLY A O 1
ATOM 2578 N N . TYR A 1 328 ? -18.516 4.574 16.5 1 94.94 328 TYR A N 1
ATOM 2579 C CA . TYR A 1 328 ? -18.125 4.414 15.094 1 94.94 328 TYR A CA 1
ATOM 2580 C C . TYR A 1 328 ? -17.812 2.957 14.781 1 94.94 328 TYR A C 1
ATOM 2582 O O . TYR A 1 328 ? -17.516 2.17 15.68 1 94.94 328 TYR A O 1
ATOM 2590 N N . GLU A 1 329 ? -17.969 2.645 13.547 1 89.56 329 GLU A N 1
ATOM 2591 C CA . GLU A 1 329 ? -17.609 1.324 13.039 1 89.56 329 GLU A CA 1
ATOM 2592 C C . GLU A 1 329 ? -16.422 1.406 12.094 1 89.56 329 GLU A C 1
ATOM 2594 O O . GLU A 1 329 ? -16.375 2.256 11.195 1 89.56 329 GLU A O 1
ATOM 2599 N N . LYS A 1 330 ? -15.594 0.513 12.336 1 86.12 330 LYS A N 1
ATOM 2600 C CA . LYS A 1 330 ? -14.406 0.444 11.492 1 86.12 330 LYS A CA 1
ATOM 2601 C C . LYS A 1 330 ? -14.727 -0.166 10.133 1 86.12 330 LYS A C 1
ATOM 2603 O O . LYS A 1 330 ? -15.266 -1.272 10.055 1 86.12 330 LYS A O 1
ATOM 2608 N N . GLN A 1 331 ? -14.414 0.617 9.125 1 77.44 331 GLN A N 1
ATOM 2609 C CA . GLN A 1 331 ? -14.656 0.123 7.773 1 77.44 331 GLN A CA 1
ATOM 2610 C C . GLN A 1 331 ? -13.398 -0.507 7.184 1 77.44 331 GLN A C 1
ATOM 2612 O O . GLN A 1 331 ? -13.484 -1.416 6.355 1 77.44 331 GLN A O 1
ATOM 2617 N N . GLU A 1 332 ? -12.375 0.041 7.547 1 77.5 332 GLU A N 1
ATOM 2618 C CA . GLU A 1 332 ? -11.094 -0.413 7.031 1 77.5 332 GLU A CA 1
ATOM 2619 C C . GLU A 1 332 ? -9.969 -0.164 8.039 1 77.5 332 GLU A C 1
ATOM 2621 O O . GLU A 1 332 ? -9.984 0.839 8.75 1 77.5 332 GLU A O 1
ATOM 2626 N N . LYS A 1 333 ? -9.117 -1.101 8.125 1 81.88 333 LYS A N 1
ATOM 2627 C CA . LYS A 1 333 ? -7.898 -0.967 8.922 1 81.88 333 LYS A CA 1
ATOM 2628 C C . LYS A 1 333 ? -6.707 -1.613 8.219 1 81.88 333 LYS A C 1
ATOM 2630 O O . LYS A 1 333 ? -6.773 -2.775 7.82 1 81.88 333 LYS A O 1
ATOM 2635 N N . THR A 1 334 ? -5.723 -0.825 8.047 1 81.31 334 THR A N 1
ATOM 2636 C CA . THR A 1 334 ? -4.52 -1.344 7.406 1 81.31 334 THR A CA 1
ATOM 2637 C C . THR A 1 334 ? -3.266 -0.841 8.125 1 81.31 334 THR A C 1
ATOM 2639 O O . THR A 1 334 ? -3.234 0.292 8.609 1 81.31 334 THR A O 1
ATOM 2642 N N . PHE A 1 335 ? -2.314 -1.702 8.242 1 85.25 335 PHE A N 1
ATOM 2643 C CA . PHE A 1 335 ? -1.022 -1.366 8.828 1 85.25 335 PHE A CA 1
ATOM 2644 C C . PHE A 1 335 ? 0.104 -1.607 7.832 1 85.25 335 PHE A C 1
ATOM 2646 O O . PHE A 1 335 ? 0.129 -2.637 7.152 1 85.25 335 PHE A O 1
ATOM 2653 N N . TYR A 1 336 ? 0.946 -0.595 7.715 1 83.12 336 TYR A N 1
ATOM 2654 C CA . TYR A 1 336 ? 2.094 -0.65 6.816 1 83.12 336 TYR A CA 1
ATOM 2655 C C . TYR A 1 336 ? 3.398 -0.517 7.594 1 83.12 336 TYR A C 1
ATOM 2657 O O . TYR A 1 336 ? 3.555 0.396 8.406 1 83.12 336 TYR A O 1
ATOM 2665 N N . GLN A 1 337 ? 4.238 -1.415 7.32 1 82.19 337 GLN A N 1
ATOM 2666 C CA . GLN A 1 337 ? 5.582 -1.308 7.871 1 82.19 337 GLN A CA 1
ATOM 2667 C C . GLN A 1 337 ? 6.613 -1.085 6.77 1 82.19 337 GLN A C 1
ATOM 2669 O O . GLN A 1 337 ? 6.781 -1.932 5.887 1 82.19 337 GLN A O 1
ATOM 2674 N N . PHE A 1 338 ? 7.27 0.044 6.836 1 81.75 338 PHE A N 1
ATOM 2675 C CA . PHE A 1 338 ? 8.344 0.359 5.902 1 81.75 338 PHE A CA 1
ATOM 2676 C C . PHE A 1 338 ? 9.703 0.198 6.57 1 81.75 338 PHE A C 1
ATOM 2678 O O . PHE A 1 338 ? 9.828 -0.507 7.574 1 81.75 338 PHE A O 1
ATOM 2685 N N . GLU A 1 339 ? 10.703 0.758 6.012 1 76.19 339 GLU A N 1
ATOM 2686 C CA . GLU A 1 339 ? 12.039 0.562 6.559 1 76.19 339 GLU A CA 1
ATOM 2687 C C . GLU A 1 339 ? 12.211 1.321 7.871 1 76.19 339 GLU A C 1
ATOM 2689 O O . GLU A 1 339 ? 12.75 0.78 8.844 1 76.19 339 GLU A O 1
ATOM 2694 N N . VAL A 1 340 ? 11.711 2.547 7.863 1 77.38 340 VAL A N 1
ATOM 2695 C CA . VAL A 1 340 ? 11.938 3.387 9.039 1 77.38 340 VAL A CA 1
ATOM 2696 C C . VAL A 1 340 ? 10.594 3.752 9.672 1 77.38 340 VAL A C 1
ATOM 2698 O O . VAL A 1 340 ? 10.477 3.791 10.898 1 77.38 340 VAL A O 1
ATOM 2701 N N . TYR A 1 341 ? 9.648 3.902 8.875 1 82.25 341 TYR A N 1
ATOM 2702 C CA . TYR A 1 341 ? 8.375 4.398 9.375 1 82.25 341 TYR A CA 1
ATOM 2703 C C . TYR A 1 341 ? 7.293 3.334 9.258 1 82.25 341 TYR A C 1
ATOM 2705 O O . TYR A 1 341 ? 7.398 2.418 8.438 1 82.25 341 TYR A O 1
ATOM 2713 N N . ASN A 1 342 ? 6.352 3.477 10.133 1 85.44 342 ASN A N 1
ATOM 2714 C CA . ASN A 1 342 ? 5.125 2.688 10.094 1 85.44 342 ASN A CA 1
ATOM 2715 C C . ASN A 1 342 ? 3.893 3.574 9.945 1 85.44 342 ASN A C 1
ATOM 2717 O O . ASN A 1 342 ? 3.918 4.746 10.312 1 85.44 342 ASN A O 1
ATOM 2721 N N . LEU A 1 343 ? 2.908 2.945 9.383 1 87.62 343 LEU A N 1
ATOM 2722 C CA . LEU A 1 343 ? 1.683 3.709 9.18 1 87.62 343 LEU A CA 1
ATOM 2723 C C . LEU A 1 343 ? 0.456 2.871 9.531 1 87.62 343 LEU A C 1
ATOM 2725 O O . LEU A 1 343 ? 0.33 1.732 9.07 1 87.62 343 LEU A O 1
ATOM 2729 N N . SER A 1 344 ? -0.334 3.4 10.344 1 88.19 344 SER A N 1
ATOM 2730 C CA . SER A 1 344 ? -1.665 2.852 10.578 1 88.19 344 SER A CA 1
ATOM 2731 C C . SER A 1 344 ? -2.742 3.703 9.914 1 88.19 344 SER A C 1
ATOM 2733 O O . SER A 1 344 ? -2.74 4.93 10.047 1 88.19 344 SER A O 1
ATOM 2735 N N . PHE A 1 345 ? -3.49 3.008 9.219 1 86.56 345 PHE A N 1
ATOM 2736 C CA . PHE A 1 345 ? -4.594 3.662 8.523 1 86.56 345 PHE A CA 1
ATOM 2737 C C . PHE A 1 345 ? -5.926 3.039 8.93 1 86.56 345 PHE A C 1
ATOM 2739 O O . PHE A 1 345 ? -6.062 1.814 8.961 1 86.56 345 PHE A O 1
ATOM 2746 N N . MET A 1 346 ? -6.969 3.924 9.227 1 87.94 346 MET A N 1
ATOM 2747 C CA . MET A 1 346 ? -8.297 3.43 9.594 1 87.94 346 MET A CA 1
ATOM 2748 C C . MET A 1 346 ? -9.383 4.348 9.047 1 87.94 346 MET A C 1
ATOM 2750 O O . MET A 1 346 ? -9.242 5.57 9.07 1 87.94 346 MET A O 1
ATOM 2754 N N . SER A 1 347 ? -10.359 3.721 8.586 1 85.88 347 SER A N 1
ATOM 2755 C CA . SER A 1 347 ? -11.562 4.449 8.188 1 85.88 347 SER A CA 1
ATOM 2756 C C . SER A 1 347 ? -12.734 4.113 9.094 1 85.88 347 SER A C 1
ATOM 2758 O O . SER A 1 347 ? -12.984 2.943 9.398 1 85.88 347 SER A O 1
ATOM 2760 N N . GLN A 1 348 ? -13.453 5.172 9.555 1 90.56 348 GLN A N 1
ATOM 2761 C CA . GLN A 1 348 ? -14.539 5.043 10.516 1 90.56 348 GLN A CA 1
ATOM 2762 C C . GLN A 1 348 ? -15.82 5.676 9.984 1 90.56 348 GLN A C 1
ATOM 2764 O O . GLN A 1 348 ? -15.781 6.719 9.328 1 90.56 348 GLN A O 1
ATOM 2769 N N . VAL A 1 349 ? -16.891 4.938 10.258 1 90.69 349 VAL A N 1
ATOM 2770 C CA . VAL A 1 349 ? -18.203 5.504 9.945 1 90.69 349 VAL A CA 1
ATOM 2771 C C . VAL A 1 349 ? -19.078 5.492 11.188 1 90.69 349 VAL A C 1
ATOM 2773 O O . VAL A 1 349 ? -19.062 4.531 11.961 1 90.69 349 VAL A O 1
ATOM 2776 N N . LYS A 1 350 ? -19.781 6.523 11.289 1 94.06 350 LYS A N 1
ATOM 2777 C CA . LYS A 1 350 ? -20.656 6.637 12.445 1 94.06 350 LYS A CA 1
ATOM 2778 C C . LYS A 1 350 ? -21.703 5.527 12.453 1 94.06 350 LYS A C 1
ATOM 2780 O O . LYS A 1 350 ? -22.297 5.219 11.422 1 94.06 350 LYS A O 1
ATOM 2785 N N . SER A 1 351 ? -21.797 4.832 13.625 1 89.44 351 SER A N 1
ATOM 2786 C CA . SER A 1 351 ? -22.734 3.719 13.758 1 89.44 351 SER A CA 1
ATOM 2787 C C . SER A 1 351 ? -24.172 4.207 13.734 1 89.44 351 SER A C 1
ATOM 2789 O O . SER A 1 351 ? -24.484 5.285 14.25 1 89.44 351 SER A O 1
ATOM 2791 N N . ASP A 1 352 ? -25.078 3.572 13.023 1 72.19 352 ASP A N 1
ATOM 2792 C CA . ASP A 1 352 ? -26.5 3.896 13.062 1 72.19 352 ASP A CA 1
ATOM 2793 C C . ASP A 1 352 ? -27.141 3.408 14.367 1 72.19 352 ASP A C 1
ATOM 2795 O O . ASP A 1 352 ? -27.031 2.23 14.711 1 72.19 352 ASP A O 1
ATOM 2799 N N . ARG A 1 353 ? -27.25 3.994 15.492 1 52.12 353 ARG A N 1
ATOM 2800 C CA . ARG A 1 353 ? -27.969 3.555 16.688 1 52.12 353 ARG A CA 1
ATOM 2801 C C . ARG A 1 353 ? -29.312 2.924 16.328 1 52.12 353 ARG A C 1
ATOM 2803 O O . ARG A 1 353 ? -30.031 2.449 17.203 1 52.12 353 ARG A O 1
ATOM 2810 N N . LYS A 1 354 ? -30.234 3.184 15.445 1 42.53 354 LYS A N 1
ATOM 2811 C CA . LYS A 1 354 ? -31.562 2.572 15.531 1 42.53 354 LYS A CA 1
ATOM 2812 C C . LYS A 1 354 ? -31.469 1.049 15.5 1 42.53 354 LYS A C 1
ATOM 2814 O O . LYS A 1 354 ? -32.375 0.354 15.961 1 42.53 354 LYS A O 1
ATOM 2819 N N . ALA A 1 355 ? -30.656 0.396 14.828 1 38.31 355 ALA A N 1
ATOM 2820 C CA . ALA A 1 355 ? -30.875 -1.044 14.734 1 38.31 355 ALA A CA 1
ATOM 2821 C C . ALA A 1 355 ? -30.562 -1.734 16.062 1 38.31 355 ALA A C 1
ATOM 2823 O O . ALA A 1 355 ? -31.109 -2.791 16.359 1 38.31 355 ALA A O 1
ATOM 2824 N N . ALA A 1 356 ? -29.484 -1.364 16.797 1 37.59 356 ALA A N 1
ATOM 2825 C CA . ALA A 1 356 ? -29.266 -2.166 17.984 1 37.59 356 ALA A CA 1
ATOM 2826 C C . ALA A 1 356 ? -30.344 -1.897 19.031 1 37.59 356 ALA A C 1
ATOM 2828 O O . ALA A 1 356 ? -30.5 -2.672 19.984 1 37.59 356 ALA A O 1
ATOM 2829 N N . GLN A 1 357 ? -30.859 -0.815 19.062 1 34.16 357 GLN A N 1
ATOM 2830 C CA . GLN A 1 357 ? -31.938 -0.673 20.047 1 34.16 357 GLN A CA 1
ATOM 2831 C C . GLN A 1 357 ? -33.156 -1.503 19.641 1 34.16 357 GLN A C 1
ATOM 2833 O O . GLN A 1 357 ? -34.031 -1.749 20.469 1 34.16 357 GLN A O 1
ATOM 2838 N N . LYS A 1 358 ? -33.375 -1.626 18.375 1 36.47 358 LYS A N 1
ATOM 2839 C CA . LYS A 1 358 ? -34.594 -2.408 18.125 1 36.47 358 LYS A CA 1
ATOM 2840 C C . LYS A 1 358 ? -34.344 -3.887 18.422 1 36.47 358 LYS A C 1
ATOM 2842 O O . LYS A 1 358 ? -35.312 -4.664 18.516 1 36.47 358 LYS A O 1
ATOM 2847 N N . GLN A 1 359 ? -33.156 -4.441 18.156 1 34.88 359 GLN A N 1
ATOM 2848 C CA . GLN A 1 359 ? -33.062 -5.863 18.469 1 34.88 359 GLN A CA 1
ATOM 2849 C C . GLN A 1 359 ? -33.156 -6.113 19.969 1 34.88 359 GLN A C 1
ATOM 2851 O O . GLN A 1 359 ? -33.375 -7.246 20.406 1 34.88 359 GLN A O 1
ATOM 2856 N N . LEU A 1 360 ? -32.656 -5.109 20.781 1 36.41 360 LEU A N 1
ATOM 2857 C CA . LEU A 1 360 ? -32.844 -5.363 22.219 1 36.41 360 LEU A CA 1
ATOM 2858 C C . LEU A 1 360 ? -34.312 -5.246 22.609 1 36.41 360 LEU A C 1
ATOM 2860 O O . LEU A 1 360 ? -34.719 -5.828 23.609 1 36.41 360 LEU A O 1
ATOM 2864 N N . THR A 1 361 ? -35.031 -4.359 22.047 1 36.91 361 THR A N 1
ATOM 2865 C CA . THR A 1 361 ? -36.344 -4.176 22.578 1 36.91 361 THR A CA 1
ATOM 2866 C C . THR A 1 361 ? -37.281 -5.285 22.094 1 36.91 361 THR A C 1
ATOM 2868 O O . THR A 1 361 ? -38.406 -5.418 22.594 1 36.91 361 THR A O 1
ATOM 2871 N N . SER A 1 362 ? -37.031 -5.988 20.938 1 33.75 362 SER A N 1
ATOM 2872 C CA . SER A 1 362 ? -38.156 -6.855 20.547 1 33.75 362 SER A CA 1
ATOM 2873 C C . SER A 1 362 ? -38.062 -8.195 21.266 1 33.75 362 SER A C 1
ATOM 2875 O O . SER A 1 362 ? -38.812 -9.125 20.938 1 33.75 362 SER A O 1
ATOM 2877 N N . LYS A 1 363 ? -36.969 -8.562 22.031 1 37.25 363 LYS A N 1
ATOM 2878 C CA . LYS A 1 363 ? -37.25 -9.828 22.703 1 37.25 363 LYS A CA 1
ATOM 2879 C C . LYS A 1 363 ? -38.312 -9.656 23.781 1 37.25 363 LYS A C 1
ATOM 2881 O O . LYS A 1 363 ? -38.125 -8.867 24.719 1 37.25 363 LYS A O 1
ATOM 2886 N N . PRO A 1 364 ? -39.594 -9.992 23.516 1 32 364 PRO A N 1
ATOM 2887 C CA . PRO A 1 364 ? -40.656 -10.016 24.531 1 32 364 PRO A CA 1
ATOM 2888 C C . PRO A 1 364 ? -40.25 -10.766 25.797 1 32 364 PRO A C 1
ATOM 2890 O O . PRO A 1 364 ? -39.562 -11.789 25.719 1 32 364 PRO A O 1
ATOM 2893 N N . THR A 1 365 ? -39.906 -10.133 26.859 1 30.55 365 THR A N 1
ATOM 2894 C CA . THR A 1 365 ? -39.938 -10.75 28.188 1 30.55 365 THR A CA 1
ATOM 2895 C C . THR A 1 365 ? -41.219 -11.57 28.375 1 30.55 365 THR A C 1
ATOM 2897 O O . THR A 1 365 ? -42.312 -11.016 28.422 1 30.55 365 THR A O 1
ATOM 2900 N N . GLU A 1 366 ? -41.438 -12.656 27.656 1 27.08 366 GLU A N 1
ATOM 2901 C CA . GLU A 1 366 ? -42.469 -13.562 28.156 1 27.08 366 GLU A CA 1
ATOM 2902 C C . GLU A 1 366 ? -42.25 -13.922 29.609 1 27.08 366 GLU A C 1
ATOM 2904 O O . GLU A 1 366 ? -41.219 -14.516 29.953 1 27.08 366 GLU A O 1
ATOM 2909 N N . LEU A 1 367 ? -42.75 -13.023 30.453 1 21.19 367 LEU A N 1
ATOM 2910 C CA . LEU A 1 367 ? -43.375 -13.539 31.672 1 21.19 367 LEU A CA 1
ATOM 2911 C C . LEU A 1 367 ? -44.625 -14.312 31.359 1 21.19 367 LEU A C 1
ATOM 2913 O O . LEU A 1 367 ? -45.438 -13.906 30.5 1 21.19 367 LEU A O 1
ATOM 2917 N N . MET B 1 1 ? 17.438 4.707 -13.609 1 19.59 1 MET B N 1
ATOM 2918 C CA . MET B 1 1 ? 16.953 4.242 -14.906 1 19.59 1 MET B CA 1
ATOM 2919 C C . MET B 1 1 ? 16.547 2.771 -14.844 1 19.59 1 MET B C 1
ATOM 2921 O O . MET B 1 1 ? 16.531 2.086 -15.867 1 19.59 1 MET B O 1
ATOM 2925 N N . GLY B 1 2 ? 16.188 2.061 -13.812 1 21.97 2 GLY B N 1
ATOM 2926 C CA . GLY B 1 2 ? 16.297 0.619 -13.664 1 21.97 2 GLY B CA 1
ATOM 2927 C C . GLY B 1 2 ? 15.195 -0.14 -14.375 1 21.97 2 GLY B C 1
ATOM 2928 O O . GLY B 1 2 ? 14.062 -0.18 -13.898 1 21.97 2 GLY B O 1
ATOM 2929 N N . ASP B 1 3 ? 15.125 -0.315 -15.75 1 28.56 3 ASP B N 1
ATOM 2930 C CA . ASP B 1 3 ? 14.352 -0.645 -16.953 1 28.56 3 ASP B CA 1
ATOM 2931 C C . ASP B 1 3 ? 14.031 -2.137 -17 1 28.56 3 ASP B C 1
ATOM 2933 O O . ASP B 1 3 ? 13.641 -2.658 -18.047 1 28.56 3 ASP B O 1
ATOM 2937 N N . SER B 1 4 ? 13.945 -3.051 -16.047 1 26.05 4 SER B N 1
ATOM 2938 C CA . SER B 1 4 ? 14.242 -4.418 -16.453 1 26.05 4 SER B CA 1
ATOM 2939 C C . SER B 1 4 ? 13.242 -4.914 -17.5 1 26.05 4 SER B C 1
ATOM 2941 O O . SER B 1 4 ? 13.367 -4.609 -18.688 1 26.05 4 SER B O 1
ATOM 2943 N N . PHE B 1 5 ? 12.305 -6.238 -17.438 1 30.55 5 PHE B N 1
ATOM 2944 C CA . PHE B 1 5 ? 12.539 -7.516 -18.094 1 30.55 5 PHE B CA 1
ATOM 2945 C C . PHE B 1 5 ? 11.648 -7.664 -19.328 1 30.55 5 PHE B C 1
ATOM 2947 O O . PHE B 1 5 ? 10.438 -7.848 -19.203 1 30.55 5 PHE B O 1
ATOM 2954 N N . ASP B 1 6 ? 11.695 -6.949 -20.375 1 35.19 6 ASP B N 1
ATOM 2955 C CA . ASP B 1 6 ? 11.023 -7.02 -21.672 1 35.19 6 ASP B CA 1
ATOM 2956 C C . ASP B 1 6 ? 11.32 -8.344 -22.375 1 35.19 6 ASP B C 1
ATOM 2958 O O . ASP B 1 6 ? 12.484 -8.68 -22.609 1 35.19 6 ASP B O 1
ATOM 2962 N N . CYS B 1 7 ? 10.891 -9.438 -22.266 1 36.22 7 CYS B N 1
ATOM 2963 C CA . CYS B 1 7 ? 11.312 -10.391 -23.297 1 36.22 7 CYS B CA 1
ATOM 2964 C C . CYS B 1 7 ? 10.922 -9.906 -24.688 1 36.22 7 CYS B C 1
ATOM 2966 O O . CYS B 1 7 ? 9.742 -9.922 -25.047 1 36.22 7 CYS B O 1
ATOM 2968 N N . VAL B 1 8 ? 11.242 -8.672 -25.344 1 41.38 8 VAL B N 1
ATOM 2969 C CA . VAL B 1 8 ? 11.141 -8.367 -26.766 1 41.38 8 VAL B CA 1
ATOM 2970 C C . VAL B 1 8 ? 12.039 -9.305 -27.562 1 41.38 8 VAL B C 1
ATOM 2972 O O . VAL B 1 8 ? 12.961 -9.914 -27.016 1 41.38 8 VAL B O 1
ATOM 2975 N N . THR B 1 9 ? 11.5 -9.75 -28.781 1 40.5 9 THR B N 1
ATOM 2976 C CA . THR B 1 9 ? 12.305 -10.523 -29.703 1 40.5 9 THR B CA 1
ATOM 2977 C C . THR B 1 9 ? 13.734 -9.992 -29.766 1 40.5 9 THR B C 1
ATOM 2979 O O . THR B 1 9 ? 13.953 -8.781 -29.75 1 40.5 9 THR B O 1
ATOM 2982 N N . ASP B 1 10 ? 14.672 -10.781 -29.281 1 37.69 10 ASP B N 1
ATOM 2983 C CA . ASP B 1 10 ? 16.047 -10.336 -29.484 1 37.69 10 ASP B CA 1
ATOM 2984 C C . ASP B 1 10 ? 16.344 -10.094 -30.953 1 37.69 10 ASP B C 1
ATOM 2986 O O . ASP B 1 10 ? 15.508 -10.375 -31.812 1 37.69 10 ASP B O 1
ATOM 2990 N N . ASP B 1 11 ? 17.328 -9.359 -31.219 1 38.66 11 ASP B N 1
ATOM 2991 C CA . ASP B 1 11 ? 17.734 -9.086 -32.594 1 38.66 11 ASP B CA 1
ATOM 2992 C C . ASP B 1 11 ? 17.594 -10.336 -33.469 1 38.66 11 ASP B C 1
ATOM 2994 O O . ASP B 1 11 ? 17.578 -10.234 -34.688 1 38.66 11 ASP B O 1
ATOM 2998 N N . ASP B 1 12 ? 17.688 -11.617 -32.844 1 41.62 12 ASP B N 1
ATOM 2999 C CA . ASP B 1 12 ? 17.703 -12.797 -33.688 1 41.62 12 ASP B CA 1
ATOM 3000 C C . ASP B 1 12 ? 16.312 -13.438 -33.781 1 41.62 12 ASP B C 1
ATOM 3002 O O . ASP B 1 12 ? 16.156 -14.539 -34.312 1 41.62 12 ASP B O 1
ATOM 3006 N N . GLY B 1 13 ? 15.125 -12.961 -33.281 1 43.38 13 GLY B N 1
ATOM 3007 C CA . GLY B 1 13 ? 13.766 -13.422 -33.5 1 43.38 13 GLY B CA 1
ATOM 3008 C C . GLY B 1 13 ? 13.211 -14.234 -32.344 1 43.38 13 GLY B C 1
ATOM 3009 O O . GLY B 1 13 ? 12.125 -14.82 -32.469 1 43.38 13 GLY B O 1
ATOM 3010 N N . HIS B 1 14 ? 13.914 -14.734 -31.453 1 42.09 14 HIS B N 1
ATOM 3011 C CA . HIS B 1 14 ? 13.367 -15.641 -30.453 1 42.09 14 HIS B CA 1
ATOM 3012 C C . HIS B 1 14 ? 12.508 -14.891 -29.438 1 42.09 14 HIS B C 1
ATOM 3014 O O . HIS B 1 14 ? 12.875 -13.805 -29 1 42.09 14 HIS B O 1
ATOM 3020 N N . PRO B 1 15 ? 11.172 -15.391 -29.344 1 42.03 15 PRO B N 1
ATOM 3021 C CA . PRO B 1 15 ? 10.148 -14.797 -28.484 1 42.03 15 PRO B CA 1
ATOM 3022 C C . PRO B 1 15 ? 10.578 -14.75 -27.016 1 42.03 15 PRO B C 1
ATOM 3024 O O . PRO B 1 15 ? 11.195 -15.688 -26.516 1 42.03 15 PRO B O 1
ATOM 3027 N N . TYR B 1 16 ? 11.062 -13.773 -26.531 1 41.12 16 TYR B N 1
ATOM 3028 C CA . TYR B 1 16 ? 11.414 -13.547 -25.125 1 41.12 16 TYR B CA 1
ATOM 3029 C C . TYR B 1 16 ? 10.172 -13.266 -24.297 1 41.12 16 TYR B C 1
ATOM 3031 O O . TYR B 1 16 ? 9.164 -12.781 -24.812 1 41.12 16 TYR B O 1
ATOM 3039 N N . PHE B 1 17 ? 10 -14.086 -23.297 1 43.16 17 PHE B N 1
ATOM 3040 C CA . PHE B 1 17 ? 9.031 -14.008 -22.203 1 43.16 17 PHE B CA 1
ATOM 3041 C C . PHE B 1 17 ? 9.078 -12.641 -21.531 1 43.16 17 PHE B C 1
ATOM 3043 O O . PHE B 1 17 ? 8.086 -12.188 -20.969 1 43.16 17 PHE B O 1
ATOM 3050 N N . GLU B 1 18 ? 9 -11.586 -21.875 1 46.69 18 GLU B N 1
ATOM 3051 C CA . GLU B 1 18 ? 9.172 -10.602 -20.812 1 46.69 18 GLU B CA 1
ATOM 3052 C C . GLU B 1 18 ? 8 -10.625 -1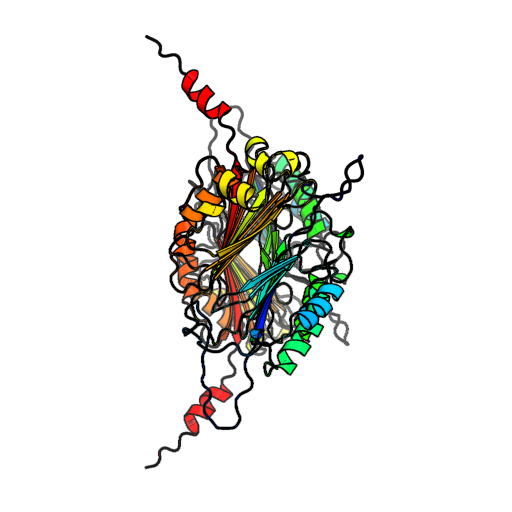9.844 1 46.69 18 GLU B C 1
ATOM 3054 O O . GLU B 1 18 ? 8.117 -10.156 -18.703 1 46.69 18 GLU B O 1
ATOM 3059 N N . GLY B 1 19 ? 6.5 -10.609 -19.953 1 51.06 19 GLY B N 1
ATOM 3060 C CA . GLY B 1 19 ? 5.688 -9.703 -19.172 1 51.06 19 GLY B CA 1
ATOM 3061 C C . GLY B 1 19 ? 5.328 -10.266 -17.797 1 51.06 19 GLY B C 1
ATOM 3062 O O . GLY B 1 19 ? 5.504 -11.453 -17.547 1 51.06 19 GLY B O 1
ATOM 3063 N N . PRO B 1 20 ? 5.043 -9.484 -16.844 1 57.78 20 PRO B N 1
ATOM 3064 C CA . PRO B 1 20 ? 4.719 -9.836 -15.469 1 57.78 20 PRO B CA 1
ATOM 3065 C C . PRO B 1 20 ? 3.557 -10.82 -15.367 1 57.78 20 PRO B C 1
ATOM 3067 O O . PRO B 1 20 ? 2.625 -10.766 -16.172 1 57.78 20 PRO B O 1
ATOM 3070 N N . GLU B 1 21 ? 3.791 -12.039 -14.617 1 71.31 21 GLU B N 1
ATOM 3071 C CA . GLU B 1 21 ? 2.82 -13.094 -14.344 1 71.31 21 GLU B CA 1
ATOM 3072 C C . GLU B 1 21 ? 1.584 -12.539 -13.641 1 71.31 21 GLU B C 1
ATOM 3074 O O . GLU B 1 21 ? 1.684 -11.594 -12.859 1 71.31 21 GLU B O 1
ATOM 3079 N N . LYS B 1 22 ? 0.439 -12.984 -14.258 1 82.62 22 LYS B N 1
ATOM 3080 C CA . LYS B 1 22 ? -0.848 -12.68 -13.641 1 82.62 22 LYS B CA 1
ATOM 3081 C C . LYS B 1 22 ? -1.414 -13.906 -12.922 1 82.62 22 LYS B C 1
ATOM 3083 O O . LYS B 1 22 ? -1.29 -15.023 -13.414 1 82.62 22 LYS B O 1
ATOM 3088 N N . LEU B 1 23 ? -1.955 -13.664 -11.789 1 89.06 23 LEU B N 1
ATOM 3089 C CA . LEU B 1 23 ? -2.572 -14.734 -11.023 1 89.06 23 LEU B CA 1
ATOM 3090 C C . LEU B 1 23 ? -4.043 -14.43 -10.75 1 89.06 23 LEU B C 1
ATOM 3092 O O . LEU B 1 23 ? -4.379 -13.344 -10.273 1 89.06 23 LEU B O 1
ATOM 3096 N N . LEU B 1 24 ? -4.859 -15.328 -11.148 1 92.31 24 LEU B N 1
ATOM 3097 C CA . LEU B 1 24 ? -6.285 -15.25 -10.844 1 92.31 24 LEU B CA 1
ATOM 3098 C C . LEU B 1 24 ? -6.73 -16.453 -10.016 1 92.31 24 LEU B C 1
ATOM 3100 O O . LEU B 1 24 ? -6.535 -17.594 -10.422 1 92.31 24 LEU B O 1
ATOM 3104 N N . GLU B 1 25 ? -7.238 -16.219 -8.906 1 94.19 25 GLU B N 1
ATOM 3105 C CA . GLU B 1 25 ? -7.805 -17.234 -8.023 1 94.19 25 GLU B CA 1
ATOM 3106 C C . GLU B 1 25 ? -9.281 -16.953 -7.738 1 94.19 25 GLU B C 1
ATOM 3108 O O . GLU B 1 25 ? -9.633 -15.883 -7.246 1 94.19 25 GLU B O 1
ATOM 3113 N N . VAL B 1 26 ? -10.102 -17.953 -8.016 1 94.56 26 VAL B N 1
ATOM 3114 C CA . VAL B 1 26 ? -11.531 -17.766 -7.805 1 94.56 26 VAL B CA 1
ATOM 3115 C C . VAL B 1 26 ? -12.078 -18.906 -6.949 1 94.56 26 VAL B C 1
ATOM 3117 O O . VAL B 1 26 ? -11.828 -20.078 -7.238 1 94.56 26 VAL B O 1
ATOM 3120 N N . TRP B 1 27 ? -12.773 -18.547 -5.926 1 91.88 27 TRP B N 1
ATOM 3121 C CA . TRP B 1 27 ? -13.492 -19.484 -5.066 1 91.88 27 TRP B CA 1
ATOM 3122 C C . TRP B 1 27 ? -15 -19.359 -5.27 1 91.88 27 TRP B C 1
ATOM 3124 O O . TRP B 1 27 ? -15.547 -18.266 -5.281 1 91.88 27 TRP B O 1
ATOM 3134 N N . PHE B 1 28 ? -15.656 -20.531 -5.375 1 93 28 PHE B N 1
ATOM 3135 C CA . PHE B 1 28 ? -17.094 -20.547 -5.59 1 93 28 PHE B CA 1
ATOM 3136 C C . PHE B 1 28 ? -17.812 -21.172 -4.402 1 93 28 PHE B C 1
ATOM 3138 O O . PHE B 1 28 ? -17.266 -22.047 -3.729 1 93 28 PHE B O 1
ATOM 3145 N N . LYS B 1 29 ? -18.984 -20.688 -4.188 1 88.5 29 LYS B N 1
ATOM 3146 C CA . LYS B 1 29 ? -19.875 -21.25 -3.166 1 88.5 29 LYS B CA 1
ATOM 3147 C C . LYS B 1 29 ? -20.891 -22.188 -3.785 1 88.5 29 LYS B C 1
ATOM 3149 O O . LYS B 1 29 ? -21.516 -21.859 -4.801 1 88.5 29 LYS B O 1
ATOM 3154 N N . PRO B 1 30 ? -21.016 -23.359 -3.135 1 87.12 30 PRO B N 1
ATOM 3155 C CA . PRO B 1 30 ? -22.062 -24.25 -3.645 1 87.12 30 PRO B CA 1
ATOM 3156 C C . PRO B 1 30 ? -23.469 -23.719 -3.395 1 87.12 30 PRO B C 1
ATOM 3158 O O . PRO B 1 30 ? -23.703 -23 -2.424 1 87.12 30 PRO B O 1
ATOM 3161 N N . ALA B 1 31 ? -24.281 -23.906 -4.324 1 76 31 ALA B N 1
ATOM 3162 C CA . ALA B 1 31 ? -25.688 -23.531 -4.145 1 76 31 ALA B CA 1
ATOM 3163 C C . ALA B 1 31 ? -26.281 -24.219 -2.926 1 76 31 ALA B C 1
ATOM 3165 O O . ALA B 1 31 ? -25.922 -25.359 -2.605 1 76 31 ALA B O 1
ATOM 3166 N N . ALA B 1 32 ? -26.844 -23.438 -1.968 1 58.69 32 ALA B N 1
ATOM 3167 C CA . ALA B 1 32 ? -27.547 -24.016 -0.819 1 58.69 32 ALA B CA 1
ATOM 3168 C C . ALA B 1 32 ? -28.406 -25.203 -1.24 1 58.69 32 ALA B C 1
ATOM 3170 O O . ALA B 1 32 ? -29.125 -25.125 -2.248 1 58.69 32 ALA B O 1
ATOM 3171 N N . SER B 1 33 ? -27.969 -26.438 -1.22 1 48.72 33 SER B N 1
ATOM 3172 C CA . SER B 1 33 ? -28.953 -27.484 -1.454 1 48.72 33 SER B CA 1
ATOM 3173 C C . SER B 1 33 ? -30.281 -27.156 -0.78 1 48.72 33 SER B C 1
ATOM 3175 O O . SER B 1 33 ? -30.297 -26.5 0.263 1 48.72 33 SER B O 1
ATOM 3177 N N . LEU B 1 34 ? -31.438 -27.109 -1.494 1 39.03 34 LEU B N 1
ATOM 3178 C CA . LEU B 1 34 ? -32.812 -27.016 -0.98 1 39.03 34 LEU B CA 1
ATOM 3179 C C . LEU B 1 34 ? -32.938 -27.797 0.32 1 39.03 34 LEU B C 1
ATOM 3181 O O . LEU B 1 34 ? -33.906 -27.625 1.059 1 39.03 34 LEU B O 1
ATOM 3185 N N . ASP B 1 35 ? -32.625 -29.172 0.385 1 39.31 35 ASP B N 1
ATOM 3186 C CA . ASP B 1 35 ? -33.062 -29.984 1.503 1 39.31 35 ASP B CA 1
ATOM 3187 C C . ASP B 1 35 ? -32.375 -29.578 2.801 1 39.31 35 ASP B C 1
ATOM 3189 O O . ASP B 1 35 ? -32.531 -30.234 3.83 1 39.31 35 ASP B O 1
ATOM 3193 N N . GLY B 1 36 ? -32.094 -28.484 3.352 1 39.81 36 GLY B N 1
ATOM 3194 C CA . GLY B 1 36 ? -31.688 -28.062 4.676 1 39.81 36 GLY B CA 1
ATOM 3195 C C . GLY B 1 36 ? -30.234 -28.375 4.977 1 39.81 36 GLY B C 1
ATOM 3196 O O . GLY B 1 36 ? -29.734 -28.109 6.074 1 39.81 36 GLY B O 1
ATOM 3197 N N . SER B 1 37 ? -29.609 -29.469 4.547 1 34.62 37 SER B N 1
ATOM 3198 C CA . SER B 1 37 ? -28.266 -29.844 4.988 1 34.62 37 SER B CA 1
ATOM 3199 C C . SER B 1 37 ? -27.219 -28.906 4.402 1 34.62 37 SER B C 1
ATOM 3201 O O . SER B 1 37 ? -26.984 -28.906 3.195 1 34.62 37 SER B O 1
ATOM 3203 N N . SER B 1 38 ? -27.203 -27.672 4.637 1 37.22 38 SER B N 1
ATOM 3204 C CA . SER B 1 38 ? -26.078 -26.766 4.457 1 37.22 38 SER B CA 1
ATOM 3205 C C . SER B 1 38 ? -24.75 -27.438 4.797 1 37.22 38 SER B C 1
ATOM 3207 O O . SER B 1 38 ? -24.422 -27.625 5.969 1 37.22 38 SER B O 1
ATOM 3209 N N . SER B 1 39 ? -24.359 -28.562 4.316 1 34.84 39 SER B N 1
ATOM 3210 C CA . SER B 1 39 ? -23 -28.969 4.652 1 34.84 39 SER B CA 1
ATOM 3211 C C . SER B 1 39 ? -22.016 -27.812 4.434 1 34.84 39 SER B C 1
ATOM 3213 O O . SER B 1 39 ? -21.797 -27.391 3.297 1 34.84 39 SER B O 1
ATOM 3215 N N . SER B 1 40 ? -22.031 -26.812 5.199 1 36.69 40 SER B N 1
ATOM 3216 C CA . SER B 1 40 ? -20.969 -25.828 5.41 1 36.69 40 SER B CA 1
ATOM 3217 C C . SER B 1 40 ? -19.594 -26.453 5.23 1 36.69 40 SER B C 1
ATOM 3219 O O . SER B 1 40 ? -18.969 -26.875 6.207 1 36.69 40 SER B O 1
ATOM 3221 N N . VAL B 1 41 ? -19.375 -27.422 4.383 1 35.06 41 VAL B N 1
ATOM 3222 C CA . VAL B 1 41 ? -17.969 -27.766 4.23 1 35.06 41 VAL B CA 1
ATOM 3223 C C . VAL B 1 41 ? -17.156 -26.516 3.908 1 35.06 41 VAL B C 1
ATOM 3225 O O . VAL B 1 41 ? -17.266 -25.953 2.811 1 35.06 41 VAL B O 1
ATOM 3228 N N . THR B 1 42 ? -17.125 -25.562 4.676 1 37.97 42 THR B N 1
ATOM 3229 C CA . THR B 1 42 ? -16.172 -24.469 4.586 1 37.97 42 THR B CA 1
ATOM 3230 C C . THR B 1 42 ? -14.797 -25 4.184 1 37.97 42 THR B C 1
ATOM 3232 O O . THR B 1 42 ? -14.141 -25.703 4.953 1 37.97 42 THR B O 1
ATOM 3235 N N . THR B 1 43 ? -14.609 -25.531 3.057 1 36.41 43 THR B N 1
ATOM 3236 C CA . THR B 1 43 ? -13.375 -26.094 2.533 1 36.41 43 THR B CA 1
ATOM 3237 C C . THR B 1 43 ? -12.258 -25.062 2.533 1 36.41 43 THR B C 1
ATOM 3239 O O . THR B 1 43 ? -11.852 -24.578 1.473 1 36.41 43 THR B O 1
ATOM 3242 N N . ARG B 1 44 ? -12.438 -23.922 3.18 1 37.22 44 ARG B N 1
ATOM 3243 C CA . ARG B 1 44 ? -11.25 -23.078 3.258 1 37.22 44 ARG B CA 1
ATOM 3244 C C . ARG B 1 44 ? -10.195 -23.703 4.168 1 37.22 44 ARG B C 1
ATOM 3246 O O . ARG B 1 44 ? -10.5 -24.125 5.281 1 37.22 44 ARG B O 1
ATOM 3253 N N . GLY B 1 45 ? -9.188 -24.516 3.852 1 37.28 45 GLY B N 1
ATOM 3254 C CA . GLY B 1 45 ? -7.961 -25.094 4.375 1 37.28 45 GLY B CA 1
ATOM 3255 C C . GLY B 1 45 ? -7.449 -26.266 3.553 1 37.28 45 GLY B C 1
ATOM 3256 O O . GLY B 1 45 ? -8.141 -26.75 2.652 1 37.28 45 GLY B O 1
ATOM 3257 N N . PRO B 1 46 ? -6.129 -26.562 3.762 1 38.25 46 PRO B N 1
ATOM 3258 C CA . PRO B 1 46 ? -5.625 -27.766 3.115 1 38.25 46 PRO B CA 1
ATOM 3259 C C . PRO B 1 46 ? -6.512 -28.984 3.367 1 38.25 46 PRO B C 1
ATOM 3261 O O . PRO B 1 46 ? -6.242 -30.062 2.844 1 38.25 46 PRO B O 1
ATOM 3264 N N . ASP B 1 47 ? -7.133 -28.891 4.527 1 36.19 47 ASP B N 1
ATOM 3265 C CA . ASP B 1 47 ? -7.746 -30.141 4.918 1 36.19 47 ASP B CA 1
ATOM 3266 C C . ASP B 1 47 ? -8.977 -30.453 4.062 1 36.19 47 ASP B C 1
ATOM 3268 O O . ASP B 1 47 ? -10.094 -30.109 4.438 1 36.19 47 ASP B O 1
ATOM 3272 N N . ALA B 1 48 ? -8.922 -30.156 2.887 1 39.84 48 ALA B N 1
ATOM 3273 C CA . ALA B 1 48 ? -9.891 -30.922 2.102 1 39.84 48 ALA B CA 1
ATOM 3274 C C . ALA B 1 48 ? -10.031 -32.344 2.645 1 39.84 48 ALA B C 1
ATOM 3276 O O . ALA B 1 48 ? -9.039 -33.062 2.768 1 39.84 48 ALA B O 1
ATOM 3277 N N . THR B 1 49 ? -10.844 -32.562 3.578 1 38.81 49 THR B N 1
ATOM 3278 C CA . THR B 1 49 ? -11.188 -33.938 3.844 1 38.81 49 THR B CA 1
ATOM 3279 C C . THR B 1 49 ? -11 -34.781 2.592 1 38.81 49 THR B C 1
ATOM 3281 O O . THR B 1 49 ? -11.055 -34.281 1.472 1 38.81 49 THR B O 1
ATOM 3284 N N . LYS B 1 50 ? -10.32 -35.844 2.717 1 46.44 50 LYS B N 1
ATOM 3285 C CA . LYS B 1 50 ? -10.242 -36.906 1.716 1 46.44 50 LYS B CA 1
ATOM 3286 C C . LYS B 1 50 ? -11.445 -36.875 0.776 1 46.44 50 LYS B C 1
ATOM 3288 O O . LYS B 1 50 ? -12.492 -37.438 1.083 1 46.44 50 LYS B O 1
ATOM 3293 N N . PRO B 1 51 ? -11.688 -35.688 0.083 1 48.47 51 PRO B N 1
ATOM 3294 C CA . PRO B 1 51 ? -12.984 -35.938 -0.558 1 48.47 51 PRO B CA 1
ATOM 3295 C C . PRO B 1 51 ? -12.969 -37.188 -1.464 1 48.47 51 PRO B C 1
ATOM 3297 O O . PRO B 1 51 ? -12.102 -37.281 -2.34 1 48.47 51 PRO B O 1
ATOM 3300 N N . ASP B 1 52 ? -13.102 -38.281 -0.967 1 52.03 52 ASP B N 1
ATOM 3301 C CA . ASP B 1 52 ? -13.352 -39.5 -1.769 1 52.03 52 ASP B CA 1
ATOM 3302 C C . ASP B 1 52 ? -14.016 -39.125 -3.098 1 52.03 52 ASP B C 1
ATOM 3304 O O . ASP B 1 52 ? -14.117 -39.969 -3.992 1 52.03 52 ASP B O 1
ATOM 3308 N N . SER B 1 53 ? -14.75 -37.75 -3.359 1 72.06 53 SER B N 1
ATOM 3309 C CA . SER B 1 53 ? -15.648 -37.688 -4.508 1 72.06 53 SER B CA 1
ATOM 3310 C C . SER B 1 53 ? -15.383 -36.438 -5.336 1 72.06 53 SER B C 1
ATOM 3312 O O . SER B 1 53 ? -15.172 -35.344 -4.785 1 72.06 53 SER B O 1
ATOM 3314 N N . ARG B 1 54 ? -14.719 -36.531 -6.672 1 87.56 54 ARG B N 1
ATOM 3315 C CA . ARG B 1 54 ? -14.711 -35.531 -7.73 1 87.56 54 ARG B CA 1
ATOM 3316 C C . ARG B 1 54 ? -16.094 -34.906 -7.902 1 87.56 54 ARG B C 1
ATOM 3318 O O . ARG B 1 54 ? -17.062 -35.594 -8.211 1 87.56 54 ARG B O 1
ATOM 3325 N N . TRP B 1 55 ? -16.172 -33.688 -7.492 1 90.81 55 TRP B N 1
ATOM 3326 C CA . TRP B 1 55 ? -17.391 -32.938 -7.727 1 90.81 55 TRP B CA 1
ATOM 3327 C C . TRP B 1 55 ? -17.078 -31.484 -8.109 1 90.81 55 TRP B C 1
ATOM 3329 O O . TRP B 1 55 ? -15.922 -31.094 -8.188 1 90.81 55 TRP B O 1
ATOM 3339 N N . GLY B 1 56 ? -18.094 -30.719 -8.461 1 94.5 56 GLY B N 1
ATOM 3340 C CA . GLY B 1 56 ? -17.906 -29.312 -8.812 1 94.5 56 GLY B CA 1
ATOM 3341 C C . GLY B 1 56 ? -17.016 -29.109 -10.023 1 94.5 56 GLY B C 1
ATOM 3342 O O . GLY B 1 56 ? -17.234 -29.734 -11.062 1 94.5 56 GLY B O 1
ATOM 3343 N N . LEU B 1 57 ? -16 -28.266 -9.867 1 96.75 57 LEU B N 1
ATOM 3344 C CA . LEU B 1 57 ? -15.141 -27.875 -10.984 1 96.75 57 LEU B CA 1
ATOM 3345 C C . LEU B 1 57 ? -14.344 -29.062 -11.5 1 96.75 57 LEU B C 1
ATOM 3347 O O . LEU B 1 57 ? -13.961 -29.109 -12.672 1 96.75 57 LEU B O 1
ATOM 3351 N N . ARG B 1 58 ? -14.148 -30.047 -10.695 1 96.38 58 ARG B N 1
ATOM 3352 C CA . ARG B 1 58 ? -13.312 -31.188 -11.07 1 96.38 58 ARG B CA 1
ATOM 3353 C C . ARG B 1 58 ? -14.086 -32.156 -11.945 1 96.38 58 ARG B C 1
ATOM 3355 O O . ARG B 1 58 ? -13.516 -33.125 -12.461 1 96.38 58 ARG B O 1
ATOM 3362 N N . THR B 1 59 ? -15.391 -31.938 -12.117 1 95.75 59 THR B N 1
ATOM 3363 C CA . THR B 1 59 ? -16.188 -32.781 -13 1 95.75 59 THR B CA 1
ATOM 3364 C C . THR B 1 59 ? -16.188 -32.219 -14.422 1 95.75 59 THR B C 1
ATOM 3366 O O . THR B 1 59 ? -16.688 -32.875 -15.344 1 95.75 59 THR B O 1
ATOM 3369 N N . VAL B 1 60 ? -15.648 -31.078 -14.625 1 96.94 60 VAL B N 1
ATOM 3370 C CA . VAL B 1 60 ? -15.68 -30.406 -15.93 1 96.94 60 VAL B CA 1
ATOM 3371 C C . VAL B 1 60 ? -14.75 -31.141 -16.891 1 96.94 60 VAL B C 1
ATOM 3373 O O . VAL B 1 60 ? -13.609 -31.469 -16.547 1 96.94 60 VAL B O 1
ATOM 3376 N N . ASP B 1 61 ? -15.242 -31.281 -18.062 1 96.19 61 ASP B N 1
ATOM 3377 C CA . ASP B 1 61 ? -14.469 -31.984 -19.094 1 96.19 61 ASP B CA 1
ATOM 3378 C C . ASP B 1 61 ? -13.258 -31.141 -19.531 1 96.19 61 ASP B C 1
ATOM 3380 O O . ASP B 1 61 ? -13.359 -29.922 -19.656 1 96.19 61 ASP B O 1
ATOM 3384 N N . ARG B 1 62 ? -12.227 -31.844 -19.797 1 95.69 62 ARG B N 1
ATOM 3385 C CA . ARG B 1 62 ? -10.992 -31.203 -20.234 1 95.69 62 ARG B CA 1
ATOM 3386 C C . ARG B 1 62 ? -11.242 -30.281 -21.438 1 95.69 62 ARG B C 1
ATOM 3388 O O . ARG B 1 62 ? -10.656 -29.203 -21.531 1 95.69 62 ARG B O 1
ATOM 3395 N N . LYS B 1 63 ? -12.062 -30.688 -22.359 1 96.31 63 LYS B N 1
ATOM 3396 C CA . LYS B 1 63 ? -12.352 -29.938 -23.578 1 96.31 63 LYS B CA 1
ATOM 3397 C C . LYS B 1 63 ? -12.938 -28.562 -23.234 1 96.31 63 LYS B C 1
ATOM 3399 O O . LYS B 1 63 ? -12.672 -27.578 -23.938 1 96.31 63 LYS B O 1
ATOM 3404 N N . VAL B 1 64 ? -13.719 -28.531 -22.234 1 97.31 64 VAL B N 1
ATOM 3405 C CA . VAL B 1 64 ? -14.328 -27.281 -21.828 1 97.31 64 VAL B CA 1
ATOM 3406 C C . VAL B 1 64 ? -13.25 -26.312 -21.312 1 97.31 64 VAL B C 1
ATOM 3408 O O . VAL B 1 64 ? -13.273 -25.125 -21.641 1 97.31 64 VAL B O 1
ATOM 3411 N N . TRP B 1 65 ? -12.312 -26.875 -20.531 1 96.94 65 TRP B N 1
ATOM 3412 C CA . TRP B 1 65 ? -11.195 -26.062 -20.062 1 96.94 65 TRP B CA 1
ATOM 3413 C C . TRP B 1 65 ? -10.367 -25.547 -21.25 1 96.94 65 TRP B C 1
ATOM 3415 O O . TRP B 1 65 ? -9.961 -24.391 -21.266 1 96.94 65 TRP B O 1
ATOM 3425 N N . GLU B 1 66 ? -10.172 -26.391 -22.219 1 96 66 GLU B N 1
ATOM 3426 C CA . GLU B 1 66 ? -9.406 -26.016 -23.391 1 96 66 GLU B CA 1
ATOM 3427 C C . GLU B 1 66 ? -10.07 -24.859 -24.141 1 96 66 GLU B C 1
ATOM 3429 O O . GLU B 1 66 ? -9.398 -23.938 -24.594 1 96 66 GLU B O 1
ATOM 3434 N N . GLU B 1 67 ? -11.281 -24.938 -24.234 1 95 67 GLU B N 1
ATOM 3435 C CA . GLU B 1 67 ? -12.023 -23.875 -24.906 1 95 67 GLU B CA 1
ATOM 3436 C C . GLU B 1 67 ? -11.891 -22.547 -24.156 1 95 67 GLU B C 1
ATOM 3438 O O . GLU B 1 67 ? -11.727 -21.5 -24.766 1 95 67 GLU B O 1
ATOM 3443 N N . MET B 1 68 ? -12.016 -22.609 -22.844 1 94.69 68 MET B N 1
ATOM 3444 C CA . MET B 1 68 ? -11.852 -21.406 -22.031 1 94.69 68 MET B CA 1
ATOM 3445 C C . MET B 1 68 ? -10.453 -20.828 -22.188 1 94.69 68 MET B C 1
ATOM 3447 O O . MET B 1 68 ? -10.289 -19.625 -22.375 1 94.69 68 MET B O 1
ATOM 3451 N N . LEU B 1 69 ? -9.484 -21.703 -22.141 1 92.88 69 LEU B N 1
ATOM 3452 C CA . LEU B 1 69 ? -8.086 -21.281 -22.219 1 92.88 69 LEU B CA 1
ATOM 3453 C C . LEU B 1 69 ? -7.754 -20.719 -23.594 1 92.88 69 LEU B C 1
ATOM 3455 O O . LEU B 1 69 ? -6.883 -19.859 -23.734 1 92.88 69 LEU B O 1
ATOM 3459 N N . ASP B 1 70 ? -8.445 -21.156 -24.578 1 90.06 70 ASP B N 1
ATOM 3460 C CA . ASP B 1 70 ? -8.266 -20.641 -25.938 1 90.06 70 ASP B CA 1
ATOM 3461 C C . ASP B 1 70 ? -8.594 -19.141 -26 1 90.06 70 ASP B C 1
ATOM 3463 O O . ASP B 1 70 ? -8 -18.406 -26.797 1 90.06 70 ASP B O 1
ATOM 3467 N N . LEU B 1 71 ? -9.469 -18.734 -25.203 1 86.25 71 LEU B N 1
ATOM 3468 C CA . LEU B 1 71 ? -9.867 -17.328 -25.172 1 86.25 71 LEU B CA 1
ATOM 3469 C C . LEU B 1 71 ? -8.695 -16.438 -24.812 1 86.25 71 LEU B C 1
ATOM 3471 O O . LEU B 1 71 ? -8.672 -15.25 -25.156 1 86.25 71 LEU B O 1
ATOM 3475 N N . VAL B 1 72 ? -7.742 -17.047 -24.062 1 80.69 72 VAL B N 1
ATOM 3476 C CA . VAL B 1 72 ? -6.605 -16.25 -23.609 1 80.69 72 VAL B CA 1
ATOM 3477 C C . VAL B 1 72 ? -5.324 -16.766 -24.266 1 80.69 72 VAL B C 1
ATOM 3479 O O . VAL B 1 72 ? -4.227 -16.531 -23.75 1 80.69 72 VAL B O 1
ATOM 3482 N N . HIS B 1 73 ? -5.426 -17.562 -25.297 1 80.56 73 HIS B N 1
ATOM 3483 C CA . HIS B 1 73 ? -4.336 -18.047 -26.141 1 80.56 73 HIS B CA 1
ATOM 3484 C C . HIS B 1 73 ? -3.383 -18.938 -25.359 1 80.56 73 HIS B C 1
ATOM 3486 O O . HIS B 1 73 ? -2.164 -18.781 -25.438 1 80.56 73 HIS B O 1
ATOM 3492 N N . CYS B 1 74 ? -4.004 -19.797 -24.547 1 83.81 74 CYS B N 1
ATOM 3493 C CA . CYS B 1 74 ? -3.244 -20.797 -23.828 1 83.81 74 CYS B CA 1
ATOM 3494 C C . CYS B 1 74 ? -3.688 -22.203 -24.219 1 83.81 74 CYS B C 1
ATOM 3496 O O . CYS B 1 74 ? -4.848 -22.422 -24.562 1 83.81 74 CYS B O 1
ATOM 3498 N N . GLN B 1 75 ? -2.678 -23.062 -24.188 1 89.88 75 GLN B N 1
ATOM 3499 C CA . GLN B 1 75 ? -2.953 -24.453 -24.5 1 89.88 75 GLN B CA 1
ATOM 3500 C C . GLN B 1 75 ? -2.494 -25.375 -23.375 1 89.88 75 GLN B C 1
ATOM 3502 O O . GLN B 1 75 ? -1.441 -25.141 -22.766 1 89.88 75 GLN B O 1
ATOM 3507 N N . ILE B 1 76 ? -3.277 -26.406 -23.172 1 93.81 76 ILE B N 1
ATOM 3508 C CA . ILE B 1 76 ? -2.881 -27.406 -22.172 1 93.81 76 ILE B CA 1
ATOM 3509 C C . ILE B 1 76 ? -1.802 -28.312 -22.766 1 93.81 76 ILE B C 1
ATOM 3511 O O . ILE B 1 76 ? -2.014 -28.953 -23.812 1 93.81 76 ILE B O 1
ATOM 3515 N N . LEU B 1 77 ? -0.703 -28.391 -22.125 1 92.38 77 LEU B N 1
ATOM 3516 C CA . LEU B 1 77 ? 0.404 -29.234 -22.578 1 92.38 77 LEU B CA 1
ATOM 3517 C C . LEU B 1 77 ? 0.389 -30.578 -21.859 1 92.38 77 LEU B C 1
ATOM 3519 O O . LEU B 1 77 ? 0.658 -31.625 -22.484 1 92.38 77 LEU B O 1
ATOM 3523 N N . ASN B 1 78 ? 0.155 -30.547 -20.594 1 93.31 78 ASN B N 1
ATOM 3524 C CA . ASN B 1 78 ? 0.117 -31.734 -19.75 1 93.31 78 ASN B CA 1
ATOM 3525 C C . ASN B 1 78 ? -0.813 -31.562 -18.562 1 93.31 78 ASN B C 1
ATOM 3527 O O . ASN B 1 78 ? -1.194 -30.438 -18.234 1 93.31 78 ASN B O 1
ATOM 3531 N N . SER B 1 79 ? -1.258 -32.688 -18.016 1 95.56 79 SER B N 1
ATOM 3532 C CA . SER B 1 79 ? -2.111 -32.594 -16.828 1 95.56 79 SER B CA 1
ATOM 3533 C C . SER B 1 79 ? -1.857 -33.781 -15.891 1 95.56 79 SER B C 1
ATOM 3535 O O . SER B 1 79 ? -1.532 -34.875 -16.328 1 95.56 79 SER B O 1
ATOM 3537 N N . VAL B 1 80 ? -1.884 -33.562 -14.641 1 96.19 80 VAL B N 1
ATOM 3538 C CA . VAL B 1 80 ? -1.855 -34.594 -13.602 1 96.19 80 VAL B CA 1
ATOM 3539 C C . VAL B 1 80 ? -2.912 -34.281 -12.547 1 96.19 80 VAL B C 1
ATOM 3541 O O . VAL B 1 80 ? -3.334 -33.125 -12.391 1 96.19 80 VAL B O 1
ATOM 3544 N N . SER B 1 81 ? -3.396 -35.312 -11.945 1 95.88 81 SER B N 1
ATOM 3545 C CA . SER B 1 81 ? -4.426 -35.156 -10.93 1 95.88 81 SER B CA 1
ATOM 3546 C C . SER B 1 81 ? -4.133 -36 -9.695 1 95.88 81 SER B C 1
ATOM 3548 O O . SER B 1 81 ? -3.408 -37 -9.773 1 95.88 81 SER B O 1
ATOM 3550 N N . ASN B 1 82 ? -4.582 -35.562 -8.586 1 94.62 82 ASN B N 1
ATOM 3551 C CA . ASN B 1 82 ? -4.648 -36.375 -7.375 1 94.62 82 ASN B CA 1
ATOM 3552 C C . ASN B 1 82 ? -6.023 -36.281 -6.723 1 94.62 82 ASN B C 1
ATOM 3554 O O . ASN B 1 82 ? -7.004 -35.906 -7.371 1 94.62 82 ASN B O 1
ATOM 3558 N N . ASP B 1 83 ? -6.141 -36.688 -5.461 1 93.31 83 ASP B N 1
ATOM 3559 C CA . ASP B 1 83 ? -7.449 -36.75 -4.82 1 93.31 83 ASP B CA 1
ATOM 3560 C C . ASP B 1 83 ? -8.008 -35.375 -4.543 1 93.31 83 ASP B C 1
ATOM 3562 O O . ASP B 1 83 ? -9.211 -35.219 -4.316 1 93.31 83 ASP B O 1
ATOM 3566 N N . TYR B 1 84 ? -7.129 -34.406 -4.699 1 93.56 84 TYR B N 1
ATOM 3567 C CA . TYR B 1 84 ? -7.551 -33.094 -4.203 1 93.56 84 TYR B CA 1
ATOM 3568 C C . TYR B 1 84 ? -7.703 -32.094 -5.352 1 93.56 84 TYR B C 1
ATOM 3570 O O . TYR B 1 84 ? -8.531 -31.188 -5.281 1 93.56 84 TYR B O 1
ATOM 3578 N N . LEU B 1 85 ? -6.891 -32.219 -6.359 1 95.75 85 LEU B N 1
ATOM 3579 C CA . LEU B 1 85 ? -6.926 -31.188 -7.391 1 95.75 85 LEU B CA 1
ATOM 3580 C C . LEU B 1 85 ? -6.457 -31.734 -8.734 1 95.75 85 LEU B C 1
ATOM 3582 O O . LEU B 1 85 ? -5.852 -32.812 -8.789 1 95.75 85 LEU B O 1
ATOM 3586 N N . ASP B 1 86 ? -6.852 -31.078 -9.82 1 97.19 86 ASP B N 1
ATOM 3587 C CA . ASP B 1 86 ? -6.336 -31.281 -11.172 1 97.19 86 ASP B CA 1
ATOM 3588 C C . ASP B 1 86 ? -5.344 -30.172 -11.547 1 97.19 86 ASP B C 1
ATOM 3590 O O . ASP B 1 86 ? -5.621 -29 -11.359 1 97.19 86 ASP B O 1
ATOM 3594 N N . SER B 1 87 ? -4.215 -30.594 -11.984 1 97.56 87 SER B N 1
ATOM 3595 C CA . SER B 1 87 ? -3.158 -29.672 -12.367 1 97.56 87 SER B CA 1
ATOM 3596 C C . SER B 1 87 ? -2.926 -29.688 -13.875 1 97.56 87 SER B C 1
ATOM 3598 O O . SER B 1 87 ? -2.826 -30.75 -14.477 1 97.56 87 SER B O 1
ATOM 3600 N N . PHE B 1 88 ? -2.871 -28.562 -14.508 1 97 88 PHE B N 1
ATOM 3601 C CA . PHE B 1 88 ? -2.65 -28.438 -15.945 1 97 88 PHE B CA 1
ATOM 3602 C C . PHE B 1 88 ? -1.438 -27.547 -16.234 1 97 88 PHE B C 1
ATOM 3604 O O . PHE B 1 88 ? -1.415 -26.375 -15.852 1 97 88 PHE B O 1
ATOM 3611 N N . VAL B 1 89 ? -0.428 -28.062 -16.812 1 94.44 89 VAL B N 1
ATOM 3612 C CA . VAL B 1 89 ? 0.669 -27.266 -17.359 1 94.44 89 VAL B CA 1
ATOM 3613 C C . VAL B 1 89 ? 0.253 -26.641 -18.688 1 94.44 89 VAL B C 1
ATOM 3615 O O . VAL B 1 89 ? -0.175 -27.344 -19.594 1 94.44 89 VAL B O 1
ATOM 3618 N N . LEU B 1 90 ? 0.434 -25.344 -18.734 1 90.62 90 LEU B N 1
ATOM 3619 C CA . LEU B 1 90 ? -0.005 -24.641 -19.938 1 90.62 90 LEU B CA 1
ATOM 3620 C C . LEU B 1 90 ? 1.191 -24.156 -20.75 1 90.62 90 LEU B C 1
ATOM 3622 O O . LEU B 1 90 ? 2.328 -24.188 -20.266 1 90.62 90 LEU B O 1
ATOM 3626 N N . SER B 1 91 ? 0.959 -23.734 -22.016 1 82 91 SER B N 1
ATOM 3627 C CA . SER B 1 91 ? 2.01 -23.203 -22.875 1 82 91 SER B CA 1
ATOM 3628 C C . SER B 1 91 ? 2.643 -21.953 -22.25 1 82 91 SER B C 1
ATOM 3630 O O . SER B 1 91 ? 3.83 -21.688 -22.453 1 82 91 SER B O 1
ATOM 3632 N N . GLU B 1 92 ? 1.768 -21.203 -21.562 1 71.25 92 GLU B N 1
ATOM 3633 C CA . GLU B 1 92 ? 2.221 -20.016 -20.859 1 71.25 92 GLU B CA 1
ATOM 3634 C C . GLU B 1 92 ? 1.646 -19.953 -19.453 1 71.25 92 GLU B C 1
ATOM 3636 O O . GLU B 1 92 ? 0.895 -19.031 -19.109 1 71.25 92 GLU B O 1
ATOM 3641 N N . SER B 1 93 ? 2.088 -20.906 -18.703 1 78.88 93 SER B N 1
ATOM 3642 C CA . SER B 1 93 ? 1.743 -20.781 -17.297 1 78.88 93 SER B CA 1
ATOM 3643 C C . SER B 1 93 ? 1.084 -22.062 -16.766 1 78.88 93 SER B C 1
ATOM 3645 O O . SER B 1 93 ? 1.554 -23.172 -17.047 1 78.88 93 SER B O 1
ATOM 3647 N N . SER B 1 94 ? 0.223 -22 -15.719 1 93.31 94 SER B N 1
ATOM 3648 C CA . SER B 1 94 ? -0.327 -23.156 -15.016 1 93.31 94 SER B CA 1
ATOM 3649 C C . SER B 1 94 ? -1.76 -22.891 -14.562 1 93.31 94 SER B C 1
ATOM 3651 O O . SER B 1 94 ? -2.168 -21.734 -14.414 1 93.31 94 SER B O 1
ATOM 3653 N N . MET B 1 95 ? -2.525 -23.953 -14.492 1 96.19 95 MET B N 1
ATOM 3654 C CA . MET B 1 95 ? -3.879 -23.906 -13.945 1 96.19 95 MET B CA 1
ATOM 3655 C C . MET B 1 95 ? -4.109 -25.047 -12.953 1 96.19 95 MET B C 1
ATOM 3657 O O . MET B 1 95 ? -3.691 -26.172 -13.188 1 96.19 95 MET B O 1
ATOM 3661 N N . PHE B 1 96 ? -4.719 -24.75 -11.883 1 97.5 96 PHE B N 1
ATOM 3662 C CA . PHE B 1 96 ? -5.062 -25.734 -10.852 1 97.5 96 PHE B CA 1
ATOM 3663 C C . PHE B 1 96 ? -6.551 -25.672 -10.531 1 97.5 96 PHE B C 1
ATOM 3665 O O . PHE B 1 96 ? -7.113 -24.594 -10.352 1 97.5 96 PHE B O 1
ATOM 3672 N N . VAL B 1 97 ? -7.145 -26.844 -10.461 1 97.5 97 VAL B N 1
ATOM 3673 C CA . VAL B 1 97 ? -8.586 -26.906 -10.273 1 97.5 97 VAL B CA 1
ATOM 3674 C C . VAL B 1 97 ? -8.914 -27.781 -9.07 1 97.5 97 VAL B C 1
ATOM 3676 O O . VAL B 1 97 ? -8.555 -28.969 -9.039 1 97.5 97 VAL B O 1
ATOM 3679 N N . TRP B 1 98 ? -9.555 -27.219 -8.086 1 95.94 98 TRP B N 1
ATOM 3680 C CA . TRP B 1 98 ? -10.172 -27.953 -6.988 1 95.94 98 TRP B CA 1
ATOM 3681 C C . TRP B 1 98 ? -11.68 -28.078 -7.199 1 95.94 98 TRP B C 1
ATOM 3683 O O . TRP B 1 98 ? -12.203 -27.656 -8.227 1 95.94 98 TRP B O 1
ATOM 3693 N N . ASN B 1 99 ? -12.328 -28.656 -6.199 1 94.94 99 ASN B N 1
ATOM 3694 C CA . ASN B 1 99 ? -13.773 -28.828 -6.348 1 94.94 99 ASN B CA 1
ATOM 3695 C C . ASN B 1 99 ? -14.484 -27.484 -6.445 1 94.94 99 ASN B C 1
ATOM 3697 O O . ASN B 1 99 ? -15.438 -27.328 -7.211 1 94.94 99 ASN B O 1
ATOM 3701 N N . THR B 1 100 ? -13.969 -26.453 -5.727 1 94.44 100 THR B N 1
ATOM 3702 C CA . THR B 1 100 ? -14.703 -25.188 -5.668 1 94.44 100 THR B CA 1
ATOM 3703 C C . THR B 1 100 ? -13.766 -24.016 -5.93 1 94.44 100 THR B C 1
ATOM 3705 O O . THR B 1 100 ? -14.125 -22.859 -5.684 1 94.44 100 THR B O 1
ATOM 3708 N N . LYS B 1 101 ? -12.586 -24.375 -6.344 1 94.88 101 LYS B N 1
ATOM 3709 C CA . LYS B 1 101 ? -11.562 -23.328 -6.488 1 94.88 101 LYS B CA 1
ATOM 3710 C C . LYS B 1 101 ? -10.734 -23.547 -7.75 1 94.88 101 LYS B C 1
ATOM 3712 O O . LYS B 1 101 ? -10.477 -24.688 -8.141 1 94.88 101 LYS B O 1
ATOM 3717 N N . LEU B 1 102 ? -10.414 -22.469 -8.367 1 96.75 102 LEU B N 1
ATOM 3718 C CA . LEU B 1 102 ? -9.547 -22.516 -9.539 1 96.75 102 LEU B CA 1
ATOM 3719 C C . LEU B 1 102 ? -8.484 -21.438 -9.492 1 96.75 102 LEU B C 1
ATOM 3721 O O . LEU B 1 102 ? -8.781 -20.281 -9.141 1 96.75 102 LEU B O 1
ATOM 3725 N N . ILE B 1 103 ? -7.242 -21.797 -9.781 1 95.75 103 ILE B N 1
ATOM 3726 C CA . ILE B 1 103 ? -6.145 -20.844 -9.906 1 95.75 103 ILE B CA 1
ATOM 3727 C C . ILE B 1 103 ? -5.59 -20.875 -11.328 1 95.75 103 ILE B C 1
ATOM 3729 O O . ILE B 1 103 ? -5.246 -21.938 -11.844 1 95.75 103 ILE B O 1
ATOM 3733 N N . LEU B 1 104 ? -5.582 -19.766 -11.898 1 93.38 104 LEU B N 1
ATOM 3734 C CA . LEU B 1 104 ? -5.031 -19.594 -13.242 1 93.38 104 LEU B CA 1
ATOM 3735 C C . LEU B 1 104 ? -3.863 -18.625 -13.234 1 93.38 104 LEU B C 1
ATOM 3737 O O . LEU B 1 104 ? -4.023 -17.469 -12.836 1 93.38 104 LEU B O 1
ATOM 3741 N N . LYS B 1 105 ? -2.729 -19.094 -13.57 1 89.56 105 LYS B N 1
ATOM 3742 C CA . LYS B 1 105 ? -1.527 -18.281 -13.68 1 89.56 105 LYS B CA 1
ATOM 3743 C C . LYS B 1 105 ? -1.076 -18.141 -15.133 1 89.56 105 LYS B C 1
ATOM 3745 O O . LYS B 1 105 ? -0.937 -19.156 -15.836 1 89.56 105 LYS B O 1
ATOM 3750 N N . THR B 1 106 ? -0.933 -16.922 -15.562 1 81.88 106 THR B N 1
ATOM 3751 C CA . THR B 1 106 ? -0.513 -16.734 -16.953 1 81.88 106 THR B CA 1
ATOM 3752 C C . THR B 1 106 ? 0.596 -15.688 -17.031 1 81.88 106 THR B C 1
ATOM 3754 O O . THR B 1 106 ? 0.838 -14.945 -16.078 1 81.88 106 THR B O 1
ATOM 3757 N N . CYS B 1 107 ? 1.212 -15.734 -18.062 1 71.25 107 CYS B N 1
ATOM 3758 C CA . CYS B 1 107 ? 2.256 -14.742 -18.297 1 71.25 107 CYS B CA 1
ATOM 3759 C C . CYS B 1 107 ? 1.68 -13.484 -18.938 1 71.25 107 CYS B C 1
ATOM 3761 O O . CYS B 1 107 ? 0.465 -13.375 -19.109 1 71.25 107 CYS B O 1
ATOM 3763 N N . GLY B 1 108 ? 2.387 -12.391 -19.25 1 60.34 108 GLY B N 1
ATOM 3764 C CA . GLY B 1 108 ? 2.148 -10.961 -19.375 1 60.34 108 GLY B CA 1
ATOM 3765 C C . GLY B 1 108 ? 1.166 -10.609 -20.469 1 60.34 108 GLY B C 1
ATOM 3766 O O . GLY B 1 108 ? 0.284 -9.773 -20.281 1 60.34 108 GLY B O 1
ATOM 3767 N N . THR B 1 109 ? 1.152 -11.227 -21.594 1 57.12 109 THR B N 1
ATOM 3768 C CA . THR B 1 109 ? 0.363 -10.625 -22.656 1 57.12 109 THR B CA 1
ATOM 3769 C C . THR B 1 109 ? -1.057 -11.188 -22.656 1 57.12 109 THR B C 1
ATOM 3771 O O . THR B 1 109 ? -1.917 -10.711 -23.406 1 57.12 109 THR B O 1
ATOM 3774 N N . THR B 1 110 ? -1.234 -12.07 -21.766 1 57.41 110 THR B N 1
ATOM 3775 C CA . THR B 1 110 ? -2.527 -12.742 -21.75 1 57.41 110 THR B CA 1
ATOM 3776 C C . THR B 1 110 ? -3.578 -11.891 -21.047 1 57.41 110 THR B C 1
ATOM 3778 O O . THR B 1 110 ? -3.289 -11.25 -20.047 1 57.41 110 THR B O 1
ATOM 3781 N N . THR B 1 111 ? -4.742 -11.812 -21.797 1 69.44 111 THR B N 1
ATOM 3782 C CA . THR B 1 111 ? -5.879 -11.109 -21.203 1 69.44 111 THR B CA 1
ATOM 3783 C C . THR B 1 111 ? -6.664 -12.031 -20.281 1 69.44 111 THR B C 1
ATOM 3785 O O . THR B 1 111 ? -7.816 -12.367 -20.562 1 69.44 111 THR B O 1
ATOM 3788 N N . LEU B 1 112 ? -6.121 -12.344 -19.188 1 77.44 112 LEU B N 1
ATOM 3789 C CA . LEU B 1 112 ? -6.605 -13.312 -18.203 1 77.44 112 LEU B CA 1
ATOM 3790 C C . LEU B 1 112 ? -8.055 -13.023 -17.828 1 77.44 112 LEU B C 1
ATOM 3792 O O . LEU B 1 112 ? -8.859 -13.945 -17.672 1 77.44 112 LEU B O 1
ATOM 3796 N N . LEU B 1 113 ? -8.453 -11.781 -17.844 1 80.94 113 LEU B N 1
ATOM 3797 C CA . LEU B 1 113 ? -9.766 -11.422 -17.328 1 80.94 113 LEU B CA 1
ATOM 3798 C C . LEU B 1 113 ? -10.852 -11.719 -18.359 1 80.94 113 LEU B C 1
ATOM 3800 O O . LEU B 1 113 ? -12.039 -11.75 -18.031 1 80.94 113 LEU B O 1
ATOM 3804 N N . LEU B 1 114 ? -10.414 -12.055 -19.516 1 80.06 114 LEU B N 1
ATOM 3805 C CA . LEU B 1 114 ? -11.375 -12.469 -20.531 1 80.06 114 LEU B CA 1
ATOM 3806 C C . LEU B 1 114 ? -11.898 -13.867 -20.234 1 80.06 114 LEU B C 1
ATOM 3808 O O . LEU B 1 114 ? -12.977 -14.242 -20.703 1 80.06 114 LEU B O 1
ATOM 3812 N N . ALA B 1 115 ? -11.148 -14.602 -19.547 1 87.56 115 ALA B N 1
ATOM 3813 C CA . ALA B 1 115 ? -11.547 -15.969 -19.203 1 87.56 115 ALA B CA 1
ATOM 3814 C C . ALA B 1 115 ? -12.5 -15.977 -18 1 87.56 115 ALA B C 1
ATOM 3816 O O . ALA B 1 115 ? -13.156 -16.984 -17.734 1 87.56 115 ALA B O 1
ATOM 3817 N N . LEU B 1 116 ? -12.516 -14.875 -17.359 1 90.88 116 LEU B N 1
ATOM 3818 C CA . LEU B 1 116 ? -13.258 -14.844 -16.094 1 90.88 116 LEU B CA 1
ATOM 3819 C C . LEU B 1 116 ? -14.742 -15.094 -16.344 1 90.88 116 LEU B C 1
ATOM 3821 O O . LEU B 1 116 ? -15.367 -15.883 -15.625 1 90.88 116 LEU B O 1
ATOM 3825 N N . ASP B 1 117 ? -15.281 -14.5 -17.328 1 90.5 117 ASP B N 1
ATOM 3826 C CA . ASP B 1 117 ? -16.688 -14.68 -17.641 1 90.5 117 ASP B CA 1
ATOM 3827 C C . ASP B 1 117 ? -17 -16.141 -17.953 1 90.5 117 ASP B C 1
ATOM 3829 O O . ASP B 1 117 ? -17.984 -16.703 -17.453 1 90.5 117 ASP B O 1
ATOM 3833 N N . ARG B 1 118 ? -16.219 -16.688 -18.781 1 94.5 118 ARG B N 1
ATOM 3834 C CA . ARG B 1 118 ? -16.406 -18.078 -19.156 1 94.5 118 ARG B CA 1
ATOM 3835 C C . ARG B 1 118 ? -16.234 -19 -17.953 1 94.5 118 ARG B C 1
ATOM 3837 O O . ARG B 1 118 ? -16.984 -19.969 -17.812 1 94.5 118 ARG B O 1
ATOM 3844 N N . LEU B 1 119 ? -15.312 -18.703 -17.125 1 96.38 119 LEU B N 1
ATOM 3845 C CA . LEU B 1 119 ? -15.094 -19.5 -15.906 1 96.38 119 LEU B CA 1
ATOM 3846 C C . LEU B 1 119 ? -16.328 -19.484 -15.016 1 96.38 119 LEU B C 1
ATOM 3848 O O . LEU B 1 119 ? -16.719 -20.516 -14.477 1 96.38 119 LEU B O 1
ATOM 3852 N N . ILE B 1 120 ? -16.906 -18.312 -14.922 1 95.5 120 ILE B N 1
ATOM 3853 C CA . ILE B 1 120 ? -18.094 -18.172 -14.102 1 95.5 120 ILE B CA 1
ATOM 3854 C C . ILE B 1 120 ? -19.234 -18.984 -14.688 1 95.5 120 ILE B C 1
ATOM 3856 O O . ILE B 1 120 ? -19.984 -19.641 -13.953 1 95.5 120 ILE B O 1
ATOM 3860 N N . GLU B 1 121 ? -19.344 -18.984 -15.977 1 96 121 GLU B N 1
ATOM 3861 C CA . GLU B 1 121 ? -20.344 -19.797 -16.656 1 96 121 GLU B CA 1
ATOM 3862 C C . GLU B 1 121 ? -20.141 -21.281 -16.391 1 96 121 GLU B C 1
ATOM 3864 O O . GLU B 1 121 ? -21.094 -22.016 -16.141 1 96 121 GLU B O 1
ATOM 3869 N N . ILE B 1 122 ? -18.938 -21.719 -16.484 1 97.62 122 ILE B N 1
ATOM 3870 C CA . ILE B 1 122 ? -18.594 -23.125 -16.25 1 97.62 122 ILE B CA 1
ATOM 3871 C C . ILE B 1 122 ? -18.953 -23.5 -14.82 1 97.62 122 ILE B C 1
ATOM 3873 O O . ILE B 1 122 ? -19.562 -24.547 -14.578 1 97.62 122 ILE B O 1
ATOM 3877 N N . ALA B 1 123 ? -18.594 -22.656 -13.891 1 97.06 123 ALA B N 1
ATOM 3878 C CA . ALA B 1 123 ? -18.875 -22.922 -12.484 1 97.06 123 ALA B CA 1
ATOM 3879 C C . ALA B 1 123 ? -20.375 -23.062 -12.25 1 97.06 123 ALA B C 1
ATOM 3881 O O . ALA B 1 123 ? -20.812 -23.984 -11.562 1 97.06 123 ALA B O 1
ATOM 3882 N N . LYS B 1 124 ? -21.125 -22.188 -12.828 1 95.5 124 LYS B N 1
ATOM 3883 C CA . LYS B 1 124 ? -22.578 -22.234 -12.703 1 95.5 124 LYS B CA 1
ATOM 3884 C C . LYS B 1 124 ? -23.141 -23.562 -13.219 1 95.5 124 LYS B C 1
ATOM 3886 O O . LYS B 1 124 ? -24.031 -24.141 -12.617 1 95.5 124 LYS B O 1
ATOM 3891 N N . SER B 1 125 ? -22.594 -24.047 -14.25 1 96 125 SER B N 1
ATOM 3892 C CA . SER B 1 125 ? -23.062 -25.25 -14.906 1 96 125 SER B CA 1
ATOM 3893 C C . SER B 1 125 ? -22.844 -26.484 -14.031 1 96 125 SER B C 1
ATOM 3895 O O . SER B 1 125 ? -23.484 -27.516 -14.227 1 96 125 SER B O 1
ATOM 3897 N N . VAL B 1 126 ? -21.969 -26.391 -13.102 1 95.38 126 VAL B N 1
ATOM 3898 C CA . VAL B 1 126 ? -21.672 -27.547 -12.273 1 95.38 126 VAL B CA 1
ATOM 3899 C C . VAL B 1 126 ? -22.125 -27.297 -10.836 1 95.38 126 VAL B C 1
ATOM 3901 O O . VAL B 1 126 ? -21.578 -27.859 -9.891 1 95.38 126 VAL B O 1
ATOM 3904 N N . GLY B 1 127 ? -22.938 -26.281 -10.641 1 93.44 127 GLY B N 1
ATOM 3905 C CA . GLY B 1 127 ? -23.609 -26.078 -9.367 1 93.44 127 GLY B CA 1
ATOM 3906 C C . GLY B 1 127 ? -22.906 -25.078 -8.477 1 93.44 127 GLY B C 1
ATOM 3907 O O . GLY B 1 127 ? -23.078 -25.094 -7.254 1 93.44 127 GLY B O 1
ATOM 3908 N N . LEU B 1 128 ? -22.062 -24.266 -9.016 1 95 128 LEU B N 1
ATOM 3909 C CA . LEU B 1 128 ? -21.328 -23.25 -8.273 1 95 128 LEU B CA 1
ATOM 3910 C C . LEU B 1 128 ? -21.625 -21.844 -8.812 1 95 128 LEU B C 1
ATOM 3912 O O . LEU B 1 128 ? -20.75 -21.203 -9.383 1 95 128 LEU B O 1
ATOM 3916 N N . PRO B 1 129 ? -22.781 -21.297 -8.438 1 91.56 129 PRO B N 1
ATOM 3917 C CA . PRO B 1 129 ? -23.25 -20.109 -9.148 1 91.56 129 PRO B CA 1
ATOM 3918 C C . PRO B 1 129 ? -22.656 -18.812 -8.586 1 91.56 129 PRO B C 1
ATOM 3920 O O . PRO B 1 129 ? -22.672 -17.781 -9.258 1 91.56 129 PRO B O 1
ATOM 3923 N N . GLU B 1 130 ? -22.094 -18.891 -7.391 1 90.25 130 GLU B N 1
ATOM 3924 C CA . GLU B 1 130 ? -21.703 -17.625 -6.766 1 90.25 130 GLU B CA 1
ATOM 3925 C C . GLU B 1 130 ? -20.203 -17.625 -6.422 1 90.25 130 GLU B C 1
ATOM 3927 O O . GLU B 1 130 ? -19.688 -18.609 -5.906 1 90.25 130 GLU B O 1
ATOM 3932 N N . ILE B 1 131 ? -19.609 -16.5 -6.719 1 91.69 131 ILE B N 1
ATOM 3933 C CA . ILE B 1 131 ? -18.234 -16.297 -6.312 1 91.69 131 ILE B CA 1
ATOM 3934 C C . ILE B 1 131 ? -18.172 -16.031 -4.812 1 91.69 131 ILE B C 1
ATOM 3936 O O . ILE B 1 131 ? -18.859 -15.141 -4.305 1 91.69 131 ILE B O 1
ATOM 3940 N N . GLU B 1 132 ? -17.422 -16.797 -4.188 1 87.62 132 GLU B N 1
ATOM 3941 C CA . GLU B 1 132 ? -17.203 -16.594 -2.758 1 87.62 132 GLU B CA 1
ATOM 3942 C C . GLU B 1 132 ? -16.047 -15.625 -2.512 1 87.62 132 GLU B C 1
ATOM 3944 O O . GLU B 1 132 ? -16.156 -14.719 -1.678 1 87.62 132 GLU B O 1
ATOM 3949 N N . ASN B 1 133 ? -14.969 -15.93 -3.166 1 87.5 133 ASN B N 1
ATOM 3950 C CA . ASN B 1 133 ? -13.781 -15.086 -3.066 1 87.5 133 ASN B CA 1
ATOM 3951 C C . ASN B 1 133 ? -13.039 -15.008 -4.398 1 87.5 133 ASN B C 1
ATOM 3953 O O . ASN B 1 133 ? -13.062 -15.953 -5.184 1 87.5 133 ASN B O 1
ATOM 3957 N N . LEU B 1 134 ? -12.43 -13.922 -4.566 1 92.06 134 LEU B N 1
ATOM 3958 C CA . LEU B 1 134 ? -11.641 -13.719 -5.777 1 92.06 134 LEU B CA 1
ATOM 3959 C C . LEU B 1 134 ? -10.359 -12.961 -5.465 1 92.06 134 LEU B C 1
ATOM 3961 O O . LEU B 1 134 ? -10.367 -11.992 -4.699 1 92.06 134 LEU B O 1
ATOM 3965 N N . PHE B 1 135 ? -9.297 -13.516 -5.992 1 91.31 135 PHE B N 1
ATOM 3966 C CA . PHE B 1 135 ? -7.977 -12.914 -5.855 1 91.31 135 PHE B CA 1
ATOM 3967 C C . PHE B 1 135 ? -7.316 -12.742 -7.219 1 91.31 135 PHE B C 1
ATOM 3969 O O . PHE B 1 135 ? -7.316 -13.664 -8.031 1 91.31 135 PHE B O 1
ATOM 3976 N N . PHE B 1 136 ? -6.91 -11.562 -7.426 1 91.12 136 PHE B N 1
ATOM 3977 C CA . PHE B 1 136 ? -6.18 -11.266 -8.648 1 91.12 136 PHE B CA 1
ATOM 3978 C C . PHE B 1 136 ? -4.926 -10.461 -8.352 1 91.12 136 PHE B C 1
ATOM 3980 O O . PHE B 1 136 ? -4.969 -9.5 -7.574 1 91.12 136 PHE B O 1
ATOM 3987 N N . SER B 1 137 ? -3.836 -10.852 -8.859 1 88.69 137 SER B N 1
ATOM 3988 C CA . SER B 1 137 ? -2.6 -10.117 -8.609 1 88.69 137 SER B CA 1
ATOM 3989 C C . SER B 1 137 ? -1.669 -10.18 -9.812 1 88.69 137 SER B C 1
ATOM 3991 O O . SER B 1 137 ? -1.663 -11.172 -10.555 1 88.69 137 SER B O 1
ATOM 3993 N N . ARG B 1 138 ? -0.951 -9.102 -9.938 1 83.12 138 ARG B N 1
ATOM 3994 C CA . ARG B 1 138 ? 0.101 -9.094 -10.953 1 83.12 138 ARG B CA 1
ATOM 3995 C C . ARG B 1 138 ? 1.18 -8.07 -10.617 1 83.12 138 ARG B C 1
ATOM 3997 O O . ARG B 1 138 ? 0.911 -7.082 -9.93 1 83.12 138 ARG B O 1
ATOM 4004 N N . ARG B 1 139 ? 2.285 -8.359 -11.172 1 76.25 139 ARG B N 1
ATOM 4005 C CA . ARG B 1 139 ? 3.389 -7.406 -11.062 1 76.25 139 ARG B CA 1
ATOM 4006 C C . ARG B 1 139 ? 3.215 -6.25 -12.031 1 76.25 139 ARG B C 1
ATOM 4008 O O . ARG B 1 139 ? 2.422 -6.336 -12.977 1 76.25 139 ARG B O 1
ATOM 4015 N N . ASN B 1 140 ? 3.887 -5.062 -11.562 1 69.12 140 ASN B N 1
ATOM 4016 C CA . ASN B 1 140 ? 3.836 -3.949 -12.508 1 69.12 140 ASN B CA 1
ATOM 4017 C C . ASN B 1 140 ? 4.566 -4.281 -13.805 1 69.12 140 ASN B C 1
ATOM 4019 O O . ASN B 1 140 ? 5.516 -5.07 -13.805 1 69.12 140 ASN B O 1
ATOM 4023 N N . PHE B 1 141 ? 3.908 -3.686 -14.844 1 54.66 141 PHE B N 1
ATOM 4024 C CA . PHE B 1 141 ? 4.492 -3.947 -16.156 1 54.66 141 PHE B CA 1
ATOM 4025 C C . PHE B 1 141 ? 5.684 -3.033 -16.406 1 54.66 141 PHE B C 1
ATOM 4027 O O . PHE B 1 141 ? 5.613 -1.827 -16.156 1 54.66 141 PHE B O 1
ATOM 4034 N N . SER B 1 142 ? 6.645 -3.635 -16.609 1 50.34 142 SER B N 1
ATOM 4035 C CA . SER B 1 142 ? 7.785 -2.826 -17.031 1 50.34 142 SER B CA 1
ATOM 4036 C C . SER B 1 142 ? 7.461 -2.027 -18.281 1 50.34 142 SER B C 1
ATOM 4038 O O . SER B 1 142 ? 7.957 -0.911 -18.453 1 50.34 142 SER B O 1
ATOM 4040 N N . GLN B 1 143 ? 6.562 -2.619 -19.094 1 48.12 143 GLN B N 1
ATOM 4041 C CA . GLN B 1 143 ? 6.172 -1.997 -20.344 1 48.12 143 GLN B CA 1
ATOM 4042 C C . GLN B 1 143 ? 4.66 -2.025 -20.531 1 48.12 143 GLN B C 1
ATOM 4044 O O . GLN B 1 143 ? 4.137 -2.814 -21.312 1 48.12 143 GLN B O 1
ATOM 4049 N N . PRO B 1 144 ? 3.955 -1.123 -19.938 1 50.31 144 PRO B N 1
ATOM 4050 C CA . PRO B 1 144 ? 2.492 -1.147 -19.953 1 50.31 144 PRO B CA 1
ATOM 4051 C C . PRO B 1 144 ? 1.917 -1 -21.359 1 50.31 144 PRO B C 1
ATOM 4053 O O . PRO B 1 144 ? 0.827 -1.504 -21.641 1 50.31 144 PRO B O 1
ATOM 4056 N N . GLU B 1 145 ? 2.652 -0.371 -22.156 1 47.41 145 GLU B N 1
ATOM 4057 C CA . GLU B 1 145 ? 2.145 -0.092 -23.484 1 47.41 145 GLU B CA 1
ATOM 4058 C C . GLU B 1 145 ? 1.986 -1.376 -24.297 1 47.41 145 GLU B C 1
ATOM 4060 O O . GLU B 1 145 ? 1.236 -1.411 -25.281 1 47.41 145 GLU B O 1
ATOM 4065 N N . ARG B 1 146 ? 2.668 -2.455 -23.922 1 45.94 146 ARG B N 1
ATOM 4066 C CA . ARG B 1 146 ? 2.6 -3.699 -24.672 1 45.94 146 ARG B CA 1
ATOM 4067 C C . ARG B 1 146 ? 1.42 -4.555 -24.219 1 45.94 146 ARG B C 1
ATOM 4069 O O . ARG B 1 146 ? 1.129 -5.59 -24.828 1 45.94 146 ARG B O 1
ATOM 4076 N N . GLN B 1 147 ? 0.898 -3.998 -23.219 1 46.34 147 GLN B N 1
ATOM 4077 C CA . GLN B 1 147 ? -0.244 -4.762 -22.719 1 46.34 147 GLN B CA 1
ATOM 4078 C C . GLN B 1 147 ? -1.494 -4.473 -23.547 1 46.34 147 GLN B C 1
ATOM 4080 O O . GLN B 1 147 ? -1.622 -3.395 -24.141 1 46.34 147 GLN B O 1
ATOM 4085 N N . LEU B 1 148 ? -2.256 -5.496 -23.922 1 48.62 148 LEU B N 1
ATOM 4086 C CA . LEU B 1 148 ? -3.543 -5.328 -24.594 1 48.62 148 LEU B CA 1
ATOM 4087 C C . LEU B 1 148 ? -4.645 -5.031 -23.578 1 48.62 148 LEU B C 1
ATOM 4089 O O . LEU B 1 148 ? -4.5 -5.344 -22.391 1 48.62 148 LEU B O 1
ATOM 4093 N N . GLY B 1 149 ? -5.746 -4.195 -23.984 1 51.72 149 GLY B N 1
ATOM 4094 C CA . GLY B 1 149 ? -6.895 -3.973 -23.125 1 51.72 149 GLY B CA 1
ATOM 4095 C C . GLY B 1 149 ? -7.465 -5.254 -22.547 1 51.72 149 GLY B C 1
ATOM 4096 O O . GLY B 1 149 ? -7.379 -6.312 -23.172 1 51.72 149 GLY B O 1
ATOM 4097 N N . PRO B 1 150 ? -7.953 -5.18 -21.312 1 52.34 150 PRO B N 1
ATOM 4098 C CA . PRO B 1 150 ? -8.109 -4.125 -20.312 1 52.34 150 PRO B CA 1
ATOM 4099 C C . PRO B 1 150 ? -6.883 -3.975 -19.406 1 52.34 150 PRO B C 1
ATOM 4101 O O . PRO B 1 150 ? -6.891 -3.166 -18.484 1 52.34 150 PRO B O 1
ATOM 4104 N N . HIS B 1 151 ? -5.805 -4.727 -19.766 1 48.59 151 HIS B N 1
ATOM 4105 C CA . HIS B 1 151 ? -4.68 -4.77 -18.828 1 48.59 151 HIS B CA 1
ATOM 4106 C C . HIS B 1 151 ? -3.725 -3.604 -19.062 1 48.59 151 HIS B C 1
ATOM 4108 O O . HIS B 1 151 ? -2.559 -3.662 -18.672 1 48.59 151 HIS B O 1
ATOM 4114 N N . LYS B 1 152 ? -4.258 -2.627 -19.609 1 58.34 152 LYS B N 1
ATOM 4115 C CA . LYS B 1 152 ? -3.412 -1.466 -19.859 1 58.34 152 LYS B CA 1
ATOM 4116 C C . LYS B 1 152 ? -3.162 -0.667 -18.594 1 58.34 152 LYS B C 1
ATOM 4118 O O . LYS B 1 152 ? -2.086 -0.095 -18.406 1 58.34 152 LYS B O 1
ATOM 4123 N N . ASN B 1 153 ? -4.273 -0.726 -17.906 1 73.62 153 ASN B N 1
ATOM 4124 C CA . ASN B 1 153 ? -4.102 -0.096 -16.609 1 73.62 153 ASN B CA 1
ATOM 4125 C C . ASN B 1 153 ? -4.906 -0.812 -15.523 1 73.62 153 ASN B C 1
ATOM 4127 O O . ASN B 1 153 ? -5.926 -1.439 -15.82 1 73.62 153 ASN B O 1
ATOM 4131 N N . PHE B 1 154 ? -4.383 -0.858 -14.445 1 80.38 154 PHE B N 1
ATOM 4132 C CA . PHE B 1 154 ? -4.965 -1.604 -13.336 1 80.38 154 PHE B CA 1
ATOM 4133 C C . PHE B 1 154 ? -6.371 -1.104 -13.031 1 80.38 154 PHE B C 1
ATOM 4135 O O . PHE B 1 154 ? -7.238 -1.882 -12.617 1 80.38 154 PHE B O 1
ATOM 4142 N N . ALA B 1 155 ? -6.613 0.092 -13.344 1 77.62 155 ALA B N 1
ATOM 4143 C CA . ALA B 1 155 ? -7.945 0.645 -13.109 1 77.62 155 ALA B CA 1
ATOM 4144 C C . ALA B 1 155 ? -8.992 -0.063 -13.969 1 77.62 155 ALA B C 1
ATOM 4146 O O . ALA B 1 155 ? -10.094 -0.359 -13.5 1 77.62 155 ALA B O 1
ATOM 4147 N N . ASP B 1 156 ? -8.633 -0.334 -15.125 1 81.06 156 ASP B N 1
ATOM 4148 C CA . ASP B 1 156 ? -9.539 -1.047 -16.031 1 81.06 156 ASP B CA 1
ATOM 4149 C C . ASP B 1 156 ? -9.758 -2.484 -15.562 1 81.06 156 ASP B C 1
ATOM 4151 O O . ASP B 1 156 ? -10.867 -3.012 -15.656 1 81.06 156 ASP B O 1
ATOM 4155 N N . GLU B 1 157 ? -8.734 -3.104 -15.117 1 85.44 157 GLU B N 1
ATOM 4156 C CA . GLU B 1 157 ? -8.852 -4.457 -14.586 1 85.44 157 GLU B CA 1
ATOM 4157 C C . GLU B 1 157 ? -9.789 -4.496 -13.383 1 85.44 157 GLU B C 1
ATOM 4159 O O . GLU B 1 157 ? -10.633 -5.395 -13.273 1 85.44 157 GLU B O 1
ATOM 4164 N N . VAL B 1 158 ? -9.648 -3.5 -12.617 1 87.25 158 VAL B N 1
ATOM 4165 C CA . VAL B 1 158 ? -10.477 -3.41 -11.414 1 87.25 158 VAL B CA 1
ATOM 4166 C C . VAL B 1 158 ? -11.938 -3.244 -11.797 1 87.25 158 VAL B C 1
ATOM 4168 O O . VAL B 1 158 ? -12.82 -3.855 -11.195 1 87.25 158 VAL B O 1
ATOM 4171 N N . LYS B 1 159 ? -12.188 -2.488 -12.789 1 84 159 LYS B N 1
ATOM 4172 C CA . LYS B 1 159 ? -13.555 -2.287 -13.25 1 84 159 LYS B CA 1
ATOM 4173 C C . LYS B 1 159 ? -14.188 -3.607 -13.695 1 84 159 LYS B C 1
ATOM 4175 O O . LYS B 1 159 ? -15.352 -3.879 -13.383 1 84 159 LYS B O 1
ATOM 4180 N N . VAL B 1 160 ? -13.43 -4.363 -14.383 1 85.44 160 VAL B N 1
ATOM 4181 C CA . VAL B 1 160 ? -13.914 -5.66 -14.844 1 85.44 160 VAL B CA 1
ATOM 4182 C C . VAL B 1 160 ? -14.195 -6.562 -13.641 1 85.44 160 VAL B C 1
ATOM 4184 O O . VAL B 1 160 ? -15.242 -7.207 -13.57 1 85.44 160 VAL B O 1
ATOM 4187 N N . LEU B 1 161 ? -13.297 -6.551 -12.719 1 90.56 161 LEU B N 1
ATOM 4188 C CA . LEU B 1 161 ? -13.422 -7.41 -11.547 1 90.56 161 LEU B CA 1
ATOM 4189 C C . LEU B 1 161 ? -14.594 -6.969 -10.68 1 90.56 161 LEU B C 1
ATOM 4191 O O . LEU B 1 161 ? -15.32 -7.805 -10.133 1 90.56 161 LEU B O 1
ATOM 4195 N N . ASP B 1 162 ? -14.805 -5.691 -10.625 1 88.38 162 ASP B N 1
ATOM 4196 C CA . ASP B 1 162 ? -15.875 -5.137 -9.812 1 88.38 162 ASP B CA 1
ATOM 4197 C C . ASP B 1 162 ? -17.25 -5.539 -10.352 1 88.38 162 ASP B C 1
ATOM 4199 O O . ASP B 1 162 ? -18.234 -5.5 -9.625 1 88.38 162 ASP B O 1
ATOM 4203 N N . GLN B 1 163 ? -17.297 -5.848 -11.547 1 87.38 163 GLN B N 1
ATOM 4204 C CA . GLN B 1 163 ? -18.562 -6.293 -12.133 1 87.38 163 GLN B CA 1
ATOM 4205 C C . GLN B 1 163 ? -18.984 -7.645 -11.57 1 87.38 163 GLN B C 1
ATOM 4207 O O . GLN B 1 163 ? -20.172 -7.984 -11.578 1 87.38 163 GLN B O 1
ATOM 4212 N N . HIS B 1 164 ? -18.078 -8.344 -11.078 1 88.5 164 HIS B N 1
ATOM 4213 C CA . HIS B 1 164 ? -18.359 -9.703 -10.633 1 88.5 164 HIS B CA 1
ATOM 4214 C C . HIS B 1 164 ? -18.328 -9.812 -9.117 1 88.5 164 HIS B C 1
ATOM 4216 O O . HIS B 1 164 ? -18.781 -10.812 -8.547 1 88.5 164 HIS B O 1
ATOM 4222 N N . CYS B 1 165 ? -17.734 -8.805 -8.484 1 87.44 165 CYS B N 1
ATOM 4223 C CA . CYS B 1 165 ? -17.578 -8.836 -7.031 1 87.44 165 CYS B CA 1
ATOM 4224 C C . CYS B 1 165 ? -18.109 -7.551 -6.402 1 87.44 165 CYS B C 1
ATOM 4226 O O . CYS B 1 165 ? -17.75 -6.453 -6.832 1 87.44 165 CYS B O 1
ATOM 4228 N N . ASP B 1 166 ? -18.891 -7.574 -5.395 1 78.56 166 ASP B N 1
ATOM 4229 C CA . ASP B 1 166 ? -19.516 -6.406 -4.762 1 78.56 166 ASP B CA 1
ATOM 4230 C C . AS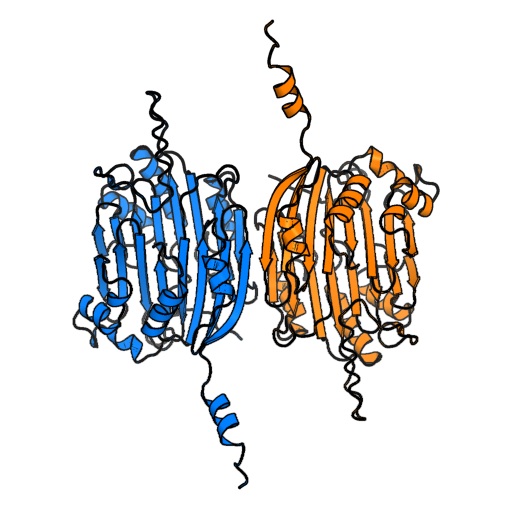P B 1 166 ? -18.547 -5.75 -3.773 1 78.56 166 ASP B C 1
ATOM 4232 O O . ASP B 1 166 ? -18.609 -4.543 -3.541 1 78.56 166 ASP B O 1
ATOM 4236 N N . ASP B 1 167 ? -17.672 -6.422 -3.197 1 79.12 167 ASP B N 1
ATOM 4237 C CA . ASP B 1 167 ? -16.844 -5.863 -2.131 1 79.12 167 ASP B CA 1
ATOM 4238 C C . ASP B 1 167 ? -15.359 -6.102 -2.404 1 79.12 167 ASP B C 1
ATOM 4240 O O . ASP B 1 167 ? -14.609 -6.473 -1.5 1 79.12 167 ASP B O 1
ATOM 4244 N N . GLY B 1 168 ? -15.031 -5.793 -3.623 1 87.69 168 GLY B N 1
ATOM 4245 C CA . GLY B 1 168 ? -13.633 -5.984 -3.967 1 87.69 168 GLY B CA 1
ATOM 4246 C C . GLY B 1 168 ? -12.758 -4.801 -3.592 1 87.69 168 GLY B C 1
ATOM 4247 O O . GLY B 1 168 ? -13.227 -3.658 -3.584 1 87.69 168 GLY B O 1
ATOM 4248 N N . SER B 1 169 ? -11.531 -5.066 -3.211 1 88 169 SER B N 1
ATOM 4249 C CA . SER B 1 169 ? -10.547 -4.047 -2.873 1 88 169 SER B CA 1
ATOM 4250 C C . SER B 1 169 ? -9.297 -4.168 -3.746 1 88 169 SER B C 1
ATOM 4252 O O . SER B 1 169 ? -8.797 -5.273 -3.969 1 88 169 SER B O 1
ATOM 4254 N N . ALA B 1 170 ? -8.914 -3.078 -4.215 1 89.38 170 ALA B N 1
ATOM 4255 C CA . ALA B 1 170 ? -7.719 -3.033 -5.055 1 89.38 170 ALA B CA 1
ATOM 4256 C C . ALA B 1 170 ? -6.586 -2.281 -4.355 1 89.38 170 ALA B C 1
ATOM 4258 O O . ALA B 1 170 ? -6.805 -1.209 -3.787 1 89.38 170 ALA B O 1
ATOM 4259 N N . TYR B 1 171 ? -5.371 -2.83 -4.387 1 86.25 171 TYR B N 1
ATOM 4260 C CA . TYR B 1 171 ? -4.223 -2.246 -3.701 1 86.25 171 TYR B CA 1
ATOM 4261 C C . TYR B 1 171 ? -2.994 -2.244 -4.605 1 86.25 171 TYR B C 1
ATOM 4263 O O . TYR B 1 171 ? -2.904 -3.039 -5.543 1 86.25 171 TYR B O 1
ATOM 4271 N N . VAL B 1 172 ? -2.15 -1.367 -4.277 1 85.25 172 VAL B N 1
ATOM 4272 C CA . VAL B 1 172 ? -0.796 -1.411 -4.82 1 85.25 172 VAL B CA 1
ATOM 4273 C C . VAL B 1 172 ? 0.199 -1.695 -3.695 1 85.25 172 VAL B C 1
ATOM 4275 O O . VAL B 1 172 ? 0.194 -1.016 -2.666 1 85.25 172 VAL B O 1
ATOM 4278 N N . LEU B 1 173 ? 0.981 -2.66 -3.988 1 82.38 173 LEU B N 1
ATOM 4279 C CA . LEU B 1 173 ? 1.962 -3.059 -2.986 1 82.38 173 LEU B CA 1
ATOM 4280 C C . LEU B 1 173 ? 3.379 -2.734 -3.449 1 82.38 173 LEU B C 1
ATOM 4282 O O . LEU B 1 173 ? 3.76 -3.07 -4.574 1 82.38 173 LEU B O 1
ATOM 4286 N N . GLY B 1 174 ? 4.129 -2.053 -2.574 1 80.19 174 GLY B N 1
ATOM 4287 C CA . GLY B 1 174 ? 5.484 -1.668 -2.936 1 80.19 174 GLY B CA 1
ATOM 4288 C C . GLY B 1 174 ? 5.586 -0.238 -3.432 1 80.19 174 GLY B C 1
ATOM 4289 O O . GLY B 1 174 ? 4.598 0.502 -3.414 1 80.19 174 GLY B O 1
ATOM 4290 N N . LYS B 1 175 ? 6.801 0.061 -3.955 1 81.12 175 LYS B N 1
ATOM 4291 C CA . LYS B 1 175 ? 7.07 1.421 -4.41 1 81.12 175 LYS B CA 1
ATOM 4292 C C . LYS B 1 175 ? 6.547 1.639 -5.828 1 81.12 175 LYS B C 1
ATOM 4294 O O . LYS B 1 175 ? 6.852 0.861 -6.734 1 81.12 175 LYS B O 1
ATOM 4299 N N . LEU B 1 176 ? 5.848 2.707 -5.973 1 80.69 176 LEU B N 1
ATOM 4300 C CA . LEU B 1 176 ? 5.332 3.037 -7.297 1 80.69 176 LEU B CA 1
ATOM 4301 C C . LEU B 1 176 ? 6.469 3.346 -8.266 1 80.69 176 LEU B C 1
ATOM 4303 O O . LEU B 1 176 ? 6.344 3.119 -9.469 1 80.69 176 LEU B O 1
ATOM 4307 N N . ASN B 1 177 ? 7.496 3.971 -7.789 1 78.81 177 ASN B N 1
ATOM 4308 C CA . ASN B 1 177 ? 8.641 4.289 -8.641 1 78.81 177 ASN B CA 1
ATOM 4309 C C . ASN B 1 177 ? 9.68 3.176 -8.609 1 78.81 177 ASN B C 1
ATOM 4311 O O . ASN B 1 177 ? 10.867 3.424 -8.859 1 78.81 177 ASN B O 1
ATOM 4315 N N . GLY B 1 178 ? 9.266 2.006 -8.211 1 73.69 178 GLY B N 1
ATOM 4316 C CA . GLY B 1 178 ? 10.039 0.772 -8.219 1 73.69 178 GLY B CA 1
ATOM 4317 C C . GLY B 1 178 ? 9.211 -0.448 -8.57 1 73.69 178 GLY B C 1
ATOM 4318 O O . GLY B 1 178 ? 8.266 -0.359 -9.352 1 73.69 178 GLY B O 1
ATOM 4319 N N . GLU B 1 179 ? 9.672 -1.582 -8.047 1 72 179 GLU B N 1
ATOM 4320 C CA . GLU B 1 179 ? 8.898 -2.803 -8.25 1 72 179 GLU B CA 1
ATOM 4321 C C . GLU B 1 179 ? 7.672 -2.832 -7.34 1 72 179 GLU B C 1
ATOM 4323 O O . GLU B 1 179 ? 7.758 -2.5 -6.156 1 72 179 GLU B O 1
ATOM 4328 N N . HIS B 1 180 ? 6.535 -3.049 -7.992 1 78.88 180 HIS B N 1
ATOM 4329 C CA . HIS B 1 180 ? 5.324 -3.135 -7.184 1 78.88 180 HIS B CA 1
ATOM 4330 C C . HIS B 1 180 ? 4.332 -4.129 -7.777 1 78.88 180 HIS B C 1
ATOM 4332 O O . HIS B 1 180 ? 4.559 -4.66 -8.867 1 78.88 180 HIS B O 1
ATOM 4338 N N . TRP B 1 181 ? 3.277 -4.426 -6.945 1 81.19 181 TRP B N 1
ATOM 4339 C CA . TRP B 1 181 ? 2.246 -5.395 -7.301 1 81.19 181 TRP B CA 1
ATOM 4340 C C . TRP B 1 181 ? 0.857 -4.773 -7.203 1 81.19 181 TRP B C 1
ATOM 4342 O O . TRP B 1 181 ? 0.589 -3.975 -6.301 1 81.19 181 TRP B O 1
ATOM 4352 N N . TYR B 1 182 ? 0.194 -5.176 -8.172 1 86.19 182 TYR B N 1
ATOM 4353 C CA . TYR B 1 182 ? -1.227 -4.855 -8.094 1 86.19 182 TYR B CA 1
ATOM 4354 C C . TYR B 1 182 ? -2.018 -6.023 -7.523 1 86.19 182 TYR B C 1
ATOM 4356 O O . TYR B 1 182 ? -1.798 -7.176 -7.902 1 86.19 182 TYR B O 1
ATOM 4364 N N . LEU B 1 183 ? -2.846 -5.672 -6.602 1 89.31 183 LEU B N 1
ATOM 4365 C CA . LEU B 1 183 ? -3.605 -6.711 -5.91 1 89.31 183 LEU B CA 1
ATOM 4366 C C . LEU B 1 183 ? -5.086 -6.348 -5.848 1 89.31 183 LEU B C 1
ATOM 4368 O O . LEU B 1 183 ? -5.438 -5.207 -5.527 1 89.31 183 LEU B O 1
ATOM 4372 N N . TYR B 1 184 ? -5.879 -7.273 -6.297 1 90.69 184 TYR B N 1
ATOM 4373 C CA . TYR B 1 184 ? -7.32 -7.191 -6.094 1 90.69 184 TYR B CA 1
ATOM 4374 C C . TYR B 1 184 ? -7.824 -8.367 -5.266 1 90.69 184 TYR B C 1
ATOM 4376 O O . TYR B 1 184 ? -7.488 -9.523 -5.551 1 90.69 184 TYR B O 1
ATOM 4384 N N . MET B 1 185 ? -8.664 -8.102 -4.215 1 90.12 185 MET B N 1
ATOM 4385 C CA . MET B 1 185 ? -9.172 -9.203 -3.4 1 90.12 185 MET B CA 1
ATOM 4386 C C . MET B 1 185 ? -10.555 -8.867 -2.842 1 90.12 185 MET B C 1
ATOM 4388 O O . MET B 1 185 ? -10.859 -7.703 -2.58 1 90.12 185 MET B O 1
ATOM 4392 N N . THR B 1 186 ? -11.266 -9.891 -2.729 1 86.44 186 THR B N 1
ATOM 4393 C CA . THR B 1 186 ? -12.539 -9.758 -2.02 1 86.44 186 THR B CA 1
ATOM 4394 C C . THR B 1 186 ? -12.383 -10.172 -0.558 1 86.44 186 THR B C 1
ATOM 4396 O O . THR B 1 186 ? -11.711 -11.156 -0.253 1 86.44 186 THR B O 1
ATOM 4399 N N . GLU B 1 187 ? -12.398 -9.109 0.426 1 67.94 187 GLU B N 1
ATOM 4400 C CA . GLU B 1 187 ? -12.289 -9.453 1.84 1 67.94 187 GLU B CA 1
ATOM 4401 C C . GLU B 1 187 ? -13.633 -9.305 2.549 1 67.94 187 GLU B C 1
ATOM 4403 O O . GLU B 1 187 ? -14.281 -8.258 2.451 1 67.94 187 GLU B O 1
ATOM 4408 N N . LYS B 1 188 ? -14.242 -10.383 2.891 1 62.25 188 LYS B N 1
ATOM 4409 C CA . LYS B 1 1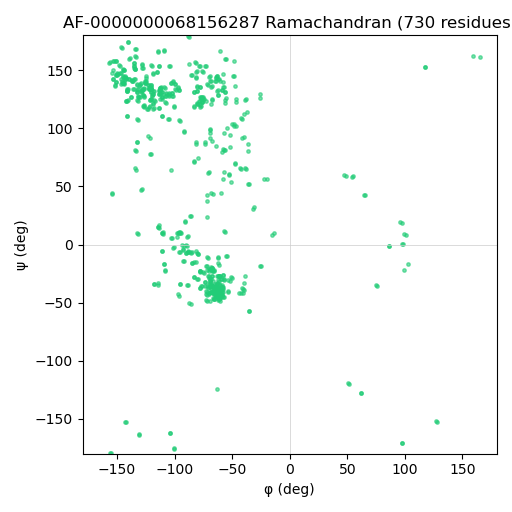88 ? -15.43 -10.258 3.729 1 62.25 188 LYS B CA 1
ATOM 4410 C C . LYS B 1 188 ? -15.07 -10.336 5.211 1 62.25 188 LYS B C 1
ATOM 4412 O O . LYS B 1 188 ? -14.648 -11.391 5.695 1 62.25 188 LYS B O 1
ATOM 4417 N N . PRO B 1 189 ? -14.898 -9.125 5.922 1 56.5 189 PRO B N 1
ATOM 4418 C CA . PRO B 1 189 ? -14.469 -9.055 7.32 1 56.5 189 PRO B CA 1
ATOM 4419 C C . PRO B 1 189 ? -15.156 -10.094 8.203 1 56.5 189 PRO B C 1
ATOM 4421 O O . PRO B 1 189 ? -14.555 -10.594 9.156 1 56.5 189 PRO B O 1
ATOM 4424 N N . GLU B 1 190 ? -16.516 -10.344 8.039 1 51.94 190 GLU B N 1
ATOM 4425 C CA . GLU B 1 190 ? -17.297 -11.219 8.906 1 51.94 190 GLU B CA 1
ATOM 4426 C C . GLU B 1 190 ? -16.688 -12.609 8.984 1 51.94 190 GLU B C 1
ATOM 4428 O O . GLU B 1 190 ? -16.984 -13.383 9.898 1 51.94 190 GLU B O 1
ATOM 4433 N N . LYS B 1 191 ? -15.727 -12.867 8.148 1 54.94 191 LYS B N 1
ATOM 4434 C CA . LYS B 1 191 ? -15.367 -14.273 8.008 1 54.94 191 LYS B CA 1
ATOM 4435 C C . LYS B 1 191 ? -14 -14.562 8.609 1 54.94 191 LYS B C 1
ATOM 4437 O O . LYS B 1 191 ? -13.398 -15.602 8.328 1 54.94 191 LYS B O 1
ATOM 4442 N N . LYS B 1 192 ? -13.422 -13.562 9.367 1 58.78 192 LYS B N 1
ATOM 4443 C CA . LYS B 1 192 ? -12.094 -13.852 9.891 1 58.78 192 LYS B CA 1
ATOM 4444 C C . LYS B 1 192 ? -12.109 -15.094 10.781 1 58.78 192 LYS B C 1
ATOM 4446 O O . LYS B 1 192 ? -11.203 -15.93 10.711 1 58.78 192 LYS B O 1
ATOM 4451 N N . GLU B 1 193 ? -13.258 -15.148 11.508 1 57.19 193 GLU B N 1
ATOM 4452 C CA . GLU B 1 193 ? -13.32 -16.281 12.422 1 57.19 193 GLU B CA 1
ATOM 4453 C C . GLU B 1 193 ? -13.664 -17.578 11.672 1 57.19 193 GLU B C 1
ATOM 4455 O O . GLU B 1 193 ? -14.586 -17.594 10.859 1 57.19 193 GLU B O 1
ATOM 4460 N N . GLY B 1 194 ? -12.781 -18.562 11.703 1 61.22 194 GLY B N 1
ATOM 4461 C CA . GLY B 1 194 ? -13.062 -19.891 11.195 1 61.22 194 GLY B CA 1
ATOM 4462 C C . GLY B 1 194 ? -12.469 -20.141 9.82 1 61.22 194 GLY B C 1
ATOM 4463 O O . GLY B 1 194 ? -12.727 -21.188 9.203 1 61.22 194 GLY B O 1
ATOM 4464 N N . LEU B 1 195 ? -11.688 -19.172 9.438 1 70.44 195 LEU B N 1
ATOM 4465 C CA . LEU B 1 195 ? -11.109 -19.391 8.117 1 70.44 195 LEU B CA 1
ATOM 4466 C C . LEU B 1 195 ? -9.961 -20.375 8.18 1 70.44 195 LEU B C 1
ATOM 4468 O O . LEU B 1 195 ? -9.148 -20.344 9.109 1 70.44 195 LEU B O 1
ATOM 4472 N N . ALA B 1 196 ? -10.008 -21.266 7.199 1 75.75 196 ALA B N 1
ATOM 4473 C CA . ALA B 1 196 ? -8.875 -22.188 7.07 1 75.75 196 ALA B CA 1
ATOM 4474 C C . ALA B 1 196 ? -7.59 -21.438 6.742 1 75.75 196 ALA B C 1
ATOM 4476 O O . ALA B 1 196 ? -7.613 -20.438 6.02 1 75.75 196 ALA B O 1
ATOM 4477 N N . PRO B 1 197 ? -6.512 -21.969 7.32 1 82.5 197 PRO B N 1
ATOM 4478 C CA . PRO B 1 197 ? -5.23 -21.328 7.012 1 82.5 197 PRO B CA 1
ATOM 4479 C C . PRO B 1 197 ? -4.922 -21.312 5.52 1 82.5 197 PRO B C 1
ATOM 4481 O O . PRO B 1 197 ? -5.195 -22.297 4.82 1 82.5 197 PRO B O 1
ATOM 4484 N N . ASP B 1 198 ? -4.488 -20.234 5.082 1 86.06 198 ASP B N 1
ATOM 4485 C CA . ASP B 1 198 ? -4.148 -20.031 3.678 1 86.06 198 ASP B CA 1
ATOM 4486 C C . ASP B 1 198 ? -2.893 -19.188 3.533 1 86.06 198 ASP B C 1
ATOM 4488 O O . ASP B 1 198 ? -2.686 -18.234 4.301 1 86.06 198 ASP B O 1
ATOM 4492 N N . ALA B 1 199 ? -2.018 -19.672 2.654 1 90.12 199 ALA B N 1
ATOM 4493 C CA . ALA B 1 199 ? -0.812 -18.891 2.391 1 90.12 199 ALA B CA 1
ATOM 4494 C C . ALA B 1 199 ? -0.313 -19.109 0.966 1 90.12 199 ALA B C 1
ATOM 4496 O O . ALA B 1 199 ? -0.527 -20.172 0.388 1 90.12 199 ALA B O 1
ATOM 4497 N N . THR B 1 200 ? 0.229 -18.141 0.4 1 91.75 200 THR B N 1
ATOM 4498 C CA . THR B 1 200 ? 0.886 -18.234 -0.898 1 91.75 200 THR B CA 1
ATOM 4499 C C . THR B 1 200 ? 2.258 -17.578 -0.866 1 91.75 200 THR B C 1
ATOM 4501 O O . THR B 1 200 ? 2.377 -16.406 -0.47 1 91.75 200 THR B O 1
ATOM 4504 N N . LEU B 1 201 ? 3.207 -18.328 -1.206 1 94.44 201 LEU B N 1
ATOM 4505 C CA . LEU B 1 201 ? 4.559 -17.812 -1.377 1 94.44 201 LEU B CA 1
ATOM 4506 C C . LEU B 1 201 ? 4.887 -17.625 -2.855 1 94.44 201 LEU B C 1
ATOM 4508 O O . LEU B 1 201 ? 4.656 -18.531 -3.662 1 94.44 201 LEU B O 1
ATOM 4512 N N . GLU B 1 202 ? 5.359 -16.5 -3.145 1 92.81 202 GLU B N 1
ATOM 4513 C CA . GLU B 1 202 ? 5.824 -16.219 -4.504 1 92.81 202 GLU B CA 1
ATOM 4514 C C . GLU B 1 202 ? 7.242 -15.664 -4.5 1 92.81 202 GLU B C 1
ATOM 4516 O O . GLU B 1 202 ? 7.57 -14.789 -3.688 1 92.81 202 GLU B O 1
ATOM 4521 N N . ILE B 1 203 ? 8.047 -16.203 -5.371 1 94.12 203 ILE B N 1
ATOM 4522 C CA . ILE B 1 203 ? 9.406 -15.703 -5.559 1 94.12 203 ILE B CA 1
ATOM 4523 C C . ILE B 1 203 ? 9.648 -15.398 -7.035 1 94.12 203 ILE B C 1
ATOM 4525 O O . ILE B 1 203 ? 9.57 -16.297 -7.879 1 94.12 203 ILE B O 1
ATOM 4529 N N . LEU B 1 204 ? 9.922 -14.211 -7.301 1 89.19 204 LEU B N 1
ATOM 4530 C CA . LEU B 1 204 ? 10.305 -13.797 -8.648 1 89.19 204 LEU B CA 1
ATOM 4531 C C . LEU B 1 204 ? 11.805 -13.539 -8.727 1 89.19 204 LEU B C 1
ATOM 4533 O O . LEU B 1 204 ? 12.359 -12.773 -7.934 1 89.19 204 LEU B O 1
ATOM 4537 N N . MET B 1 205 ? 12.422 -14.109 -9.695 1 92 205 MET B N 1
ATOM 4538 C CA . MET B 1 205 ? 13.883 -14.094 -9.734 1 92 205 MET B CA 1
ATOM 4539 C C . MET B 1 205 ? 14.383 -13.656 -11.109 1 92 205 MET B C 1
ATOM 4541 O O . MET B 1 205 ? 13.844 -14.078 -12.133 1 92 205 MET B O 1
ATOM 4545 N N . SER B 1 206 ? 15.375 -12.805 -11.086 1 88.25 206 SER B N 1
ATOM 4546 C CA . SER B 1 206 ? 15.992 -12.336 -12.32 1 88.25 206 SER B CA 1
ATOM 4547 C C . SER B 1 206 ? 17.516 -12.383 -12.219 1 88.25 206 SER B C 1
ATOM 4549 O O . SER B 1 206 ? 18.078 -12.531 -11.133 1 88.25 206 SER B O 1
ATOM 4551 N N . ASP B 1 207 ? 18.141 -12.188 -13.469 1 91.19 207 ASP B N 1
ATOM 4552 C CA . ASP B 1 207 ? 19.594 -12.266 -13.539 1 91.19 207 ASP B CA 1
ATOM 4553 C C . ASP B 1 207 ? 20.109 -13.586 -12.961 1 91.19 207 ASP B C 1
ATOM 4555 O O . ASP B 1 207 ? 20.953 -13.594 -12.07 1 91.19 207 ASP B O 1
ATOM 4559 N N . LEU B 1 208 ? 19.609 -14.57 -13.578 1 95.12 208 LEU B N 1
ATOM 4560 C CA . LEU B 1 208 ? 19.875 -15.906 -13.07 1 95.12 208 LEU B CA 1
ATOM 4561 C C . LEU B 1 208 ? 21.297 -16.344 -13.406 1 95.12 208 LEU B C 1
ATOM 4563 O O . LEU B 1 208 ? 21.844 -15.93 -14.43 1 95.12 208 LEU B O 1
ATOM 4567 N N . ASP B 1 209 ? 21.828 -17.125 -12.531 1 96.44 209 ASP B N 1
ATOM 4568 C CA . ASP B 1 209 ? 23.141 -17.688 -12.766 1 96.44 209 ASP B CA 1
ATOM 4569 C C . ASP B 1 209 ? 23.156 -18.578 -14 1 96.44 209 ASP B C 1
ATOM 4571 O O . ASP B 1 209 ? 22.391 -19.547 -14.078 1 96.44 209 ASP B O 1
ATOM 4575 N N . GLN B 1 210 ? 24.094 -18.422 -14.828 1 95.12 210 GLN B N 1
ATOM 4576 C CA . GLN B 1 210 ? 24.031 -19.078 -16.125 1 95.12 210 GLN B CA 1
ATOM 4577 C C . GLN B 1 210 ? 24.469 -20.547 -16 1 95.12 210 GLN B C 1
ATOM 4579 O O . GLN B 1 210 ? 24.016 -21.391 -16.766 1 95.12 210 GLN B O 1
ATOM 4584 N N . GLU B 1 211 ? 25.312 -20.844 -15.102 1 96.44 211 GLU B N 1
ATOM 4585 C CA . GLU B 1 211 ? 25.656 -22.25 -14.875 1 96.44 211 GLU B CA 1
ATOM 4586 C C . GLU B 1 211 ? 24.438 -23.031 -14.352 1 96.44 211 GLU B C 1
ATOM 4588 O O . GLU B 1 211 ? 24.203 -24.156 -14.773 1 96.44 211 GLU B O 1
ATOM 4593 N N . ALA B 1 212 ? 23.703 -22.422 -13.539 1 96.75 212 ALA B N 1
ATOM 4594 C CA . ALA B 1 212 ? 22.516 -23.062 -12.961 1 96.75 212 ALA B CA 1
ATOM 4595 C C . ALA B 1 212 ? 21.406 -23.188 -13.992 1 96.75 212 ALA B C 1
ATOM 4597 O O . ALA B 1 212 ? 20.469 -23.969 -13.82 1 96.75 212 ALA B O 1
ATOM 4598 N N . MET B 1 213 ? 21.453 -22.438 -15.078 1 96.12 213 MET B N 1
ATOM 4599 C CA . MET B 1 213 ? 20.391 -22.391 -16.078 1 96.12 213 MET B CA 1
ATOM 4600 C C . MET B 1 213 ? 20.594 -23.469 -17.125 1 96.12 213 MET B C 1
ATOM 4602 O O . MET B 1 213 ? 19.688 -23.75 -17.922 1 96.12 213 MET B O 1
ATOM 4606 N N . LYS B 1 214 ? 21.641 -24.141 -17.094 1 95.94 214 LYS B N 1
ATOM 4607 C CA . LYS B 1 214 ? 22.016 -25.109 -18.141 1 95.94 214 LYS B CA 1
ATOM 4608 C C . LYS B 1 214 ? 20.953 -26.203 -18.266 1 95.94 214 LYS B C 1
ATOM 4610 O O . LYS B 1 214 ? 20.547 -26.562 -19.375 1 95.94 214 LYS B O 1
ATOM 4615 N N . PRO B 1 215 ? 20.438 -26.703 -17.188 1 96.44 215 PRO B N 1
ATOM 4616 C CA . PRO B 1 215 ? 19.469 -27.797 -17.297 1 96.44 215 PRO B CA 1
ATOM 4617 C C . PRO B 1 215 ? 18.203 -27.391 -18.047 1 96.44 215 PRO B C 1
ATOM 4619 O O . PRO B 1 215 ? 17.422 -28.266 -18.438 1 96.44 215 PRO B O 1
ATOM 4622 N N . PHE B 1 216 ? 18 -26.172 -18.312 1 95.31 216 PHE B N 1
ATOM 4623 C CA . PHE B 1 216 ? 16.734 -25.719 -18.859 1 95.31 216 PHE B CA 1
ATOM 4624 C C . PHE B 1 216 ? 16.844 -25.453 -20.359 1 95.31 216 PHE B C 1
ATOM 4626 O O . PHE B 1 216 ? 15.945 -24.859 -20.953 1 95.31 216 PHE B O 1
ATOM 4633 N N . TYR B 1 217 ? 18 -25.797 -20.797 1 92.75 217 TYR B N 1
ATOM 4634 C CA . TYR B 1 217 ? 18.219 -25.875 -22.25 1 92.75 217 TYR B CA 1
ATOM 4635 C C . TYR B 1 217 ? 18.078 -27.297 -22.75 1 92.75 217 TYR B C 1
ATOM 4637 O O . TYR B 1 217 ? 18.594 -28.234 -22.141 1 92.75 217 TYR B O 1
ATOM 4645 N N . LYS B 1 218 ? 17.344 -27.344 -23.859 1 91.12 218 LYS B N 1
ATOM 4646 C CA . LYS B 1 218 ? 17.125 -28.688 -24.422 1 91.12 218 LYS B CA 1
ATOM 4647 C C . LYS B 1 218 ? 18.453 -29.359 -24.75 1 91.12 218 LYS B C 1
ATOM 4649 O O . LYS B 1 218 ? 18.578 -30.578 -24.641 1 91.12 218 LYS B O 1
ATOM 4654 N N . GLN B 1 219 ? 19.375 -28.609 -25.047 1 90.5 219 GLN B N 1
ATOM 4655 C CA . GLN B 1 219 ? 20.672 -29.141 -25.438 1 90.5 219 GLN B CA 1
ATOM 4656 C C . GLN B 1 219 ? 21.391 -29.766 -24.25 1 90.5 219 GLN B C 1
ATOM 4658 O O . GLN B 1 219 ? 22.266 -30.625 -24.438 1 90.5 219 GLN B O 1
ATOM 4663 N N . HIS B 1 220 ? 21.016 -29.391 -23.078 1 91.25 220 HIS B N 1
ATOM 4664 C CA . HIS B 1 220 ? 21.797 -29.812 -21.922 1 91.25 220 HIS B CA 1
ATOM 4665 C C . HIS B 1 220 ? 21.016 -30.812 -21.078 1 91.25 220 HIS B C 1
ATOM 4667 O O . HIS B 1 220 ? 21.516 -31.297 -20.062 1 91.25 220 HIS B O 1
ATOM 4673 N N . SER B 1 221 ? 19.797 -31.062 -21.406 1 90.06 221 SER B N 1
ATOM 4674 C CA . SER B 1 221 ? 18.984 -32.031 -20.672 1 90.06 221 SER B CA 1
ATOM 4675 C C . SER B 1 221 ? 18.328 -33.031 -21.609 1 90.06 221 SER B C 1
ATOM 4677 O O . SER B 1 221 ? 17.781 -32.656 -22.641 1 90.06 221 SER B O 1
ATOM 4679 N N . THR B 1 222 ? 18.328 -34.25 -21.172 1 88.44 222 THR B N 1
ATOM 4680 C CA . THR B 1 222 ? 17.75 -35.312 -21.984 1 88.44 222 THR B CA 1
ATOM 4681 C C . THR B 1 222 ? 16.234 -35.188 -22.062 1 88.44 222 THR B C 1
ATOM 4683 O O . THR B 1 222 ? 15.633 -35.438 -23.109 1 88.44 222 THR B O 1
ATOM 4686 N N . ASP B 1 223 ? 15.672 -34.875 -20.953 1 91.88 223 ASP B N 1
ATOM 4687 C CA . ASP B 1 223 ? 14.227 -34.656 -20.891 1 91.88 223 ASP B CA 1
ATOM 4688 C C . ASP B 1 223 ? 13.875 -33.75 -19.703 1 91.88 223 ASP B C 1
ATOM 4690 O O . ASP B 1 223 ? 14.758 -33.25 -19.016 1 91.88 223 ASP B O 1
ATOM 4694 N N . SER B 1 224 ? 12.609 -33.531 -19.594 1 93.69 224 SER B N 1
ATOM 4695 C CA . SER B 1 224 ? 12.133 -32.625 -18.562 1 93.69 224 SER B CA 1
ATOM 4696 C C . SER B 1 224 ? 12.43 -33.156 -17.156 1 93.69 224 SER B C 1
ATOM 4698 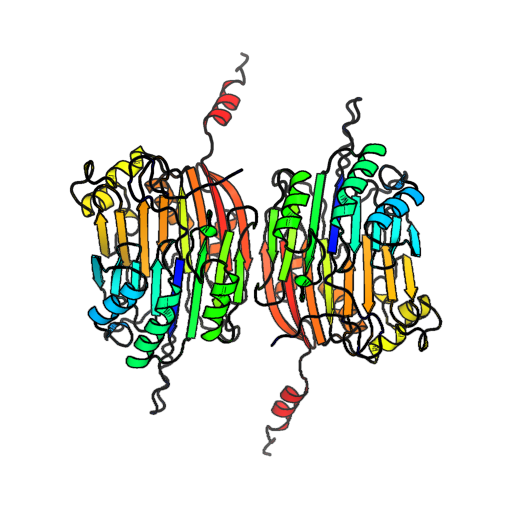O O . SER B 1 224 ? 12.75 -32.375 -16.25 1 93.69 224 SER B O 1
ATOM 4700 N N . ARG B 1 225 ? 12.336 -34.438 -16.953 1 94.38 225 ARG B N 1
ATOM 4701 C CA . ARG B 1 225 ? 12.625 -35.031 -15.656 1 94.38 225 ARG B CA 1
ATOM 4702 C C . ARG B 1 225 ? 14.086 -34.844 -15.281 1 94.38 225 ARG B C 1
ATOM 4704 O O . ARG B 1 225 ? 14.398 -34.531 -14.125 1 94.38 225 ARG B O 1
ATOM 4711 N N . ALA B 1 226 ? 14.914 -35.031 -16.234 1 95.62 226 ALA B N 1
ATOM 4712 C CA . ALA B 1 226 ? 16.328 -34.781 -15.992 1 95.62 226 ALA B CA 1
ATOM 4713 C C . ALA B 1 226 ? 16.594 -33.344 -15.578 1 95.62 226 ALA B C 1
ATOM 4715 O O . ALA B 1 226 ? 17.406 -33.094 -14.688 1 95.62 226 ALA B O 1
ATOM 4716 N N . ALA B 1 227 ? 15.898 -32.469 -16.219 1 96.25 227 ALA B N 1
ATOM 4717 C CA . ALA B 1 227 ? 16.031 -31.047 -15.875 1 96.25 227 ALA B CA 1
ATOM 4718 C C . ALA B 1 227 ? 15.625 -30.812 -14.422 1 96.25 227 ALA B C 1
ATOM 4720 O O . ALA B 1 227 ? 16.312 -30.094 -13.688 1 96.25 227 ALA B O 1
ATOM 4721 N N . SER B 1 228 ? 14.523 -31.375 -14 1 97 228 SER B N 1
ATOM 4722 C CA . SER B 1 228 ? 14.023 -31.219 -12.641 1 97 228 SER B CA 1
ATOM 4723 C C . SER B 1 228 ? 15.016 -31.766 -11.617 1 97 228 SER B C 1
ATOM 4725 O O . SER B 1 228 ? 15.242 -31.141 -10.578 1 97 228 SER B O 1
ATOM 4727 N N . VAL B 1 229 ? 15.539 -32.875 -11.898 1 96.5 229 VAL B N 1
ATOM 4728 C CA . VAL B 1 229 ? 16.453 -33.531 -10.977 1 96.5 229 VAL B CA 1
ATOM 4729 C C . VAL B 1 229 ? 17.781 -32.781 -10.938 1 96.5 229 VAL B C 1
ATOM 4731 O O . VAL B 1 229 ? 18.281 -32.469 -9.859 1 96.5 229 VAL B O 1
ATOM 4734 N N . ASN B 1 230 ? 18.328 -32.469 -12.094 1 96.12 230 ASN B N 1
ATOM 4735 C CA . ASN B 1 230 ? 19.641 -31.875 -12.188 1 96.12 230 ASN B CA 1
ATOM 4736 C C . ASN B 1 230 ? 19.656 -30.453 -11.648 1 96.12 230 ASN B C 1
ATOM 4738 O O . ASN B 1 230 ? 20.688 -29.969 -11.172 1 96.12 230 ASN B O 1
ATOM 4742 N N . SER B 1 231 ? 18.594 -29.75 -11.766 1 96.88 231 SER B N 1
ATOM 4743 C CA . SER B 1 231 ? 18.516 -28.391 -11.266 1 96.88 231 SER B CA 1
ATOM 4744 C C . SER B 1 231 ? 18.312 -28.359 -9.758 1 96.88 231 SER B C 1
ATOM 4746 O O . SER B 1 231 ? 18.562 -27.344 -9.109 1 96.88 231 SER B O 1
ATOM 4748 N N . GLY B 1 232 ? 17.781 -29.453 -9.211 1 97 232 GLY B N 1
ATOM 4749 C CA . GLY B 1 232 ? 17.469 -29.5 -7.793 1 97 232 GLY B CA 1
ATOM 4750 C C . GLY B 1 232 ? 16 -29.219 -7.492 1 97 232 GLY B C 1
ATOM 4751 O O . GLY B 1 232 ? 15.578 -29.312 -6.34 1 97 232 GLY B O 1
ATOM 4752 N N . ILE B 1 233 ? 15.234 -28.984 -8.5 1 97.81 233 ILE B N 1
ATOM 4753 C CA . ILE B 1 233 ? 13.828 -28.641 -8.336 1 97.81 233 ILE B CA 1
ATOM 4754 C C . ILE B 1 233 ? 13.086 -29.828 -7.723 1 97.81 233 ILE B C 1
ATOM 4756 O O . ILE B 1 233 ? 12.195 -29.641 -6.887 1 97.81 233 ILE B O 1
ATOM 4760 N N . ALA B 1 234 ? 13.477 -31 -8.109 1 96.88 234 ALA B N 1
ATOM 4761 C CA . ALA B 1 234 ? 12.828 -32.219 -7.633 1 96.88 234 ALA B CA 1
ATOM 4762 C C . ALA B 1 234 ? 12.969 -32.344 -6.117 1 96.88 234 ALA B C 1
ATOM 4764 O O . ALA B 1 234 ? 12.203 -33.094 -5.484 1 96.88 234 ALA B O 1
ATOM 4765 N N . ASN B 1 235 ? 13.883 -31.625 -5.527 1 96.69 235 ASN B N 1
ATOM 4766 C CA . ASN B 1 235 ? 14.164 -31.75 -4.102 1 96.69 235 ASN B CA 1
ATOM 4767 C C . ASN B 1 235 ? 13.391 -30.703 -3.283 1 96.69 235 ASN B C 1
ATOM 4769 O O . ASN B 1 235 ? 13.406 -30.75 -2.053 1 96.69 235 ASN B O 1
ATOM 4773 N N . LEU B 1 236 ? 12.727 -29.812 -3.891 1 97.38 236 LEU B N 1
ATOM 4774 C CA . LEU B 1 236 ? 12.023 -28.766 -3.158 1 97.38 236 LEU B CA 1
ATOM 4775 C C . LEU B 1 236 ? 10.891 -29.344 -2.326 1 97.38 236 LEU B C 1
ATOM 4777 O O . LEU B 1 236 ? 10.734 -29 -1.153 1 97.38 236 LEU B O 1
ATOM 4781 N N . PHE B 1 237 ? 10.117 -30.188 -2.932 1 97.44 237 PHE B N 1
ATOM 4782 C CA . PHE B 1 237 ? 9.086 -31 -2.301 1 97.44 237 PHE B CA 1
ATOM 4783 C C . PHE B 1 237 ? 9.18 -32.469 -2.768 1 97.44 237 PHE B C 1
ATOM 4785 O O . PHE B 1 237 ? 8.438 -32.875 -3.658 1 97.44 237 PHE B O 1
ATOM 4792 N N . PRO B 1 238 ? 9.953 -33.188 -2.088 1 95.94 238 PRO B N 1
ATOM 4793 C CA . PRO B 1 238 ? 10.258 -34.562 -2.568 1 95.94 238 PRO B CA 1
ATOM 4794 C C . PRO B 1 238 ? 9.016 -35.438 -2.678 1 95.94 238 PRO B C 1
ATOM 4796 O O . PRO B 1 238 ? 8.984 -36.375 -3.49 1 95.94 238 PRO B O 1
ATOM 4799 N N . GLU B 1 239 ? 8.008 -35.188 -1.93 1 96.38 239 GLU B N 1
ATOM 4800 C CA . GLU B 1 239 ? 6.816 -36.031 -1.92 1 96.38 239 GLU B CA 1
ATOM 4801 C C . GLU B 1 239 ? 5.797 -35.562 -2.949 1 96.38 239 GLU B C 1
ATOM 4803 O O . GLU B 1 239 ? 4.766 -36.219 -3.15 1 96.38 239 GLU B O 1
ATOM 4808 N N . ALA B 1 240 ? 6.109 -34.531 -3.639 1 97.19 240 ALA B N 1
ATOM 4809 C CA . ALA B 1 240 ? 5.148 -33.969 -4.59 1 97.19 240 ALA B CA 1
ATOM 4810 C C . ALA B 1 240 ? 5.164 -34.75 -5.902 1 97.19 240 ALA B C 1
ATOM 4812 O O . ALA B 1 240 ? 6.207 -35.25 -6.32 1 97.19 240 ALA B O 1
ATOM 4813 N N . GLN B 1 241 ? 3.99 -34.875 -6.488 1 97.19 241 GLN B N 1
ATOM 4814 C CA . GLN B 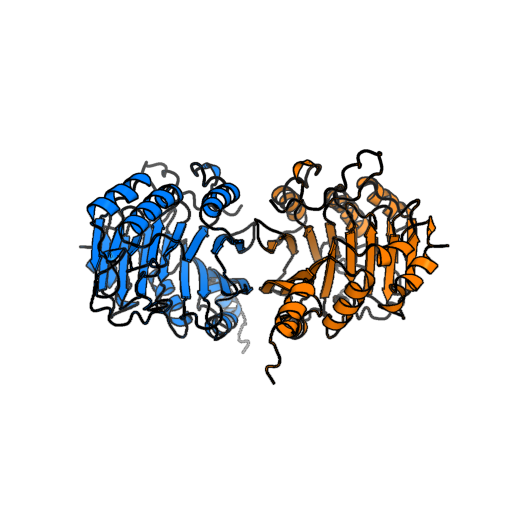1 241 ? 3.891 -35.375 -7.867 1 97.19 241 GLN B CA 1
ATOM 4815 C C . GLN B 1 241 ? 4.219 -34.25 -8.859 1 97.19 241 GLN B C 1
ATOM 4817 O O . GLN B 1 241 ? 3.547 -33.219 -8.891 1 97.19 241 GLN B O 1
ATOM 4822 N N . LEU B 1 242 ? 5.266 -34.5 -9.695 1 97.06 242 LEU B N 1
ATOM 4823 C CA . LEU B 1 242 ? 5.727 -33.469 -10.602 1 97.06 242 LEU B CA 1
ATOM 4824 C C . LEU B 1 242 ? 5.176 -33.688 -12.008 1 97.06 242 LEU B C 1
ATOM 4826 O O . LEU B 1 242 ? 5.082 -34.812 -12.469 1 97.06 242 LEU B O 1
ATOM 4830 N N . ASP B 1 243 ? 4.785 -32.656 -12.594 1 96.94 243 ASP B N 1
ATOM 4831 C CA . ASP B 1 243 ? 4.469 -32.594 -14.023 1 96.94 243 ASP B CA 1
ATOM 4832 C C . ASP B 1 243 ? 5.316 -31.516 -14.711 1 96.94 243 ASP B C 1
ATOM 4834 O O . ASP B 1 243 ? 4.941 -30.344 -14.758 1 96.94 243 ASP B O 1
ATOM 4838 N N . ASP B 1 244 ? 6.441 -31.953 -15.242 1 94.69 244 ASP B N 1
ATOM 4839 C CA . ASP B 1 244 ? 7.418 -31.016 -15.781 1 94.69 244 ASP B CA 1
ATOM 4840 C C . ASP B 1 244 ? 7.391 -31.031 -17.312 1 94.69 244 ASP B C 1
ATOM 4842 O O . ASP B 1 244 ? 6.977 -32 -17.922 1 94.69 244 ASP B O 1
ATOM 4846 N N . PHE B 1 245 ? 7.773 -29.969 -17.891 1 92.31 245 PHE B N 1
ATOM 4847 C CA . PHE B 1 245 ? 7.812 -29.781 -19.344 1 92.31 245 PHE B CA 1
ATOM 4848 C C . PHE B 1 245 ? 9.031 -28.969 -19.75 1 92.31 245 PHE B C 1
ATOM 4850 O O . PHE B 1 245 ? 9.234 -27.859 -19.266 1 92.31 245 PHE B O 1
ATOM 4857 N N . LEU B 1 246 ? 9.836 -29.516 -20.609 1 92 246 LEU B N 1
ATOM 4858 C CA . LEU B 1 246 ? 10.992 -28.828 -21.188 1 92 246 LEU B CA 1
ATOM 4859 C C . LEU B 1 246 ? 10.68 -28.328 -22.594 1 92 246 LEU B C 1
ATOM 4861 O O . LEU B 1 246 ? 10.43 -29.125 -23.5 1 92 246 LEU B O 1
ATOM 4865 N N . PHE B 1 247 ? 10.75 -27.062 -22.781 1 87.75 247 PHE B N 1
ATOM 4866 C CA . PHE B 1 247 ? 10.422 -26.453 -24.078 1 87.75 247 PHE B CA 1
ATOM 4867 C C . PHE B 1 247 ? 11.602 -26.547 -25.031 1 87.75 247 PHE B C 1
ATOM 4869 O O . PHE B 1 247 ? 12.742 -26.719 -24.609 1 87.75 247 PHE B O 1
ATOM 4876 N N . ASP B 1 248 ? 11.234 -26.484 -26.25 1 86.38 248 ASP B N 1
ATOM 4877 C CA . ASP B 1 248 ? 12.234 -26.5 -27.297 1 86.38 248 ASP B CA 1
ATOM 4878 C C . ASP B 1 248 ? 12.359 -25.125 -27.953 1 86.38 248 ASP B C 1
ATOM 4880 O O . ASP B 1 248 ? 11.375 -24.578 -28.469 1 86.38 248 ASP B O 1
ATOM 4884 N N . PRO B 1 249 ? 13.602 -24.469 -27.969 1 88.81 249 PRO B N 1
ATOM 4885 C CA . PRO B 1 249 ? 14.914 -25 -27.594 1 88.81 249 PRO B CA 1
ATOM 4886 C C . PRO B 1 249 ? 15.266 -24.75 -26.125 1 88.81 249 PRO B C 1
ATOM 4888 O O . PRO B 1 249 ?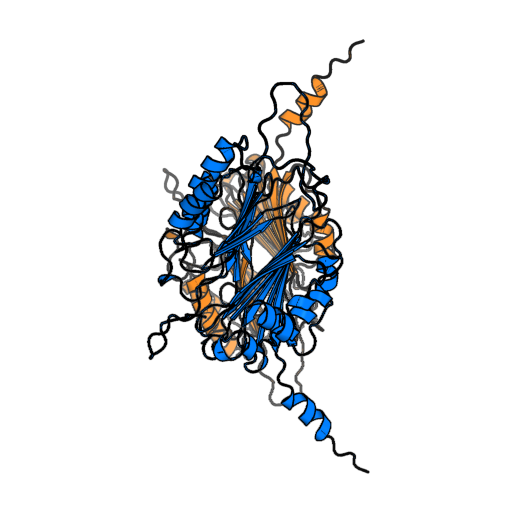 16.25 -25.297 -25.609 1 88.81 249 PRO B O 1
ATOM 4891 N N . LEU B 1 250 ? 14.539 -23.891 -25.469 1 88.88 250 LEU B N 1
ATOM 4892 C CA . LEU B 1 250 ? 14.836 -23.516 -24.094 1 88.88 250 LEU B CA 1
ATOM 4893 C C . LEU B 1 250 ? 13.562 -23.203 -23.328 1 88.88 250 LEU B C 1
ATOM 4895 O O . LEU B 1 250 ? 12.531 -22.891 -23.938 1 88.88 250 LEU B O 1
ATOM 4899 N N . GLY B 1 251 ? 13.641 -23.375 -22.062 1 90.19 251 GLY B N 1
ATOM 4900 C CA . GLY B 1 251 ? 12.523 -23.078 -21.172 1 90.19 251 GLY B CA 1
ATOM 4901 C C . GLY B 1 251 ? 12.008 -24.297 -20.438 1 90.19 251 GLY B C 1
ATOM 4902 O O . GLY B 1 251 ? 12.125 -25.422 -20.922 1 90.19 251 GLY B O 1
ATOM 4903 N N . TYR B 1 252 ? 11.477 -24.062 -19.359 1 92 252 TYR B N 1
ATOM 4904 C CA . TYR B 1 252 ? 11.055 -25.156 -18.5 1 92 252 TYR B CA 1
ATOM 4905 C C . TYR B 1 252 ? 9.875 -24.734 -17.625 1 92 252 TYR B C 1
ATOM 4907 O O . TYR B 1 252 ? 9.805 -23.594 -17.172 1 92 252 TYR B O 1
ATOM 4915 N N . SER B 1 253 ? 8.914 -25.594 -17.5 1 92.62 253 SER B N 1
ATOM 4916 C CA . SER B 1 253 ? 7.785 -25.391 -16.594 1 92.62 253 SER B CA 1
ATOM 4917 C C . SER B 1 253 ? 7.484 -26.656 -15.805 1 92.62 253 SER B C 1
ATOM 4919 O O . SER B 1 253 ? 7.609 -27.766 -16.328 1 92.62 253 SER B O 1
ATOM 4921 N N . VAL B 1 254 ? 7.113 -26.438 -14.555 1 95.94 254 VAL B N 1
ATOM 4922 C CA . VAL B 1 254 ? 6.746 -27.625 -13.781 1 95.94 254 VAL B CA 1
ATOM 4923 C C . VAL B 1 254 ? 5.633 -27.281 -12.805 1 95.94 254 VAL B C 1
ATOM 4925 O O . VAL B 1 254 ? 5.617 -26.188 -12.234 1 95.94 254 VAL B O 1
ATOM 4928 N N . ASN B 1 255 ? 4.703 -28.156 -12.688 1 97.31 255 ASN B N 1
ATOM 4929 C CA . ASN B 1 255 ? 3.74 -28.188 -11.594 1 97.31 255 ASN B CA 1
ATOM 4930 C C . ASN B 1 255 ? 4.016 -29.328 -10.633 1 97.31 255 ASN B C 1
ATOM 4932 O O . ASN B 1 255 ? 4.277 -30.453 -11.062 1 97.31 255 ASN B O 1
ATOM 4936 N N . GLY B 1 256 ? 4.059 -29.031 -9.391 1 97.75 256 GLY B N 1
ATOM 4937 C CA . GLY B 1 256 ? 4.047 -30.047 -8.352 1 97.75 256 GLY B CA 1
ATOM 4938 C C . GLY B 1 256 ? 2.793 -30.016 -7.5 1 97.75 256 GLY B C 1
ATOM 4939 O O . GLY B 1 256 ? 2.33 -28.938 -7.105 1 97.75 256 GLY B O 1
ATOM 4940 N N . ILE B 1 257 ? 2.199 -31.188 -7.297 1 97.69 257 ILE B N 1
ATOM 4941 C CA . ILE B 1 257 ? 1.019 -31.234 -6.441 1 97.69 257 ILE B CA 1
ATOM 4942 C C . ILE B 1 257 ? 1.273 -32.156 -5.254 1 97.69 257 ILE B C 1
ATOM 4944 O O . ILE B 1 257 ? 1.931 -33.188 -5.398 1 97.69 257 ILE B O 1
ATOM 4948 N N . LEU B 1 258 ? 0.912 -31.766 -4.133 1 96.62 258 LEU B N 1
ATOM 4949 C CA . LEU B 1 258 ? 1.037 -32.469 -2.865 1 96.62 258 LEU B CA 1
ATOM 4950 C C . LEU B 1 258 ? -0.193 -32.25 -1.992 1 96.62 258 LEU B C 1
ATOM 4952 O O . LEU B 1 258 ? -0.395 -31.156 -1.466 1 96.62 258 LEU B O 1
ATOM 4956 N N . ASP B 1 259 ? -1.019 -33.344 -1.801 1 92.69 259 ASP B N 1
ATOM 4957 C CA . ASP B 1 259 ? -2.307 -33.219 -1.124 1 92.69 259 ASP B CA 1
ATOM 4958 C C . ASP B 1 259 ? -3.145 -32.094 -1.735 1 92.69 259 ASP B C 1
ATOM 4960 O O . ASP B 1 259 ? -3.33 -32.062 -2.953 1 92.69 259 ASP B O 1
ATOM 4964 N N . GLY B 1 260 ? -3.473 -31.188 -1.018 1 92.94 260 GLY B N 1
ATOM 4965 C CA . GLY B 1 260 ? -4.305 -30.094 -1.521 1 92.94 260 GLY B CA 1
ATOM 4966 C C . GLY B 1 260 ? -3.506 -28.875 -1.946 1 92.94 260 GLY B C 1
ATOM 4967 O O . GLY B 1 260 ? -4.078 -27.844 -2.299 1 92.94 260 GLY B O 1
ATOM 4968 N N . GLY B 1 261 ? -2.232 -29.062 -1.981 1 95.88 261 GLY B N 1
ATOM 4969 C CA . GLY B 1 261 ? -1.38 -27.922 -2.32 1 95.88 261 GLY B CA 1
ATOM 4970 C C . GLY B 1 261 ? -0.641 -28.109 -3.633 1 95.88 261 GLY B C 1
ATOM 4971 O O . GLY B 1 261 ? -0.63 -29.203 -4.195 1 95.88 261 GLY B O 1
ATOM 4972 N N . TYR B 1 262 ? -0.104 -27.016 -4.133 1 97.44 262 TYR B N 1
ATOM 4973 C CA . TYR B 1 262 ? 0.66 -27.062 -5.375 1 97.44 262 TYR B CA 1
ATOM 4974 C C . TYR B 1 262 ? 1.906 -26.188 -5.277 1 97.44 262 TYR B C 1
ATOM 4976 O O . TYR B 1 262 ? 2.023 -25.359 -4.367 1 97.44 262 TYR B O 1
ATOM 4984 N N . PHE B 1 263 ? 2.826 -26.422 -6.098 1 97.31 263 PHE B N 1
ATOM 4985 C CA . PHE B 1 263 ? 3.826 -25.422 -6.457 1 97.31 263 PHE B CA 1
ATOM 4986 C C . PHE B 1 263 ? 4.051 -25.406 -7.965 1 97.31 263 PHE B C 1
ATOM 4988 O O . PHE B 1 263 ? 3.766 -26.391 -8.656 1 97.31 263 PHE B O 1
ATOM 4995 N N . THR B 1 264 ? 4.473 -24.266 -8.492 1 96.19 264 THR B N 1
ATOM 4996 C CA . THR B 1 264 ? 4.742 -24.141 -9.922 1 96.19 264 THR B CA 1
ATOM 4997 C C . THR B 1 264 ? 5.969 -23.266 -10.164 1 96.19 264 THR B C 1
ATOM 4999 O O . THR B 1 264 ? 6.258 -22.359 -9.375 1 96.19 264 THR B O 1
ATOM 5002 N N . ILE B 1 265 ? 6.699 -23.641 -11.148 1 95.12 265 ILE B N 1
ATOM 5003 C CA . ILE B 1 265 ? 7.902 -22.906 -11.531 1 95.12 265 ILE B CA 1
ATOM 5004 C C . ILE B 1 265 ? 7.906 -22.672 -13.039 1 95.12 265 ILE B C 1
ATOM 5006 O O . ILE B 1 265 ? 7.566 -23.562 -13.82 1 95.12 265 ILE B O 1
ATOM 5010 N N . HIS B 1 266 ? 8.18 -21.547 -13.398 1 90.94 266 HIS B N 1
ATOM 5011 C CA . HIS B 1 266 ? 8.445 -21.203 -14.789 1 90.94 266 HIS B CA 1
ATOM 5012 C C . HIS B 1 266 ? 9.836 -20.594 -14.945 1 90.94 266 HIS B C 1
ATOM 5014 O O . HIS B 1 266 ? 10.227 -19.719 -14.18 1 90.94 266 HIS B O 1
ATOM 5020 N N . VAL B 1 267 ? 10.625 -21.094 -16.016 1 91.94 267 VAL B N 1
ATOM 5021 C CA . VAL B 1 267 ? 12.008 -20.656 -16.156 1 91.94 267 VAL B CA 1
ATOM 5022 C C . VAL B 1 267 ? 12.258 -20.203 -17.594 1 91.94 267 VAL B C 1
ATOM 5024 O O . VAL B 1 267 ? 11.969 -20.938 -18.547 1 91.94 267 VAL B O 1
ATOM 5027 N N . THR B 1 268 ? 12.734 -19.078 -17.688 1 88.38 268 THR B N 1
ATOM 5028 C CA . THR B 1 268 ? 13.375 -18.578 -18.906 1 88.38 268 THR B CA 1
ATOM 5029 C C . THR B 1 268 ? 14.875 -18.406 -18.688 1 88.38 268 THR B C 1
ATOM 5031 O O . THR B 1 268 ? 15.32 -17.422 -18.094 1 88.38 268 THR B O 1
ATOM 5034 N N . PRO B 1 269 ? 15.711 -19.25 -19.328 1 91.56 269 PRO B N 1
ATOM 5035 C CA . PRO B 1 269 ? 17.109 -19.359 -18.906 1 91.56 269 PRO B CA 1
ATOM 5036 C C . PRO B 1 269 ? 18.031 -18.406 -19.688 1 91.56 269 PRO B C 1
ATOM 5038 O O . PRO B 1 269 ? 19.203 -18.234 -19.312 1 91.56 269 PRO B O 1
ATOM 5041 N N . GLN B 1 270 ? 17.547 -17.719 -20.641 1 86.81 270 GLN B N 1
ATOM 5042 C CA . GLN B 1 270 ? 18.422 -16.922 -21.516 1 86.81 270 GLN B CA 1
ATOM 5043 C C . GLN B 1 270 ? 19.156 -15.859 -20.719 1 86.81 270 GLN B C 1
ATOM 5045 O O . GLN B 1 270 ? 18.562 -15.133 -19.922 1 86.81 270 GLN B O 1
ATOM 5050 N N . SER B 1 271 ? 20.375 -15.625 -21.078 1 83.44 271 SER B N 1
ATOM 5051 C CA . SER B 1 271 ? 21.25 -14.758 -20.312 1 83.44 271 SER B CA 1
ATOM 5052 C C . SER B 1 271 ? 20.797 -13.305 -20.391 1 83.44 271 SER B C 1
ATOM 5054 O O . SER B 1 271 ? 20.875 -12.57 -19.391 1 83.44 271 SER B O 1
ATOM 5056 N N . SER B 1 272 ? 20.328 -12.859 -21.453 1 77.56 272 SER B N 1
ATOM 5057 C CA . SER B 1 272 ? 19.984 -11.461 -21.656 1 77.56 272 SER B CA 1
ATOM 5058 C C . SER B 1 272 ? 18.75 -11.062 -20.844 1 77.56 272 SER B C 1
ATOM 5060 O O . SER B 1 272 ? 18.562 -9.891 -20.516 1 77.56 272 SER B O 1
ATOM 5062 N N . CYS B 1 273 ? 17.922 -12.125 -20.5 1 81.06 273 CYS B N 1
ATOM 5063 C CA . CYS B 1 273 ? 16.688 -11.828 -19.797 1 81.06 273 CYS B CA 1
ATOM 5064 C C . CYS B 1 273 ? 16.234 -13.023 -18.969 1 81.06 273 CYS B C 1
ATOM 5066 O O . CYS B 1 273 ? 15.062 -13.398 -19 1 81.06 273 CYS B O 1
ATOM 5068 N N . SER B 1 274 ? 17.141 -13.602 -18.312 1 88.25 274 SER B N 1
ATOM 5069 C CA . SER B 1 274 ? 16.797 -14.797 -17.562 1 88.25 274 SER B CA 1
ATOM 5070 C C . SER B 1 274 ? 15.812 -14.477 -16.438 1 88.25 274 SER B C 1
ATOM 5072 O O . SER B 1 274 ? 15.906 -13.422 -15.805 1 88.25 274 SER B O 1
ATOM 5074 N N . TYR B 1 275 ? 14.875 -15.406 -16.281 1 87.88 275 TYR B N 1
ATOM 5075 C CA . TYR B 1 275 ? 13.789 -15.203 -15.328 1 87.88 275 TYR B CA 1
ATOM 5076 C C . TYR B 1 275 ? 13.25 -16.547 -14.828 1 87.88 275 TYR B C 1
ATOM 5078 O O . TYR B 1 275 ? 13.156 -17.5 -15.594 1 87.88 275 TYR B O 1
ATOM 5086 N N . ALA B 1 276 ? 12.906 -16.562 -13.562 1 92.19 276 ALA B N 1
ATOM 5087 C CA . ALA B 1 276 ? 12.219 -17.703 -12.984 1 92.19 276 ALA B CA 1
ATOM 5088 C C . ALA B 1 276 ? 11.195 -17.281 -11.945 1 92.19 276 ALA B C 1
ATOM 5090 O O . ALA B 1 276 ? 11.438 -16.328 -11.188 1 92.19 276 ALA B O 1
ATOM 5091 N N . SER B 1 277 ? 10.086 -17.922 -11.992 1 91.94 277 SER B N 1
ATOM 5092 C CA . SER B 1 277 ? 9.062 -17.672 -10.984 1 91.94 277 SER B CA 1
ATOM 5093 C C . SER B 1 277 ? 8.727 -18.953 -10.219 1 91.94 277 SER B C 1
ATOM 5095 O O . SER B 1 277 ? 8.664 -20.031 -10.805 1 91.94 277 SER B O 1
ATOM 5097 N N . PHE B 1 278 ? 8.648 -18.859 -8.914 1 95.38 278 PHE B N 1
ATOM 5098 C CA . PHE B 1 278 ? 8.219 -19.938 -8.031 1 95.38 278 PHE B CA 1
ATOM 5099 C C . PHE B 1 278 ? 7.004 -19.516 -7.215 1 95.38 278 PHE B C 1
ATOM 5101 O O . PHE B 1 278 ? 6.969 -18.422 -6.668 1 95.38 278 PHE B O 1
ATOM 5108 N N . GLU B 1 279 ? 6.051 -20.375 -7.152 1 94.94 279 GLU B N 1
ATOM 5109 C CA . GLU B 1 279 ? 4.859 -20.094 -6.352 1 94.94 279 GLU B CA 1
ATOM 5110 C C . GLU B 1 279 ? 4.348 -21.359 -5.676 1 94.94 279 GLU B C 1
ATOM 5112 O O . GLU B 1 279 ? 4.332 -22.438 -6.285 1 94.94 279 GLU B O 1
ATOM 5117 N N . THR B 1 280 ? 3.857 -21.281 -4.426 1 96.75 280 THR B N 1
ATOM 5118 C CA . THR B 1 280 ? 3.27 -22.422 -3.748 1 96.75 280 THR B CA 1
ATOM 5119 C C . THR B 1 280 ? 2.205 -21.984 -2.75 1 96.75 280 THR B C 1
ATOM 5121 O O . THR B 1 280 ? 2.281 -20.875 -2.203 1 96.75 280 THR B O 1
ATOM 5124 N N . ASN B 1 281 ? 1.226 -22.781 -2.631 1 94.12 281 ASN B N 1
ATOM 5125 C CA . ASN B 1 281 ? 0.259 -22.547 -1.561 1 94.12 281 ASN B CA 1
ATOM 5126 C C . ASN B 1 281 ? 0.351 -23.625 -0.485 1 94.12 281 ASN B C 1
ATOM 5128 O O . ASN B 1 281 ? -0.545 -23.766 0.351 1 94.12 281 ASN B O 1
ATOM 5132 N N . ILE B 1 282 ? 1.396 -24.453 -0.579 1 94.44 282 ILE B N 1
ATOM 5133 C CA . ILE B 1 282 ? 1.597 -25.484 0.438 1 94.44 282 ILE B CA 1
ATOM 5134 C C . ILE B 1 282 ? 1.952 -24.828 1.771 1 94.44 282 ILE B C 1
ATOM 5136 O O . ILE B 1 282 ? 2.924 -24.078 1.859 1 94.44 282 ILE B O 1
ATOM 5140 N N . LEU B 1 283 ? 1.198 -25.141 2.764 1 90.75 283 LEU B N 1
ATOM 5141 C CA . LEU B 1 283 ? 1.368 -24.5 4.059 1 90.75 283 LEU B CA 1
ATOM 5142 C C . LEU B 1 283 ? 2.578 -25.062 4.793 1 90.75 283 LEU B C 1
ATOM 5144 O O . LEU B 1 283 ? 2.717 -26.281 4.922 1 90.75 283 LEU B O 1
ATOM 5148 N N . LEU B 1 284 ? 3.414 -24.172 5.176 1 89.88 284 LEU B N 1
ATOM 5149 C CA . LEU B 1 284 ? 4.582 -24.5 5.984 1 89.88 284 LEU B CA 1
ATOM 5150 C C . LEU B 1 284 ? 4.648 -23.609 7.223 1 89.88 284 LEU B C 1
ATOM 5152 O O . LEU B 1 284 ? 4.125 -22.5 7.223 1 89.88 284 LEU B O 1
ATOM 5156 N N . PRO B 1 285 ? 5.25 -24.141 8.25 1 84.12 285 PRO B N 1
ATOM 5157 C CA . PRO B 1 285 ? 5.406 -23.266 9.422 1 84.12 285 PRO B CA 1
ATOM 5158 C C . PRO B 1 285 ? 6.242 -22.031 9.133 1 84.12 285 PRO B C 1
ATOM 5160 O O . PRO B 1 285 ? 6.016 -20.969 9.734 1 84.12 285 PRO B O 1
ATOM 5163 N N . SER B 1 286 ? 7.215 -22.234 8.352 1 88.62 286 SER B N 1
ATOM 5164 C CA . SER B 1 286 ? 8.062 -21.156 7.879 1 88.62 286 SER B CA 1
ATOM 5165 C C . SER B 1 286 ? 8.492 -21.375 6.434 1 88.62 286 SER B C 1
ATOM 5167 O O . SER B 1 286 ? 8.727 -22.516 6.02 1 88.62 286 SER B O 1
ATOM 5169 N N . TYR B 1 287 ? 8.562 -20.266 5.758 1 93.5 287 TYR B N 1
ATOM 5170 C CA . TYR B 1 287 ? 8.938 -20.406 4.355 1 93.5 287 TYR B CA 1
ATOM 5171 C C . TYR B 1 287 ? 10.414 -20.062 4.148 1 93.5 287 TYR B C 1
ATOM 5173 O O . TYR B 1 287 ? 10.93 -20.172 3.033 1 93.5 287 TYR B O 1
ATOM 5181 N N . THR B 1 288 ? 11.109 -19.656 5.215 1 93.44 288 THR B N 1
ATOM 5182 C CA . THR B 1 288 ? 12.477 -19.156 5.066 1 93.44 288 THR B CA 1
ATOM 5183 C C . THR B 1 288 ? 13.383 -20.234 4.473 1 93.44 288 THR B C 1
ATOM 5185 O O . THR B 1 288 ? 14.172 -19.953 3.566 1 93.44 288 THR B O 1
ATOM 5188 N N . GLU B 1 289 ? 13.227 -21.422 4.93 1 94.31 289 GLU B N 1
ATOM 5189 C CA . GLU B 1 289 ? 14.047 -22.516 4.406 1 94.31 289 GLU B CA 1
ATOM 5190 C C . GLU B 1 289 ? 13.727 -22.797 2.943 1 94.31 289 GLU B C 1
ATOM 5192 O O . GLU B 1 289 ? 14.625 -23.047 2.141 1 94.31 289 GLU B O 1
ATOM 5197 N N . LEU B 1 290 ? 12.484 -22.875 2.652 1 96.56 290 LEU B N 1
ATOM 5198 C CA . LEU B 1 290 ? 12.07 -23.125 1.273 1 96.56 290 LEU B CA 1
ATOM 5199 C C . LEU B 1 290 ? 12.602 -22.031 0.346 1 96.56 290 LEU B C 1
ATOM 5201 O O . LEU B 1 290 ? 13.07 -22.328 -0.756 1 96.56 290 LEU B O 1
ATOM 5205 N N . ILE B 1 291 ? 12.492 -20.797 0.812 1 97.25 291 ILE B N 1
ATOM 5206 C CA . ILE B 1 291 ? 13 -19.688 0.021 1 97.25 291 ILE B CA 1
ATOM 5207 C C . ILE B 1 291 ? 14.492 -19.891 -0.262 1 97.25 291 ILE B C 1
ATOM 5209 O O . ILE B 1 291 ? 14.945 -19.703 -1.396 1 97.25 291 ILE B O 1
ATOM 5213 N N . GLU B 1 292 ? 15.203 -20.25 0.719 1 97 292 GLU B N 1
ATOM 5214 C CA . GLU B 1 292 ? 16.641 -20.5 0.554 1 97 292 GLU B CA 1
ATOM 5215 C C . GLU B 1 292 ? 16.891 -21.594 -0.47 1 97 292 GLU B C 1
ATOM 5217 O O . GLU B 1 292 ? 17.781 -21.469 -1.312 1 97 292 GLU B O 1
ATOM 5222 N N . LYS B 1 293 ? 16.172 -22.625 -0.398 1 97.31 293 LYS B N 1
ATOM 5223 C CA . LYS B 1 293 ? 16.328 -23.734 -1.338 1 97.31 293 LYS B CA 1
ATOM 5224 C C . LYS B 1 293 ? 16.047 -23.281 -2.77 1 97.31 293 LYS B C 1
ATOM 5226 O O . LYS B 1 293 ? 16.797 -23.609 -3.689 1 97.31 293 LYS B O 1
ATOM 5231 N N . VAL B 1 294 ? 14.961 -22.562 -2.941 1 98.31 294 VAL B N 1
ATOM 5232 C CA . VAL B 1 294 ? 14.578 -22.094 -4.27 1 98.31 294 VAL B CA 1
ATOM 5233 C C . VAL B 1 294 ? 15.656 -21.172 -4.828 1 98.31 294 VAL B C 1
ATOM 5235 O O . VAL B 1 294 ? 16.062 -21.297 -5.984 1 98.31 294 VAL B O 1
ATOM 5238 N N . VAL B 1 295 ? 16.094 -20.266 -4 1 97.56 295 VAL B N 1
ATOM 5239 C CA . VAL B 1 295 ? 17.109 -19.297 -4.426 1 97.56 295 VAL B CA 1
ATOM 5240 C C . VAL B 1 295 ? 18.406 -20.031 -4.77 1 97.56 295 VAL B C 1
ATOM 5242 O O . VAL B 1 295 ? 19.125 -19.656 -5.695 1 97.56 295 VAL B O 1
ATOM 5245 N N . ASN B 1 296 ? 18.688 -21.047 -4.109 1 96.94 296 ASN B N 1
ATOM 5246 C CA . ASN B 1 296 ? 19.906 -21.828 -4.367 1 96.94 296 ASN B CA 1
ATOM 5247 C C . ASN B 1 296 ? 19.812 -22.578 -5.684 1 96.94 296 ASN B C 1
ATOM 5249 O O . ASN B 1 296 ? 20.828 -22.922 -6.277 1 96.94 296 ASN B O 1
ATOM 5253 N N . VAL B 1 297 ? 18.672 -22.891 -6.094 1 97.81 297 VAL B N 1
ATOM 5254 C CA . VAL B 1 297 ? 18.469 -23.578 -7.367 1 97.81 297 VAL B CA 1
ATOM 5255 C C . VAL B 1 297 ? 18.828 -22.641 -8.516 1 97.81 297 VAL B C 1
ATOM 5257 O O . VAL B 1 297 ? 19.484 -23.031 -9.477 1 97.81 297 VAL B O 1
ATOM 5260 N N . PHE B 1 298 ? 18.422 -21.375 -8.367 1 97.69 298 PHE B N 1
ATOM 5261 C CA . PHE B 1 298 ? 18.5 -20.484 -9.516 1 97.69 298 PHE B CA 1
ATOM 5262 C C . PHE B 1 298 ? 19.609 -19.453 -9.328 1 97.69 298 PHE B C 1
ATOM 5264 O O . PHE B 1 298 ? 20.047 -18.828 -10.297 1 97.69 298 PHE B O 1
ATOM 5271 N N . LYS B 1 299 ? 20 -19.188 -8.094 1 97.44 299 LYS B N 1
ATOM 5272 C CA . LYS B 1 299 ? 21.062 -18.25 -7.719 1 97.44 299 LYS B CA 1
ATOM 5273 C C . LYS B 1 299 ? 20.875 -16.906 -8.438 1 97.44 299 LYS B C 1
ATOM 5275 O O . LYS B 1 299 ? 21.812 -16.422 -9.086 1 97.44 299 LYS B O 1
ATOM 5280 N N . PRO B 1 300 ? 19.766 -16.297 -8.219 1 96.38 300 PRO B N 1
ATOM 5281 C CA . PRO B 1 300 ? 19.438 -15.062 -8.945 1 96.38 300 PRO B CA 1
ATOM 5282 C C . PRO B 1 300 ? 20.25 -13.859 -8.469 1 96.38 300 PRO B C 1
ATOM 5284 O O . PRO B 1 300 ? 20.719 -13.844 -7.328 1 96.38 300 PRO B O 1
ATOM 5287 N N . GLY B 1 301 ? 20.422 -12.93 -9.344 1 94.38 301 GLY B N 1
ATOM 5288 C CA . GLY B 1 301 ? 20.984 -11.648 -8.922 1 94.38 301 GLY B CA 1
ATOM 5289 C C . GLY B 1 301 ? 20 -10.805 -8.133 1 94.38 301 GLY B C 1
ATOM 5290 O O . GLY B 1 301 ? 20.406 -10.039 -7.25 1 94.38 301 GLY B O 1
ATOM 5291 N N . ARG B 1 302 ? 18.828 -10.977 -8.484 1 90.81 302 ARG B N 1
ATOM 5292 C CA . ARG B 1 302 ? 17.734 -10.273 -7.801 1 90.81 302 ARG B CA 1
ATOM 5293 C C . ARG B 1 302 ? 16.562 -11.203 -7.531 1 90.81 302 ARG B C 1
ATOM 5295 O O . ARG B 1 302 ? 16.219 -12.031 -8.375 1 90.81 302 ARG B O 1
ATOM 5302 N N . ALA B 1 303 ? 15.977 -11.031 -6.383 1 92.62 303 ALA B N 1
ATOM 5303 C CA . ALA B 1 303 ? 14.812 -11.828 -6.02 1 92.62 303 ALA B CA 1
ATOM 5304 C C . ALA B 1 303 ? 13.781 -10.984 -5.27 1 92.62 303 ALA B C 1
ATOM 5306 O O . ALA B 1 303 ? 14.141 -10.203 -4.387 1 92.62 303 ALA B O 1
ATOM 5307 N N . THR B 1 304 ? 12.594 -11.133 -5.715 1 88.75 304 THR B N 1
ATOM 5308 C CA . THR B 1 304 ? 11.477 -10.531 -5 1 88.75 304 THR B CA 1
ATOM 5309 C C . THR B 1 304 ? 10.609 -11.609 -4.352 1 88.75 304 THR B C 1
ATOM 5311 O O . THR B 1 304 ? 10.133 -12.523 -5.031 1 88.75 304 THR B O 1
ATOM 5314 N N . ILE B 1 305 ? 10.375 -11.461 -3.055 1 92.5 305 ILE B N 1
ATOM 5315 C CA . ILE B 1 305 ? 9.664 -12.477 -2.287 1 92.5 305 ILE B CA 1
ATOM 5316 C C . ILE B 1 305 ? 8.391 -11.875 -1.692 1 92.5 305 ILE B C 1
ATOM 5318 O O . ILE B 1 305 ? 8.438 -10.812 -1.062 1 92.5 305 ILE B O 1
ATOM 5322 N N . SER B 1 306 ? 7.305 -12.531 -1.922 1 89.94 306 SER B N 1
ATOM 5323 C CA . SER B 1 306 ? 6.035 -12.117 -1.326 1 89.94 306 SER B CA 1
ATOM 5324 C C . SER B 1 306 ? 5.34 -13.289 -0.643 1 89.94 306 SER B C 1
ATOM 5326 O O . SER B 1 306 ? 5.227 -14.375 -1.221 1 89.94 306 SER B O 1
ATOM 5328 N N . VAL B 1 307 ? 4.914 -13.078 0.539 1 91.69 307 VAL B N 1
ATOM 5329 C CA . VAL B 1 307 ? 4.133 -14.07 1.268 1 91.69 307 VAL B CA 1
ATOM 5330 C C . VAL B 1 307 ? 2.779 -13.484 1.658 1 91.69 307 VAL B C 1
ATOM 5332 O O . VAL B 1 307 ? 2.713 -12.477 2.363 1 91.69 307 VAL B O 1
ATOM 5335 N N . PHE B 1 308 ? 1.811 -14.117 1.161 1 89.06 308 PHE B N 1
ATOM 5336 C CA . PHE B 1 308 ? 0.438 -13.75 1.492 1 89.06 308 PHE B CA 1
ATOM 5337 C C . PHE B 1 308 ? -0.195 -14.797 2.402 1 89.06 308 PHE B C 1
ATOM 5339 O O . PHE B 1 308 ? -0.175 -15.992 2.092 1 89.06 308 PHE B O 1
ATOM 5346 N N . SER B 1 309 ? -0.773 -14.359 3.553 1 89.31 309 SER B N 1
ATOM 5347 C CA . SER B 1 309 ? -1.367 -15.352 4.441 1 89.31 309 SER B CA 1
ATOM 5348 C C . SER B 1 309 ? -2.48 -14.742 5.285 1 89.31 309 SER B C 1
ATOM 5350 O O . SER B 1 309 ? -2.496 -13.531 5.523 1 89.31 309 SER B O 1
ATOM 5352 N N . ASN B 1 310 ? -3.469 -15.555 5.645 1 79.81 310 ASN B N 1
ATOM 5353 C CA . ASN B 1 310 ? -4.504 -15.109 6.57 1 79.81 310 ASN B CA 1
ATOM 5354 C C . ASN B 1 310 ? -4.215 -15.57 7.996 1 79.81 310 ASN B C 1
ATOM 5356 O O . ASN B 1 310 ? -5.117 -15.625 8.836 1 79.81 310 ASN B O 1
ATOM 5360 N N . ASP B 1 311 ? -2.891 -16.141 8.148 1 63.56 311 ASP B N 1
ATOM 5361 C CA . ASP B 1 311 ? -2.459 -16.766 9.398 1 63.56 311 ASP B CA 1
ATOM 5362 C C . ASP B 1 311 ? -2.812 -15.891 10.602 1 63.56 311 ASP B C 1
ATOM 5364 O O . ASP B 1 311 ? -2.383 -14.742 10.68 1 63.56 311 ASP B O 1
ATOM 5368 N N . PRO B 1 312 ? -3.963 -16.391 11.258 1 56.41 312 PRO B N 1
ATOM 5369 C CA . PRO B 1 312 ? -4.078 -15.758 12.578 1 56.41 312 PRO B CA 1
ATOM 5370 C C . PRO B 1 312 ? -2.732 -15.625 13.281 1 56.41 312 PRO B C 1
ATOM 5372 O O . PRO B 1 312 ? -2.576 -14.781 14.164 1 56.41 312 PRO B O 1
ATOM 5375 N N . VAL B 1 313 ? -1.929 -16.75 13.141 1 50 313 VAL B N 1
ATOM 5376 C CA . VAL B 1 313 ? -0.728 -16.812 13.969 1 50 313 VAL B CA 1
ATOM 5377 C C . VAL B 1 313 ? 0.387 -15.992 13.328 1 50 313 VAL B C 1
ATOM 5379 O O . VAL B 1 313 ? 0.753 -16.219 12.18 1 50 313 VAL B O 1
ATOM 5382 N N . THR B 1 314 ? 0.596 -14.711 13.523 1 54.66 314 THR B N 1
ATOM 5383 C CA . THR B 1 314 ? 1.626 -13.688 13.367 1 54.66 314 THR B CA 1
ATOM 5384 C C . THR B 1 314 ? 2.986 -14.328 13.109 1 54.66 314 THR B C 1
ATOM 5386 O O . THR B 1 314 ? 3.912 -13.664 12.641 1 54.66 314 THR B O 1
ATOM 5389 N N . SER B 1 315 ? 2.98 -15.797 12.844 1 70 315 SER B N 1
ATOM 5390 C CA . SER B 1 315 ? 4.312 -16.375 12.992 1 70 315 SER B CA 1
ATOM 5391 C C . SER B 1 315 ? 5.082 -16.328 11.68 1 70 315 SER B C 1
ATOM 5393 O O . SER B 1 315 ? 6.27 -15.992 11.656 1 70 315 SER B O 1
ATOM 5395 N N . ILE B 1 316 ? 4.359 -16.5 10.516 1 80.12 316 ILE B N 1
ATOM 5396 C CA . ILE B 1 316 ? 5.07 -16.547 9.242 1 80.12 316 ILE B CA 1
ATOM 5397 C C . ILE B 1 316 ? 5.711 -15.195 8.961 1 80.12 316 ILE B C 1
ATOM 5399 O O . ILE B 1 316 ? 6.902 -15.117 8.648 1 80.12 316 ILE B O 1
ATOM 5403 N N . HIS B 1 317 ? 4.969 -14.242 9.234 1 82.56 317 HIS B N 1
ATOM 5404 C CA . HIS B 1 317 ? 5.422 -12.898 8.891 1 82.56 317 HIS B CA 1
ATOM 5405 C C . HIS B 1 317 ? 6.453 -12.398 9.891 1 82.56 317 HIS B C 1
ATOM 5407 O O . HIS B 1 317 ? 7.391 -11.688 9.523 1 82.56 317 HIS B O 1
ATOM 5413 N N . SER B 1 318 ? 6.246 -12.742 11.117 1 78.38 318 SER B N 1
ATOM 5414 C CA . SER B 1 318 ? 7.23 -12.359 12.125 1 78.38 318 SER B CA 1
ATOM 5415 C C . SER B 1 318 ? 8.586 -13 11.844 1 78.38 318 SER B C 1
ATOM 5417 O O . SER B 1 318 ? 9.625 -12.375 12.039 1 78.38 318 SER B O 1
ATOM 5419 N N . ARG B 1 319 ? 8.57 -14.203 11.391 1 80.44 319 ARG B N 1
ATOM 5420 C CA . ARG B 1 319 ? 9.812 -14.898 11.062 1 80.44 319 ARG B CA 1
ATOM 5421 C C . ARG B 1 319 ? 10.5 -14.266 9.859 1 80.44 319 ARG B C 1
ATOM 5423 O O . ARG B 1 319 ? 11.727 -14.203 9.797 1 80.44 319 ARG B O 1
ATOM 5430 N N . MET B 1 320 ? 9.695 -13.852 9 1 82.81 320 MET B N 1
ATOM 5431 C CA . MET B 1 320 ? 10.242 -13.203 7.809 1 82.81 320 MET B CA 1
ATOM 5432 C C . MET B 1 320 ? 10.883 -11.867 8.172 1 82.81 320 MET B C 1
ATOM 5434 O O . MET B 1 320 ? 11.898 -11.484 7.578 1 82.81 320 MET B O 1
ATOM 5438 N N . GLU B 1 321 ? 10.305 -11.195 9.125 1 75.81 321 GLU B N 1
ATOM 5439 C CA . GLU B 1 321 ? 10.781 -9.875 9.523 1 75.81 321 GLU B CA 1
ATOM 5440 C C . GLU B 1 321 ? 12.211 -9.93 10.039 1 75.81 321 GLU B C 1
ATOM 5442 O O . GLU B 1 321 ? 13.039 -9.078 9.695 1 75.81 321 GLU B O 1
ATOM 5447 N N . GLY B 1 322 ? 12.609 -10.875 10.805 1 76 322 GLY B N 1
ATOM 5448 C CA . GLY B 1 322 ? 13.938 -10.969 11.383 1 76 322 GLY B CA 1
ATOM 5449 C C . GLY B 1 322 ? 14.883 -11.836 10.57 1 76 322 GLY B C 1
ATOM 5450 O O . GLY B 1 322 ? 16.016 -12.07 10.969 1 76 322 GLY B O 1
ATOM 5451 N N . TRP B 1 323 ? 14.422 -12.18 9.383 1 86.38 323 TRP B N 1
ATOM 5452 C CA . TRP B 1 323 ? 15.164 -13.148 8.586 1 86.38 323 TRP B CA 1
ATOM 5453 C C . TRP B 1 323 ? 15.977 -12.453 7.5 1 86.38 323 TRP B C 1
ATOM 5455 O O . TRP B 1 323 ? 15.531 -11.469 6.918 1 86.38 323 TRP B O 1
ATOM 5465 N N . ASP B 1 324 ? 17.25 -13.023 7.328 1 88.62 324 ASP B N 1
ATOM 5466 C CA . ASP B 1 324 ? 18.094 -12.57 6.223 1 88.62 324 ASP B CA 1
ATOM 5467 C C . ASP B 1 324 ? 18.438 -13.727 5.293 1 88.62 324 ASP B C 1
ATOM 5469 O O . ASP B 1 324 ? 18.734 -14.836 5.75 1 88.62 324 ASP B O 1
ATOM 5473 N N . LEU B 1 325 ? 18.359 -13.445 4.09 1 92.19 325 LEU B N 1
ATOM 5474 C CA . LEU B 1 325 ? 18.766 -14.43 3.088 1 92.19 325 LEU B CA 1
ATOM 5475 C C . LEU B 1 325 ? 20.266 -14.406 2.877 1 92.19 325 LEU B C 1
ATOM 5477 O O . LEU B 1 325 ? 20.828 -13.391 2.467 1 92.19 325 LEU B O 1
ATOM 5481 N N . GLU B 1 326 ? 20.875 -15.492 3.152 1 91.31 326 GLU B N 1
ATOM 5482 C CA . GLU B 1 326 ? 22.328 -15.57 3.031 1 91.31 326 GLU B CA 1
ATOM 5483 C C . GLU B 1 326 ? 22.781 -15.25 1.609 1 91.31 326 GLU B C 1
ATOM 5485 O O . GLU B 1 326 ? 22.234 -15.773 0.642 1 91.31 326 GLU B O 1
ATOM 5490 N N . GLY B 1 327 ? 23.812 -14.367 1.521 1 93.81 327 GLY B N 1
ATOM 5491 C CA . GLY B 1 327 ? 24.375 -14.031 0.227 1 93.81 327 GLY B CA 1
ATOM 5492 C C . GLY B 1 327 ? 23.641 -12.898 -0.471 1 93.81 327 GLY B C 1
ATOM 5493 O O . GLY B 1 327 ? 24.016 -12.5 -1.578 1 93.81 327 GLY B O 1
ATOM 5494 N N . TYR B 1 328 ? 22.609 -12.445 0.204 1 94.94 328 TYR B N 1
ATOM 5495 C CA . TYR B 1 328 ? 21.812 -11.391 -0.398 1 94.94 328 TYR B CA 1
ATOM 5496 C C . TYR B 1 328 ? 21.641 -10.227 0.57 1 94.94 328 TYR B C 1
ATOM 5498 O O . TYR B 1 328 ? 21.781 -10.391 1.783 1 94.94 328 TYR B O 1
ATOM 5506 N N . GLU B 1 329 ? 21.406 -9.102 -0.008 1 89.44 329 GLU B N 1
ATOM 5507 C CA . GLU B 1 329 ? 21.094 -7.895 0.757 1 89.44 329 GLU B CA 1
ATOM 5508 C C . GLU B 1 329 ? 19.656 -7.449 0.529 1 89.44 329 GLU B C 1
ATOM 5510 O O . GLU B 1 329 ? 19.203 -7.383 -0.612 1 89.44 329 GLU B O 1
ATOM 5515 N N . LYS B 1 330 ? 19.109 -7.152 1.606 1 86.06 330 LYS B N 1
ATOM 5516 C CA . LYS B 1 330 ? 17.719 -6.68 1.549 1 86.06 330 LYS B CA 1
ATOM 5517 C C . LYS B 1 330 ? 17.656 -5.234 1.065 1 86.06 330 LYS B C 1
ATOM 5519 O O . LYS B 1 330 ? 18.297 -4.352 1.644 1 86.06 330 LYS B O 1
ATOM 5524 N N . GLN B 1 331 ? 16.906 -5.074 -0.008 1 77.38 331 GLN B N 1
ATOM 5525 C CA . GLN B 1 331 ? 16.75 -3.725 -0.543 1 77.38 331 GLN B CA 1
ATOM 5526 C C . GLN B 1 331 ? 15.484 -3.066 -0.022 1 77.38 331 GLN B C 1
ATOM 5528 O O . GLN B 1 331 ? 15.414 -1.843 0.11 1 77.38 331 GLN B O 1
ATOM 5533 N N . GLU B 1 332 ? 14.578 -3.863 0.144 1 77.38 332 GLU B N 1
ATOM 5534 C CA . GLU B 1 332 ? 13.273 -3.379 0.593 1 77.38 332 GLU B CA 1
ATOM 5535 C C . GLU B 1 332 ? 12.539 -4.445 1.396 1 77.38 332 GLU B C 1
ATOM 5537 O O . GLU B 1 332 ? 12.641 -5.637 1.1 1 77.38 332 GLU B O 1
ATOM 5542 N N . LYS B 1 333 ? 11.914 -4.008 2.418 1 81.75 333 LYS B N 1
ATOM 5543 C CA . LYS B 1 333 ? 11.031 -4.859 3.213 1 81.75 333 LYS B CA 1
ATOM 5544 C C . LYS B 1 333 ? 9.789 -4.102 3.66 1 81.75 333 LYS B C 1
ATOM 5546 O O . LYS B 1 333 ? 9.891 -3.018 4.242 1 81.75 333 LYS B O 1
ATOM 5551 N N . THR B 1 334 ? 8.695 -4.652 3.311 1 81.12 334 THR B N 1
ATOM 5552 C CA . THR B 1 334 ? 7.441 -4.023 3.703 1 81.12 334 THR B CA 1
ATOM 5553 C C . THR B 1 334 ? 6.441 -5.07 4.191 1 81.12 334 THR B C 1
ATOM 5555 O O . THR B 1 334 ? 6.41 -6.188 3.676 1 81.12 334 THR B O 1
ATOM 5558 N N . PHE B 1 335 ? 5.734 -4.719 5.211 1 85.12 335 PHE B N 1
ATOM 5559 C CA . PHE B 1 335 ? 4.676 -5.562 5.754 1 85.12 335 PHE B CA 1
ATOM 5560 C C . PHE B 1 335 ? 3.332 -4.848 5.707 1 85.12 335 PHE B C 1
ATOM 5562 O O . PHE B 1 335 ? 3.238 -3.67 6.055 1 85.12 335 PHE B O 1
ATOM 5569 N N . TYR B 1 336 ? 2.354 -5.574 5.188 1 83.12 336 TYR B N 1
ATOM 5570 C CA . TYR B 1 336 ? 0.994 -5.059 5.07 1 83.12 336 TYR B CA 1
ATOM 5571 C C . TYR B 1 336 ? 0.02 -5.906 5.879 1 83.12 336 TYR B C 1
ATOM 5573 O O . TYR B 1 336 ? 0.02 -7.137 5.773 1 83.12 336 TYR B O 1
ATOM 5581 N N . GLN B 1 337 ? -0.718 -5.23 6.641 1 82.44 337 GLN B N 1
ATOM 5582 C CA . GLN B 1 337 ? -1.805 -5.906 7.344 1 82.44 337 GLN B CA 1
ATOM 5583 C C . GLN B 1 337 ? -3.164 -5.41 6.859 1 82.44 337 GLN B C 1
ATOM 5585 O O . GLN B 1 337 ? -3.486 -4.23 6.996 1 82.44 337 GLN B O 1
ATOM 5590 N N . PHE B 1 338 ? -3.92 -6.316 6.297 1 82 338 PHE B N 1
ATOM 5591 C CA . PHE B 1 338 ? -5.281 -6.012 5.867 1 82 338 PHE B CA 1
ATOM 5592 C C . PHE B 1 338 ? -6.301 -6.59 6.84 1 82 338 PHE B C 1
ATOM 5594 O O . PHE B 1 338 ? -5.977 -6.852 8 1 82 338 PHE B O 1
ATOM 5601 N N . GLU B 1 339 ? -7.496 -6.719 6.438 1 76.38 339 GLU B N 1
ATOM 5602 C CA . GLU B 1 339 ? -8.531 -7.184 7.359 1 76.38 339 GLU B CA 1
ATOM 5603 C C . GLU B 1 339 ? -8.367 -8.672 7.66 1 76.38 339 GLU B C 1
ATOM 5605 O O . GLU B 1 339 ? -8.469 -9.094 8.812 1 76.38 339 GLU B O 1
ATOM 5610 N N . VAL B 1 340 ? -8.086 -9.414 6.594 1 77.56 340 VAL B N 1
ATOM 5611 C CA . VAL B 1 340 ? -8.031 -10.859 6.766 1 77.56 340 VAL B CA 1
ATOM 5612 C C . VAL B 1 340 ? -6.625 -11.367 6.441 1 77.56 340 VAL B C 1
ATOM 5614 O O . VAL B 1 340 ? -6.105 -12.25 7.121 1 77.56 340 VAL B O 1
ATOM 5617 N N . TYR B 1 341 ? -6.043 -10.75 5.539 1 82.44 341 TYR B N 1
ATOM 5618 C CA . TYR B 1 341 ? -4.762 -11.258 5.055 1 82.44 341 TYR B CA 1
ATOM 5619 C C . TYR B 1 341 ? -3.631 -10.297 5.398 1 82.44 341 TYR B C 1
ATOM 5621 O O . TYR B 1 341 ? -3.865 -9.102 5.609 1 82.44 341 TYR B O 1
ATOM 5629 N N . ASN B 1 342 ? -2.479 -10.883 5.496 1 85.5 342 ASN B N 1
ATOM 5630 C CA . ASN B 1 342 ? -1.231 -10.133 5.633 1 85.5 342 ASN B CA 1
ATOM 5631 C C . ASN B 1 342 ? -0.269 -10.438 4.488 1 85.5 342 ASN B C 1
ATOM 5633 O O . ASN B 1 342 ? -0.35 -11.492 3.863 1 85.5 342 ASN B O 1
ATOM 5637 N N . LEU B 1 343 ? 0.557 -9.461 4.281 1 87.69 343 LEU B N 1
ATOM 5638 C CA . LEU B 1 343 ? 1.512 -9.641 3.193 1 87.69 343 LEU B CA 1
ATOM 5639 C C . LEU B 1 343 ? 2.895 -9.141 3.596 1 87.69 343 LEU B C 1
ATOM 5641 O O . LEU B 1 343 ? 3.033 -8.023 4.102 1 87.69 343 LEU B O 1
ATOM 5645 N N . SER B 1 344 ? 3.816 -9.961 3.441 1 88.12 344 SER B N 1
ATOM 5646 C CA . SER B 1 344 ? 5.219 -9.562 3.537 1 88.12 344 SER B CA 1
ATOM 5647 C C . SER B 1 344 ? 5.867 -9.492 2.158 1 88.12 344 SER B C 1
ATOM 5649 O O . SER B 1 344 ? 5.723 -10.414 1.352 1 88.12 344 SER B O 1
ATOM 5651 N N . PHE B 1 345 ? 6.426 -8.414 1.987 1 86.5 345 PHE B N 1
ATOM 5652 C CA . PHE B 1 345 ? 7.121 -8.18 0.726 1 86.5 345 PHE B CA 1
ATOM 5653 C C . PHE B 1 345 ? 8.586 -7.848 0.968 1 86.5 345 PHE B C 1
ATOM 5655 O O . PHE B 1 345 ? 8.906 -7.02 1.824 1 86.5 345 PHE B O 1
ATOM 5662 N N . MET B 1 346 ? 9.531 -8.492 0.163 1 87.88 346 MET B N 1
ATOM 5663 C CA . MET B 1 346 ? 10.961 -8.219 0.295 1 87.88 346 MET B CA 1
ATOM 5664 C C . MET B 1 346 ? 11.648 -8.281 -1.062 1 87.88 346 MET B C 1
ATOM 5666 O O . MET B 1 346 ? 11.336 -9.141 -1.887 1 87.88 346 MET B O 1
ATOM 5670 N N . SER B 1 347 ? 12.492 -7.391 -1.217 1 85.75 347 SER B N 1
ATOM 5671 C CA . SER B 1 347 ? 13.367 -7.406 -2.387 1 85.75 347 SER B CA 1
ATOM 5672 C C . SER B 1 347 ? 14.812 -7.66 -1.992 1 85.75 347 SER B C 1
ATOM 5674 O O . SER B 1 347 ? 15.32 -7.051 -1.05 1 85.75 347 SER B O 1
ATOM 5676 N N . GLN B 1 348 ? 15.469 -8.594 -2.721 1 90.56 348 GLN B N 1
ATOM 5677 C CA . GLN B 1 348 ? 16.828 -9.039 -2.414 1 90.56 348 GLN B CA 1
ATOM 5678 C C . GLN B 1 348 ? 17.75 -8.883 -3.625 1 90.56 348 GLN B C 1
ATOM 5680 O O . GLN B 1 348 ? 17.328 -9.117 -4.758 1 90.56 348 GLN B O 1
ATOM 5685 N N . VAL B 1 349 ? 18.953 -8.43 -3.281 1 90.69 349 VAL B N 1
ATOM 5686 C CA . VAL B 1 349 ? 19.969 -8.383 -4.32 1 90.69 349 VAL B CA 1
ATOM 5687 C C . VAL B 1 349 ? 21.219 -9.141 -3.859 1 90.69 349 VAL B C 1
ATOM 5689 O O . VAL B 1 349 ? 21.609 -9.055 -2.693 1 90.69 349 VAL B O 1
ATOM 5692 N N . LYS B 1 350 ? 21.75 -9.805 -4.777 1 94.06 350 LYS B N 1
ATOM 5693 C CA . LYS B 1 350 ? 22.938 -10.586 -4.457 1 94.06 350 LYS B CA 1
ATOM 5694 C C . LYS B 1 350 ? 24.078 -9.688 -4 1 94.06 350 LYS B C 1
ATOM 5696 O O . LYS B 1 350 ? 24.328 -8.641 -4.598 1 94.06 350 LYS B O 1
ATOM 5701 N N . SER B 1 351 ? 24.656 -10.039 -2.826 1 89.44 351 SER B N 1
ATOM 5702 C CA . SER B 1 351 ? 25.734 -9.25 -2.254 1 89.44 351 SER B CA 1
ATOM 5703 C C . SER B 1 351 ? 27 -9.344 -3.104 1 89.44 351 SER B C 1
ATOM 5705 O O . SER B 1 351 ? 27.297 -10.398 -3.674 1 89.44 351 SER B O 1
ATOM 5707 N N . ASP B 1 352 ? 27.719 -8.258 -3.377 1 72.19 352 ASP B N 1
ATOM 5708 C CA . ASP B 1 352 ? 29 -8.297 -4.062 1 72.19 352 ASP B CA 1
ATOM 5709 C C . ASP B 1 352 ? 30.109 -8.828 -3.143 1 72.19 352 ASP B C 1
ATOM 5711 O O . ASP B 1 352 ? 30.297 -8.305 -2.045 1 72.19 352 ASP B O 1
ATOM 5715 N N . ARG B 1 353 ? 30.484 -10 -2.906 1 51.69 353 ARG B N 1
ATOM 5716 C CA . ARG B 1 353 ? 31.625 -10.469 -2.111 1 51.69 353 ARG B CA 1
ATOM 5717 C C . ARG B 1 353 ? 32.844 -9.594 -2.334 1 51.69 353 ARG B C 1
ATOM 5719 O O . ARG B 1 353 ? 33.906 -9.812 -1.727 1 51.69 353 ARG B O 1
ATOM 5726 N N . LYS B 1 354 ? 33.344 -9.008 -3.396 1 42 354 LYS B N 1
ATOM 5727 C CA . LYS B 1 354 ? 34.719 -8.477 -3.373 1 42 354 LYS B CA 1
ATOM 5728 C C . LYS B 1 354 ? 34.875 -7.43 -2.277 1 42 354 LYS B C 1
ATOM 5730 O O . LYS B 1 354 ? 35.969 -7.176 -1.812 1 42 354 LYS B O 1
ATOM 5735 N N . ALA B 1 355 ? 34 -6.633 -1.936 1 38.16 355 ALA B N 1
ATOM 5736 C CA . ALA B 1 355 ? 34.406 -5.559 -1.034 1 38.16 355 ALA B CA 1
ATOM 5737 C C . ALA B 1 355 ? 34.656 -6.09 0.376 1 38.16 355 ALA B C 1
ATOM 5739 O O . ALA B 1 355 ? 35.5 -5.559 1.11 1 38.16 355 ALA B O 1
ATOM 5740 N N . ALA B 1 356 ? 33.844 -7.027 0.918 1 37.41 356 ALA B N 1
ATOM 5741 C CA . ALA B 1 356 ? 34.188 -7.379 2.293 1 37.41 356 ALA B CA 1
ATOM 5742 C C . ALA B 1 356 ? 35.5 -8.148 2.35 1 37.41 356 ALA B C 1
ATOM 5744 O O . ALA B 1 356 ? 36.125 -8.234 3.404 1 37.41 356 ALA B O 1
ATOM 5745 N N . GLN B 1 357 ? 35.812 -8.828 1.421 1 34.22 357 GLN B N 1
ATOM 5746 C CA . GLN B 1 357 ? 37.125 -9.477 1.521 1 34.22 357 GLN B CA 1
ATOM 5747 C C . GLN B 1 357 ? 38.25 -8.461 1.417 1 34.22 357 GLN B C 1
ATOM 5749 O O . GLN B 1 357 ? 39.406 -8.758 1.764 1 34.22 357 GLN B O 1
ATOM 5754 N N . LYS B 1 358 ? 38.062 -7.441 0.653 1 36.41 358 LYS B N 1
ATOM 5755 C CA . LYS B 1 358 ? 39.219 -6.543 0.612 1 36.41 358 LYS B CA 1
ATOM 5756 C C . LYS B 1 358 ? 39.375 -5.777 1.924 1 36.41 358 LYS B C 1
ATOM 5758 O O . LYS B 1 358 ? 40.406 -5.203 2.197 1 36.41 358 LYS B O 1
ATOM 5763 N N . GLN B 1 359 ? 38.312 -5.391 2.594 1 34.91 359 GLN B N 1
ATOM 5764 C CA . GLN B 1 359 ? 38.562 -4.652 3.824 1 34.91 359 GLN B CA 1
ATOM 5765 C C . GLN B 1 359 ? 39.188 -5.547 4.879 1 34.91 359 GLN B C 1
ATOM 5767 O O . GLN B 1 359 ? 39.75 -5.055 5.871 1 34.91 359 GLN B O 1
ATOM 5772 N N . LEU B 1 360 ? 38.875 -6.875 4.848 1 36.56 360 LEU B N 1
ATOM 5773 C CA . LEU B 1 360 ? 39.562 -7.703 5.824 1 36.56 360 LEU B CA 1
ATOM 5774 C C . LEU B 1 360 ? 41.031 -7.852 5.457 1 36.56 360 LEU B C 1
ATOM 5776 O O . LEU B 1 360 ? 41.875 -8.086 6.328 1 36.56 360 LEU B O 1
ATOM 5780 N N . THR B 1 361 ? 41.344 -7.957 4.211 1 36.84 361 THR B N 1
ATOM 5781 C CA . THR B 1 361 ? 42.75 -8.266 3.92 1 36.84 361 THR B CA 1
ATOM 5782 C C . THR B 1 361 ? 43.625 -7.027 4.059 1 36.84 361 THR B C 1
ATOM 5784 O O . THR B 1 361 ? 44.844 -7.121 4.059 1 36.84 361 THR B O 1
ATOM 5787 N N . SER B 1 362 ? 43.094 -5.758 3.951 1 33.81 362 SER B N 1
ATOM 5788 C CA . SER B 1 362 ? 44.125 -4.73 3.934 1 33.81 362 SER B CA 1
ATOM 5789 C C . SER B 1 362 ? 44.531 -4.332 5.348 1 33.81 362 SER B C 1
ATOM 5791 O O . SER B 1 362 ? 45.25 -3.34 5.543 1 33.81 362 SER B O 1
ATOM 5793 N N . LYS B 1 363 ? 43.875 -4.801 6.48 1 37.09 363 LYS B N 1
ATOM 5794 C CA . LYS B 1 363 ? 44.562 -4.391 7.688 1 37.09 363 LYS B CA 1
ATOM 5795 C C . LYS B 1 363 ? 45.906 -5.113 7.816 1 37.09 363 LYS B C 1
ATOM 5797 O O . LYS B 1 363 ? 45.969 -6.348 7.855 1 37.09 363 LYS B O 1
ATOM 5802 N N . PRO B 1 364 ? 47.031 -4.484 7.445 1 32.25 364 PRO B N 1
ATOM 5803 C CA . PRO B 1 364 ? 48.375 -5.02 7.676 1 32.25 364 PRO B CA 1
ATOM 5804 C C . PRO B 1 364 ? 48.594 -5.512 9.109 1 32.25 364 PRO B C 1
ATOM 5806 O O . PRO B 1 364 ? 48.062 -4.91 10.047 1 32.25 364 PRO B O 1
ATOM 5809 N N . THR B 1 365 ? 48.594 -6.762 9.383 1 30.59 365 THR B N 1
ATOM 5810 C CA . THR B 1 365 ? 49.219 -7.305 10.586 1 30.59 365 THR B CA 1
ATOM 5811 C C . THR B 1 365 ? 50.562 -6.641 10.844 1 30.59 365 THR B C 1
ATOM 5813 O O . THR B 1 365 ? 51.531 -6.805 10.07 1 30.59 365 THR B O 1
ATOM 5816 N N . GLU B 1 366 ? 50.656 -5.348 11.133 1 27.33 366 GLU B N 1
ATOM 5817 C CA . GLU B 1 366 ? 51.906 -4.926 11.719 1 27.33 366 GLU B CA 1
ATOM 5818 C C . GLU B 1 366 ? 52.281 -5.793 12.922 1 27.33 366 GLU B C 1
ATOM 5820 O O . GLU B 1 366 ? 51.531 -5.867 13.891 1 27.33 366 GLU B O 1
ATOM 5825 N N . LEU B 1 367 ? 53.094 -6.812 12.586 1 20.84 367 LEU B N 1
ATOM 5826 C CA . LEU B 1 367 ? 54.188 -7.195 13.508 1 20.84 367 LEU B CA 1
ATOM 5827 C C . LEU B 1 367 ? 55.188 -6.078 13.633 1 20.84 367 LEU B C 1
ATOM 5829 O O . LEU B 1 367 ? 55.562 -5.438 12.641 1 20.84 367 LEU B O 1
#